Protein 4ZAJ (pdb70)

Structure (mmCIF, N/CA/C/O backbone):
data_4ZAJ
#
_entry.id   4ZAJ
#
_cell.length_a   54.720
_cell.length_b   61.920
_cell.length_c   208.470
_cell.angle_alpha   90.000
_cell.angle_beta   90.000
_cell.angle_gamma   90.000
#
_symmetry.space_group_name_H-M   'P 21 21 21'
#
loop_
_entity.id
_entity.type
_entity.pdbx_description
1 polymer 'Arginine--tRNA ligase, cytoplasmic'
2 water water
#
loop_
_atom_site.group_PDB
_atom_site.id
_atom_site.type_symbol
_atom_site.label_atom_id
_atom_site.label_alt_id
_atom_site.label_comp_id
_atom_site.label_asym_id
_atom_site.label_entity_id
_atom_site.label_seq_id
_atom_site.pdbx_PDB_ins_code
_atom_site.Cartn_x
_atom_site.Cartn_y
_atom_site.Cartn_z
_atom_site.occupancy
_atom_site.B_iso_or_equiv
_atom_site.auth_seq_id
_atom_site.auth_comp_id
_atom_site.auth_asym_id
_atom_site.auth_atom_id
_atom_site.pdbx_PDB_model_num
ATOM 1 N N . MET A 1 1 ? 27.267 64.271 150.780 1.00 20.21 1 MET A N 1
ATOM 2 C CA . MET A 1 1 ? 28.311 63.367 151.339 1.00 20.66 1 MET A CA 1
ATOM 3 C C . MET A 1 1 ? 29.688 63.910 150.983 1.00 21.11 1 MET A C 1
ATOM 4 O O . MET A 1 1 ? 29.839 64.619 149.993 1.00 21.87 1 MET A O 1
ATOM 9 N N . ILE A 1 2 ? 30.677 63.583 151.804 1.00 22.23 2 ILE A N 1
ATOM 10 C CA . ILE A 1 2 ? 32.087 63.938 151.541 1.00 22.51 2 ILE A CA 1
ATOM 11 C C . ILE A 1 2 ? 32.688 62.929 150.555 1.00 23.10 2 ILE A C 1
ATOM 12 O O . ILE A 1 2 ? 32.414 61.734 150.622 1.00 23.10 2 ILE A O 1
ATOM 17 N N . ASN A 1 3 ? 33.496 63.429 149.632 1.00 23.52 3 ASN A N 1
ATOM 18 C CA . ASN A 1 3 ? 34.306 62.589 148.803 1.00 24.34 3 ASN A CA 1
ATOM 19 C C . ASN A 1 3 ? 35.633 62.389 149.554 1.00 24.19 3 ASN A C 1
ATOM 20 O O . ASN A 1 3 ? 36.444 63.308 149.673 1.00 23.66 3 ASN A O 1
ATOM 25 N N . ILE A 1 4 ? 35.835 61.190 150.079 1.00 25.11 4 ILE A N 1
ATOM 26 C CA . ILE A 1 4 ? 36.953 60.945 151.008 1.00 26.66 4 ILE A CA 1
ATOM 27 C C . ILE A 1 4 ? 38.285 61.119 150.311 1.00 25.26 4 ILE A C 1
ATOM 28 O O . ILE A 1 4 ? 39.228 61.600 150.915 1.00 26.13 4 ILE A O 1
ATOM 33 N N . ILE A 1 5 ? 38.347 60.714 149.046 1.00 25.57 5 ILE A N 1
ATOM 34 C CA . ILE A 1 5 ? 39.533 60.876 148.234 1.00 26.20 5 ILE A CA 1
ATOM 35 C C . ILE A 1 5 ? 39.918 62.341 148.177 1.00 25.54 5 ILE A C 1
ATOM 36 O O . ILE A 1 5 ? 41.079 62.669 148.426 1.00 25.85 5 ILE A O 1
ATOM 41 N N . SER A 1 6 ? 38.943 63.209 147.894 1.00 25.08 6 SER A N 1
ATOM 42 C CA . SER A 1 6 ? 39.166 64.663 147.860 1.00 24.74 6 SER A CA 1
ATOM 43 C C . SER A 1 6 ? 39.553 65.225 149.220 1.00 23.45 6 SER A C 1
ATOM 44 O O . SER A 1 6 ? 40.456 66.062 149.326 1.00 21.71 6 SER A O 1
ATOM 47 N N . ARG A 1 7 ? 38.849 64.776 150.251 1.00 21.36 7 ARG A N 1
ATOM 48 C CA . ARG A 1 7 ? 39.170 65.166 151.626 1.00 21.45 7 ARG A CA 1
ATOM 49 C C . ARG A 1 7 ? 40.629 64.757 151.966 1.00 22.41 7 ARG A C 1
ATOM 50 O O . ARG A 1 7 ? 41.424 65.591 152.418 1.00 20.96 7 ARG A O 1
ATOM 58 N N . LEU A 1 8 ? 40.983 63.497 151.692 1.00 21.79 8 LEU A N 1
ATOM 59 C CA . LEU A 1 8 ? 42.339 63.035 151.931 1.00 22.56 8 LEU A CA 1
ATOM 60 C C . LEU A 1 8 ? 43.370 63.819 151.133 1.00 23.19 8 LEU A C 1
ATOM 61 O O . LEU A 1 8 ? 44.438 64.111 151.661 1.00 23.31 8 LEU A O 1
ATOM 66 N N . GLN A 1 9 ? 43.054 64.164 149.883 1.00 24.81 9 GLN A N 1
ATOM 67 C CA . GLN A 1 9 ? 43.942 65.015 149.082 1.00 26.32 9 GLN A CA 1
ATOM 68 C C . GLN A 1 9 ? 44.240 66.330 149.799 1.00 25.64 9 GLN A C 1
ATOM 69 O O . GLN A 1 9 ? 45.398 66.745 149.894 1.00 25.44 9 GLN A O 1
ATOM 75 N N . GLU A 1 10 ? 43.200 66.970 150.318 1.00 24.35 10 GLU A N 1
ATOM 76 C CA . GLU A 1 10 ? 43.386 68.191 151.099 1.00 25.17 10 GLU A CA 1
ATOM 77 C C . GLU A 1 10 ? 44.222 67.976 152.354 1.00 24.54 10 GLU A C 1
ATOM 78 O O . GLU A 1 10 ? 45.122 68.759 152.631 1.00 22.23 10 GLU A O 1
ATOM 84 N N . VAL A 1 11 ? 43.924 66.915 153.100 1.00 24.77 11 VAL A N 1
ATOM 85 C CA . VAL A 1 11 ? 44.640 66.629 154.354 1.00 25.95 11 VAL A CA 1
ATOM 86 C C . VAL A 1 11 ? 46.139 66.411 154.080 1.00 26.60 11 VAL A C 1
ATOM 87 O O . VAL A 1 11 ? 46.989 66.963 154.786 1.00 25.14 11 VAL A O 1
ATOM 91 N N . PHE A 1 12 ? 46.440 65.635 153.038 1.00 27.29 12 PHE A N 1
ATOM 92 C CA . PHE A 1 12 ? 47.825 65.336 152.678 1.00 28.86 12 PHE A CA 1
ATOM 93 C C . PHE A 1 12 ? 48.528 66.509 152.000 1.00 28.66 12 PHE A C 1
ATOM 94 O O . PHE A 1 12 ? 49.720 66.688 152.185 1.00 28.70 12 PHE A O 1
ATOM 102 N N . GLY A 1 13 ? 47.774 67.295 151.238 1.00 30.39 13 GLY A N 1
ATOM 103 C CA . GLY A 1 13 ? 48.246 68.550 150.666 1.00 31.24 13 GLY A CA 1
ATOM 104 C C . GLY A 1 13 ? 48.741 69.518 151.722 1.00 30.85 13 GLY A C 1
ATOM 105 O O . GLY A 1 13 ? 49.823 70.095 151.583 1.00 30.31 13 GLY A O 1
ATOM 106 N N . HIS A 1 14 ? 47.957 69.683 152.784 1.00 31.63 14 HIS A N 1
ATOM 107 C CA . HIS A 1 14 ? 48.379 70.472 153.945 1.00 31.69 14 HIS A CA 1
ATOM 108 C C . HIS A 1 14 ? 49.717 69.919 154.492 1.00 32.22 14 HIS A C 1
ATOM 109 O O . HIS A 1 14 ? 50.681 70.671 154.652 1.00 32.25 14 HIS A O 1
ATOM 116 N N . ALA A 1 15 ? 49.786 68.612 154.739 1.00 32.14 15 ALA A N 1
ATOM 117 C CA . ALA A 1 15 ? 51.015 67.990 155.289 1.00 32.12 15 ALA A CA 1
ATOM 118 C C . ALA A 1 15 ? 52.253 68.207 154.407 1.00 31.23 15 ALA A C 1
ATOM 119 O O . ALA A 1 15 ? 53.331 68.492 154.921 1.00 30.28 15 ALA A O 1
ATOM 121 N N . ILE A 1 16 ? 52.073 68.101 153.092 1.00 31.85 16 ILE A N 1
ATOM 122 C CA . ILE A 1 16 ? 53.156 68.316 152.130 1.00 32.59 16 ILE A CA 1
ATOM 123 C C . ILE A 1 16 ? 53.614 69.771 152.093 1.00 33.84 16 ILE A C 1
ATOM 124 O O . ILE A 1 16 ? 54.814 70.030 151.961 1.00 33.41 16 ILE A O 1
ATOM 129 N N . LYS A 1 17 ? 52.670 70.710 152.197 1.00 36.18 17 LYS A N 1
ATOM 130 C CA . LYS A 1 17 ? 53.008 72.132 152.208 1.00 37.91 17 LYS A CA 1
ATOM 131 C C . LYS A 1 17 ? 53.781 72.509 153.462 1.00 37.47 17 LYS A C 1
ATOM 132 O O . LYS A 1 17 ? 54.737 73.272 153.378 1.00 40.15 17 LYS A O 1
ATOM 138 N N . ALA A 1 18 ? 53.360 71.984 154.611 1.00 36.02 18 ALA A N 1
ATOM 139 C CA . ALA A 1 18 ? 54.054 72.210 155.880 1.00 37.32 18 ALA A CA 1
ATOM 140 C C . ALA A 1 18 ? 55.429 71.530 155.952 1.00 40.28 18 ALA A C 1
ATOM 141 O O . ALA A 1 18 ? 56.344 72.061 156.566 1.00 39.90 18 ALA A O 1
ATOM 143 N N . ALA A 1 19 ? 55.565 70.360 155.333 1.00 43.24 19 ALA A N 1
ATOM 144 C CA . ALA A 1 19 ? 56.834 69.635 155.299 1.00 45.09 19 ALA A CA 1
ATOM 145 C C . ALA A 1 19 ? 57.782 70.114 154.182 1.00 49.33 19 ALA A C 1
ATOM 146 O O . ALA A 1 19 ? 59.000 70.020 154.343 1.00 50.18 19 ALA A O 1
ATOM 148 N N . TYR A 1 20 ? 57.225 70.608 153.065 1.00 51.46 20 TYR A N 1
ATOM 149 C CA . TYR A 1 20 ? 57.996 71.034 151.876 1.00 51.00 20 TYR A CA 1
ATOM 150 C C . TYR A 1 20 ? 57.425 72.305 151.224 1.00 50.06 20 TYR A C 1
ATOM 151 O O . TYR A 1 20 ? 56.964 72.266 150.089 1.00 49.10 20 TYR A O 1
ATOM 160 N N . PRO A 1 21 ? 57.487 73.450 151.925 1.00 51.87 21 PRO A N 1
ATOM 161 C CA . PRO A 1 21 ? 56.819 74.687 151.458 1.00 56.42 21 PRO A CA 1
ATOM 162 C C . PRO A 1 21 ? 57.290 75.312 150.125 1.00 59.77 21 PRO A C 1
ATOM 163 O O . PRO A 1 21 ? 56.564 76.142 149.568 1.00 60.13 21 PRO A O 1
ATOM 167 N N . ASP A 1 22 ? 58.458 74.918 149.616 1.00 62.53 22 ASP A N 1
ATOM 168 C CA . ASP A 1 22 ? 58.955 75.413 148.316 1.00 63.96 22 ASP A CA 1
ATOM 169 C C . ASP A 1 22 ? 58.279 74.796 147.082 1.00 66.16 22 ASP A C 1
ATOM 170 O O . ASP A 1 22 ? 58.440 75.315 145.972 1.00 65.57 22 ASP A O 1
ATOM 175 N N . LEU A 1 23 ? 57.553 73.692 147.268 1.00 69.47 23 LEU A N 1
ATOM 176 C CA . LEU A 1 23 ? 56.838 73.016 146.178 1.00 73.69 23 LEU A CA 1
ATOM 177 C C . LEU A 1 23 ? 55.396 73.508 146.168 1.00 77.44 23 LEU A C 1
ATOM 178 O O . LEU A 1 23 ? 54.638 73.201 147.093 1.00 78.19 23 LEU A O 1
ATOM 183 N N . GLU A 1 24 ? 55.013 74.255 145.130 1.00 83.27 24 GLU A N 1
ATOM 184 C CA . GLU A 1 24 ? 53.720 74.989 145.133 1.00 86.59 24 GLU A CA 1
ATOM 185 C C . GLU A 1 24 ? 52.540 74.293 144.410 1.00 82.45 24 GLU A C 1
ATOM 186 O O . GLU A 1 24 ? 51.416 74.810 144.445 1.00 81.39 24 GLU A O 1
ATOM 192 N N . ASN A 1 25 ? 52.779 73.138 143.777 1.00 75.79 25 ASN A N 1
ATOM 193 C CA . ASN A 1 25 ? 51.685 72.286 143.268 1.00 72.81 25 ASN A CA 1
ATOM 194 C C . ASN A 1 25 ? 52.100 70.807 143.142 1.00 65.87 25 ASN A C 1
ATOM 195 O O . ASN A 1 25 ? 52.075 70.231 142.049 1.00 64.47 25 ASN A O 1
ATOM 200 N N . PRO A 1 26 ? 52.462 70.179 144.277 1.00 58.18 26 PRO A N 1
ATOM 201 C CA . PRO A 1 26 ? 52.929 68.797 144.253 1.00 54.27 26 PRO A CA 1
ATOM 202 C C . PRO A 1 26 ? 51.784 67.830 143.956 1.00 51.36 26 PRO A C 1
ATOM 203 O O . PRO A 1 26 ? 50.628 68.167 144.217 1.00 50.81 26 PRO A O 1
ATOM 207 N N . PRO A 1 27 ? 52.094 66.637 143.419 1.00 48.84 27 PRO A N 1
ATOM 208 C CA . PRO A 1 27 ? 51.041 65.656 143.166 1.00 46.68 27 PRO A CA 1
ATOM 209 C C . PRO A 1 27 ? 50.495 65.035 144.466 1.00 45.71 27 PRO A C 1
ATOM 210 O O . PRO A 1 27 ? 51.273 64.629 145.340 1.00 42.71 27 PRO A O 1
ATOM 214 N N . LEU A 1 28 ? 49.162 65.010 144.571 1.00 44.51 28 LEU A N 1
ATOM 215 C CA . LEU A 1 28 ? 48.429 64.463 145.712 1.00 42.66 28 LEU A CA 1
ATOM 216 C C . LEU A 1 28 ? 47.695 63.208 145.205 1.00 42.62 28 LEU A C 1
ATOM 217 O O . LEU A 1 28 ? 46.612 63.299 144.629 1.00 41.09 28 LEU A O 1
ATOM 222 N N . LEU A 1 29 ? 48.319 62.046 145.406 1.00 42.45 29 LEU A N 1
ATOM 223 C CA . LEU A 1 29 ? 47.882 60.792 144.794 1.00 42.76 29 LEU A CA 1
ATOM 224 C C . LEU A 1 29 ? 47.193 59.892 145.836 1.00 38.65 29 LEU A C 1
ATOM 225 O O . LEU A 1 29 ? 47.850 59.201 146.610 1.00 36.83 29 LEU A O 1
ATOM 230 N N . VAL A 1 30 ? 45.866 59.922 145.842 1.00 35.17 30 VAL A N 1
ATOM 231 C CA . VAL A 1 30 ? 45.072 59.190 146.814 1.00 34.38 30 VAL A CA 1
ATOM 232 C C . VAL A 1 30 ? 44.199 58.185 146.081 1.00 31.93 30 VAL A C 1
ATOM 233 O O . VAL A 1 30 ? 43.542 58.541 145.124 1.00 30.81 30 VAL A O 1
ATOM 237 N N . THR A 1 31 ? 44.198 56.945 146.563 1.00 31.57 31 THR A N 1
ATOM 238 C CA . THR A 1 31 ? 43.484 55.822 145.951 1.00 31.64 31 THR A CA 1
ATOM 239 C C . THR A 1 31 ? 42.967 54.888 147.044 1.00 32.78 31 THR A C 1
ATOM 240 O O . THR A 1 31 ? 43.602 54.771 148.097 1.00 32.91 31 THR A O 1
ATOM 244 N N . PRO A 1 32 ? 41.828 54.206 146.806 1.00 33.86 32 PRO A N 1
ATOM 245 C CA . PRO A 1 32 ? 41.359 53.227 147.794 1.00 35.15 32 PRO A CA 1
ATOM 246 C C . PRO A 1 32 ? 42.207 51.966 147.748 1.00 37.73 32 PRO A C 1
ATOM 247 O O . PRO A 1 32 ? 42.688 51.622 146.674 1.00 41.01 32 PRO A O 1
ATOM 251 N N . SER A 1 33 ? 42.395 51.296 148.887 1.00 39.79 33 SER A N 1
ATOM 252 C CA . SER A 1 33 ? 43.102 50.007 148.933 1.00 43.92 33 SER A CA 1
ATOM 253 C C . SER A 1 33 ? 42.295 48.967 148.139 1.00 50.95 33 SER A C 1
ATOM 254 O O . SER A 1 33 ? 41.078 48.932 148.327 1.00 46.90 33 SER A O 1
ATOM 257 N N . GLN A 1 34 ? 42.886 48.085 147.308 1.00 63.62 34 GLN A N 1
ATOM 258 C CA . GLN A 1 34 ? 44.266 47.500 147.371 1.00 71.46 34 GLN A CA 1
ATOM 259 C C . GLN A 1 34 ? 44.471 46.681 148.646 1.00 79.04 34 GLN A C 1
ATOM 260 O O . GLN A 1 34 ? 45.560 46.676 149.229 1.00 84.60 34 GLN A O 1
ATOM 266 N N . GLN A 1 35 ? 43.415 45.969 149.039 1.00 82.53 35 GLN A N 1
ATOM 267 C CA . GLN A 1 35 ? 43.415 45.102 150.208 1.00 88.51 35 GLN A CA 1
ATOM 268 C C . GLN A 1 35 ? 42.792 43.762 149.778 1.00 97.75 35 GLN A C 1
ATOM 269 O O . GLN A 1 35 ? 41.643 43.779 149.334 1.00 100.45 35 GLN A O 1
ATOM 275 N N . ALA A 1 36 ? 43.479 42.610 149.863 1.00 108.25 36 ALA A N 1
ATOM 276 C CA . ALA A 1 36 ? 44.889 42.402 150.293 1.00 111.68 36 ALA A CA 1
ATOM 277 C C . ALA A 1 36 ? 45.091 42.862 151.769 1.00 114.42 36 ALA A C 1
ATOM 278 O O . ALA A 1 36 ? 44.278 42.494 152.626 1.00 112.22 36 ALA A O 1
ATOM 280 N N . LYS A 1 37 ? 46.143 43.637 152.069 1.00 115.23 37 LYS A N 1
ATOM 281 C CA . LYS A 1 37 ? 46.530 43.987 153.453 1.00 111.81 37 LYS A CA 1
ATOM 282 C C . LYS A 1 37 ? 45.755 45.200 153.967 1.00 103.33 37 LYS A C 1
ATOM 283 O O . LYS A 1 37 ? 45.153 45.940 153.188 1.00 103.80 37 LYS A O 1
ATOM 289 N N . PHE A 1 38 ? 45.817 45.408 155.280 1.00 93.18 38 PHE A N 1
ATOM 290 C CA . PHE A 1 38 ? 45.067 46.475 155.962 1.00 89.09 38 PHE A CA 1
ATOM 291 C C . PHE A 1 38 ? 45.327 47.890 155.363 1.00 81.05 38 PHE A C 1
ATOM 292 O O . PHE A 1 38 ? 46.397 48.162 154.783 1.00 81.02 38 PHE A O 1
ATOM 300 N N . GLY A 1 39 ? 44.316 48.758 155.490 1.00 63.79 39 GLY A N 1
ATOM 301 C CA . GLY A 1 39 ? 44.308 50.102 154.913 1.00 50.62 39 GLY A CA 1
ATOM 302 C C . GLY A 1 39 ? 42.982 50.384 154.225 1.00 42.03 39 GLY A C 1
ATOM 303 O O . GLY A 1 39 ? 42.458 49.531 153.519 1.00 36.68 39 GLY A O 1
ATOM 304 N N . ASP A 1 40 ? 42.447 51.590 154.407 1.00 35.54 40 ASP A N 1
ATOM 305 C CA . ASP A 1 40 ? 41.262 52.033 153.656 1.00 31.76 40 ASP A CA 1
ATOM 306 C C . ASP A 1 40 ? 41.593 52.833 152.400 1.00 30.43 40 ASP A C 1
ATOM 307 O O . ASP A 1 40 ? 40.927 52.700 151.369 1.00 29.87 40 ASP A O 1
ATOM 312 N N . TYR A 1 41 ? 42.601 53.688 152.505 1.00 28.83 41 TYR A N 1
ATOM 313 C CA . TYR A 1 41 ? 43.107 54.452 151.372 1.00 28.64 41 TYR A CA 1
ATOM 314 C C . TYR A 1 41 ? 44.626 54.446 151.432 1.00 29.23 41 TYR A C 1
ATOM 315 O O . TYR A 1 41 ? 45.208 54.166 152.481 1.00 27.51 41 TYR A O 1
ATOM 324 N N . GLN A 1 42 ? 45.252 54.752 150.304 1.00 31.67 42 GLN A N 1
ATOM 325 C CA . GLN A 1 42 ? 46.702 54.902 150.219 1.00 34.48 42 GLN A CA 1
ATOM 326 C C . GLN A 1 42 ? 47.041 56.256 149.644 1.00 33.67 42 GLN A C 1
ATOM 327 O O . GLN A 1 42 ? 46.403 56.679 148.683 1.00 33.94 42 GLN A O 1
ATOM 333 N N . CYS A 1 43 ? 48.044 56.921 150.220 1.00 33.15 43 CYS A N 1
ATOM 334 C CA . CYS A 1 43 ? 48.621 58.123 149.635 1.00 33.85 43 CYS A CA 1
ATOM 335 C C . CYS A 1 43 ? 50.002 57.820 149.048 1.00 35.98 43 CYS A C 1
ATOM 336 O O . CYS A 1 43 ? 50.898 57.371 149.764 1.00 31.60 43 CYS A O 1
ATOM 339 N N . ASN A 1 44 ? 50.167 58.111 147.757 1.00 38.92 44 ASN A N 1
ATOM 340 C CA . ASN A 1 44 ? 51.339 57.697 146.985 1.00 42.83 44 ASN A CA 1
ATOM 341 C C . ASN A 1 44 ? 52.257 58.855 146.577 1.00 43.20 44 ASN A C 1
ATOM 342 O O . ASN A 1 44 ? 53.088 58.691 145.684 1.00 45.53 44 ASN A O 1
ATOM 347 N N . SER A 1 45 ? 52.126 60.000 147.245 1.00 42.41 45 SER A N 1
ATOM 348 C CA . SER A 1 45 ? 52.791 61.238 146.826 1.00 43.50 45 SER A CA 1
ATOM 349 C C . SER A 1 45 ? 54.326 61.247 147.010 1.00 45.19 45 SER A C 1
ATOM 350 O O . SER A 1 45 ? 55.032 61.801 146.168 1.00 44.73 45 SER A O 1
ATOM 353 N N . ALA A 1 46 ? 54.825 60.647 148.093 1.00 46.30 46 ALA A N 1
ATOM 354 C CA . ALA A 1 46 ? 56.275 60.542 148.371 1.00 49.28 46 ALA A CA 1
ATOM 355 C C . ALA A 1 46 ? 57.127 60.261 147.133 1.00 50.14 46 ALA A C 1
ATOM 356 O O . ALA A 1 46 ? 58.147 60.909 146.929 1.00 46.50 46 ALA A O 1
ATOM 358 N N . MET A 1 47 ? 56.688 59.306 146.314 1.00 56.65 47 MET A N 1
ATOM 359 C CA . MET A 1 47 ? 57.383 58.958 145.068 1.00 60.57 47 MET A CA 1
ATOM 360 C C . MET A 1 47 ? 57.300 60.086 144.044 1.00 61.94 47 MET A C 1
ATOM 361 O O . MET A 1 47 ? 58.278 60.383 143.366 1.00 64.75 47 MET A O 1
ATOM 366 N N . GLY A 1 48 ? 56.129 60.707 143.932 1.00 62.19 48 GLY A N 1
ATOM 367 C CA . GLY A 1 48 ? 55.970 61.907 143.116 1.00 62.64 48 GLY A CA 1
ATOM 368 C C . GLY A 1 48 ? 56.878 63.044 143.554 1.00 62.38 48 GLY A C 1
ATOM 369 O O . GLY A 1 48 ? 57.531 63.682 142.719 1.00 60.66 48 GLY A O 1
ATOM 370 N N . ILE A 1 49 ? 56.942 63.279 144.864 1.00 61.76 49 ILE A N 1
ATOM 371 C CA . ILE A 1 49 ? 57.755 64.370 145.403 1.00 63.24 49 ILE A CA 1
ATOM 372 C C . ILE A 1 49 ? 59.249 64.064 145.232 1.00 65.57 49 ILE A C 1
ATOM 373 O O . ILE A 1 49 ? 60.062 64.987 145.061 1.00 63.15 49 ILE A O 1
ATOM 378 N N . SER A 1 50 ? 59.595 62.774 145.291 1.00 64.78 50 SER A N 1
ATOM 379 C CA . SER A 1 50 ? 60.979 62.306 145.163 1.00 66.66 50 SER A CA 1
ATOM 380 C C . SER A 1 50 ? 61.670 62.899 143.940 1.00 68.33 50 SER A C 1
ATOM 381 O O . SER A 1 50 ? 62.660 63.625 144.070 1.00 69.59 50 SER A O 1
ATOM 384 N N . GLN A 1 51 ? 61.122 62.613 142.763 1.00 68.54 51 GLN A N 1
ATOM 385 C CA . GLN A 1 51 ? 61.723 63.065 141.505 1.00 71.24 51 GLN A CA 1
ATOM 386 C C . GLN A 1 51 ? 61.693 64.593 141.323 1.00 71.42 51 GLN A C 1
ATOM 387 O O . GLN A 1 51 ? 62.707 65.181 140.934 1.00 74.12 51 GLN A O 1
ATOM 393 N N . MET A 1 52 ? 60.567 65.238 141.633 1.00 68.90 52 MET A N 1
ATOM 394 C CA . MET A 1 52 ? 60.505 66.702 141.583 1.00 67.28 52 MET A CA 1
ATOM 395 C C . MET A 1 52 ? 61.137 67.281 142.849 1.00 65.21 52 MET A C 1
ATOM 396 O O . MET A 1 52 ? 62.008 68.145 142.779 1.00 62.87 52 MET A O 1
ATOM 401 N N . ASN A 1 61 ? 65.217 58.168 149.138 1.00 48.29 61 ASN A N 1
ATOM 402 C CA . ASN A 1 61 ? 64.383 59.313 149.473 1.00 49.93 61 ASN A CA 1
ATOM 403 C C . ASN A 1 61 ? 62.943 58.919 149.825 1.00 48.54 61 ASN A C 1
ATOM 404 O O . ASN A 1 61 ? 62.485 59.257 150.910 1.00 49.74 61 ASN A O 1
ATOM 409 N N . PRO A 1 62 ? 62.230 58.200 148.926 1.00 48.54 62 PRO A N 1
ATOM 410 C CA . PRO A 1 62 ? 60.790 57.931 149.120 1.00 49.67 62 PRO A CA 1
ATOM 411 C C . PRO A 1 62 ? 60.315 57.669 150.555 1.00 49.44 62 PRO A C 1
ATOM 412 O O . PRO A 1 62 ? 59.323 58.257 150.980 1.00 51.91 62 PRO A O 1
ATOM 416 N N . ARG A 1 63 ? 61.032 56.828 151.291 1.00 48.54 63 ARG A N 1
ATOM 417 C CA . ARG A 1 63 ? 60.693 56.518 152.689 1.00 48.32 63 ARG A CA 1
ATOM 418 C C . ARG A 1 63 ? 60.868 57.688 153.666 1.00 48.35 63 ARG A C 1
ATOM 419 O O . ARG A 1 63 ? 60.034 57.885 154.552 1.00 49.02 63 ARG A O 1
ATOM 427 N N . GLU A 1 64 ? 61.948 58.451 153.509 1.00 47.07 64 GLU A N 1
ATOM 428 C CA . GLU A 1 64 ? 62.227 59.610 154.374 1.00 47.39 64 GLU A CA 1
ATOM 429 C C . GLU A 1 64 ? 61.143 60.672 154.242 1.00 46.56 64 GLU A C 1
ATOM 430 O O . GLU A 1 64 ? 60.674 61.233 155.249 1.00 42.63 64 GLU A O 1
ATOM 436 N N . ILE A 1 65 ? 60.780 60.946 152.986 1.00 43.77 65 ILE A N 1
ATOM 437 C CA . ILE A 1 65 ? 59.760 61.938 152.667 1.00 43.39 65 ILE A CA 1
ATOM 438 C C . ILE A 1 65 ? 58.363 61.525 153.157 1.00 41.50 65 ILE A C 1
ATOM 439 O O . ILE A 1 65 ? 57.718 62.316 153.840 1.00 38.86 65 ILE A O 1
ATOM 444 N N . ALA A 1 66 ? 57.940 60.286 152.881 1.00 40.57 66 ALA A N 1
ATOM 445 C CA . ALA A 1 66 ? 56.666 59.734 153.407 1.00 39.52 66 ALA A CA 1
ATOM 446 C C . ALA A 1 66 ? 56.519 59.954 154.908 1.00 39.22 66 ALA A C 1
ATOM 447 O O . ALA A 1 66 ? 55.508 60.463 155.390 1.00 39.79 66 ALA A O 1
ATOM 449 N N . GLU A 1 67 ? 57.550 59.569 155.639 1.00 38.02 67 GLU A N 1
ATOM 450 C CA . GLU A 1 67 ? 57.564 59.730 157.086 1.00 38.53 67 GLU A CA 1
ATOM 451 C C . GLU A 1 67 ? 57.544 61.190 157.504 1.00 36.99 67 GLU A C 1
ATOM 452 O O . GLU A 1 67 ? 56.952 61.529 158.528 1.00 37.08 67 GLU A O 1
ATOM 458 N N . ASN A 1 68 ? 58.195 62.045 156.718 1.00 35.28 68 ASN A N 1
ATOM 459 C CA . ASN A 1 68 ? 58.153 63.483 156.951 1.00 35.63 68 ASN A CA 1
ATOM 460 C C . ASN A 1 68 ? 56.743 64.095 156.712 1.00 33.62 68 ASN A C 1
ATOM 461 O O . ASN A 1 68 ? 56.263 64.898 157.509 1.00 31.34 68 ASN A O 1
ATOM 466 N N . ILE A 1 69 ? 56.101 63.705 155.617 1.00 32.49 69 ILE A N 1
ATOM 467 C CA . ILE A 1 69 ? 54.697 64.061 155.361 1.00 35.12 69 ILE A CA 1
ATOM 468 C C . ILE A 1 69 ? 53.800 63.582 156.519 1.00 34.60 69 ILE A C 1
ATOM 469 O O . ILE A 1 69 ? 53.045 64.357 157.092 1.00 34.96 69 ILE A O 1
ATOM 474 N N . THR A 1 70 ? 53.914 62.299 156.843 1.00 35.87 70 THR A N 1
ATOM 475 C CA . THR A 1 70 ? 53.208 61.663 157.963 1.00 37.28 70 THR A CA 1
ATOM 476 C C . THR A 1 70 ? 53.342 62.475 159.250 1.00 38.33 70 THR A C 1
ATOM 477 O O . THR A 1 70 ? 52.352 62.735 159.934 1.00 40.13 70 THR A O 1
ATOM 481 N N . LYS A 1 71 ? 54.557 62.910 159.559 1.00 39.16 71 LYS A N 1
ATOM 482 C CA . LYS A 1 71 ? 54.806 63.611 160.815 1.00 38.63 71 LYS A CA 1
ATOM 483 C C . LYS A 1 71 ? 54.400 65.078 160.779 1.00 35.03 71 LYS A C 1
ATOM 484 O O . LYS A 1 71 ? 54.330 65.710 161.827 1.00 31.21 71 LYS A O 1
ATOM 490 N N . HIS A 1 72 ? 54.110 65.602 159.588 1.00 34.10 72 HIS A N 1
ATOM 491 C CA . HIS A 1 72 ? 53.461 66.916 159.437 1.00 35.96 72 HIS A CA 1
ATOM 492 C C . HIS A 1 72 ? 51.950 66.843 159.124 1.00 33.49 72 HIS A C 1
ATOM 493 O O . HIS A 1 72 ? 51.379 67.809 158.610 1.00 32.18 72 HIS A O 1
ATOM 500 N N . LEU A 1 73 ? 51.296 65.723 159.446 1.00 32.49 73 LEU A N 1
ATOM 501 C CA . LEU A 1 73 ? 49.848 65.609 159.214 1.00 32.17 73 LEU A CA 1
ATOM 502 C C . LEU A 1 73 ? 49.108 66.604 160.089 1.00 30.81 73 LEU A C 1
ATOM 503 O O . LEU A 1 73 ? 49.281 66.594 161.296 1.00 31.16 73 LEU A O 1
ATOM 508 N N . PRO A 1 74 ? 48.265 67.451 159.487 1.00 30.32 74 PRO A N 1
ATOM 509 C CA . PRO A 1 74 ? 47.519 68.377 160.337 1.00 30.42 74 PRO A CA 1
ATOM 510 C C . PRO A 1 74 ? 46.444 67.661 161.150 1.00 31.69 74 PRO A C 1
ATOM 511 O O . PRO A 1 74 ? 46.023 66.542 160.808 1.00 30.39 74 PRO A O 1
ATOM 515 N N . ASP A 1 75 ? 46.023 68.308 162.229 1.00 30.74 75 ASP A N 1
ATOM 516 C CA . ASP A 1 75 ? 44.834 67.902 162.942 1.00 30.56 75 ASP A CA 1
ATOM 517 C C . ASP A 1 75 ? 43.695 67.766 161.953 1.00 27.67 75 ASP A C 1
ATOM 518 O O . ASP A 1 75 ? 43.580 68.578 161.051 1.00 29.11 75 ASP A O 1
ATOM 523 N N . ASN A 1 76 ? 42.878 66.728 162.134 1.00 26.45 76 ASN A N 1
ATOM 524 C CA . ASN A 1 76 ? 41.802 66.350 161.200 1.00 24.87 76 ASN A CA 1
ATOM 525 C C . ASN A 1 76 ? 40.764 65.442 161.871 1.00 26.79 76 ASN A C 1
ATOM 526 O O . ASN A 1 76 ? 40.969 64.970 162.998 1.00 26.34 76 ASN A O 1
ATOM 531 N N . GLU A 1 77 ? 39.659 65.179 161.182 1.00 28.51 77 GLU A N 1
ATOM 532 C CA . GLU A 1 77 ? 38.585 64.373 161.786 1.00 30.85 77 GLU A CA 1
ATOM 533 C C . GLU A 1 77 ? 38.532 62.935 161.289 1.00 29.99 77 GLU A C 1
ATOM 534 O O . GLU A 1 77 ? 37.947 62.089 161.960 1.00 31.60 77 GLU A O 1
ATOM 540 N N . CYS A 1 78 ? 39.185 62.639 160.165 1.00 28.98 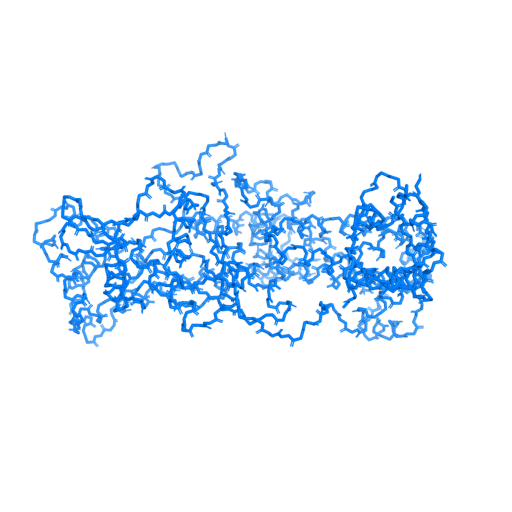78 CYS A N 1
ATOM 541 C CA . CYS A 1 78 ? 38.957 61.384 159.462 1.00 27.86 78 CYS A CA 1
ATOM 542 C C . CYS A 1 78 ? 40.004 60.284 159.680 1.00 27.93 78 CYS A C 1
ATOM 543 O O . CYS A 1 78 ? 39.653 59.113 159.571 1.00 28.13 78 CYS A O 1
ATOM 546 N N . ILE A 1 79 ? 41.267 60.637 159.962 1.00 28.75 79 ILE A N 1
ATOM 547 C CA . ILE A 1 79 ? 42.374 59.647 160.026 1.00 28.88 79 ILE A CA 1
ATOM 548 C C . ILE A 1 79 ? 42.641 59.076 161.437 1.00 29.56 79 ILE A C 1
ATOM 549 O O . ILE A 1 79 ? 43.017 59.807 162.356 1.00 30.34 79 ILE A O 1
ATOM 554 N N . GLU A 1 80 ? 42.480 57.767 161.586 1.00 29.52 80 GLU A N 1
ATOM 555 C CA . GLU A 1 80 ? 42.741 57.086 162.852 1.00 31.35 80 GLU A CA 1
ATOM 556 C C . GLU A 1 80 ? 44.222 56.847 163.051 1.00 30.95 80 GLU A C 1
ATOM 557 O O . GLU A 1 80 ? 44.717 56.961 164.163 1.00 27.87 80 GLU A O 1
ATOM 563 N N . LYS A 1 81 ? 44.899 56.490 161.967 1.00 33.51 81 LYS A N 1
ATOM 564 C CA . LYS A 1 81 ? 46.211 55.849 162.016 1.00 39.36 81 LYS A CA 1
ATOM 565 C C . LYS A 1 81 ? 46.804 55.831 160.607 1.00 38.87 81 LYS A C 1
ATOM 566 O O . LYS A 1 81 ? 46.079 55.780 159.611 1.00 36.08 81 LYS A O 1
ATOM 572 N N . VAL A 1 82 ? 48.127 55.850 160.550 1.00 39.87 82 VAL A N 1
ATOM 573 C CA . VAL A 1 82 ? 48.869 55.847 159.309 1.00 41.90 82 VAL A CA 1
ATOM 574 C C . VAL A 1 82 ? 50.044 54.881 159.471 1.00 44.46 82 VAL A C 1
ATOM 575 O O . VAL A 1 82 ? 50.549 54.697 160.580 1.00 45.21 82 VAL A O 1
ATOM 579 N N . GLU A 1 83 ? 50.441 54.243 158.368 1.00 47.21 83 GLU A N 1
ATOM 580 C CA . GLU A 1 83 ? 51.626 53.367 158.314 1.00 49.02 83 GLU A CA 1
ATOM 581 C C . GLU A 1 83 ? 52.330 53.538 156.970 1.00 47.71 83 GLU A C 1
ATOM 582 O O . GLU A 1 83 ? 51.679 53.796 155.962 1.00 46.13 83 GLU A O 1
ATOM 588 N N . ILE A 1 84 ? 53.645 53.344 156.956 1.00 50.38 84 ILE A N 1
ATOM 589 C CA . ILE A 1 84 ? 54.464 53.533 155.751 1.00 53.49 84 ILE A CA 1
ATOM 590 C C . ILE A 1 84 ? 54.655 52.220 154.928 1.00 59.23 84 ILE A C 1
ATOM 591 O O . ILE A 1 84 ? 55.254 52.243 153.854 1.00 63.99 84 ILE A O 1
ATOM 596 N N . ALA A 1 85 ? 54.109 51.098 155.412 1.00 67.08 85 ALA A N 1
ATOM 597 C CA . ALA A 1 85 ? 54.035 49.798 154.680 1.00 72.31 85 ALA A CA 1
ATOM 598 C C . ALA A 1 85 ? 55.240 48.891 154.937 1.00 79.65 85 ALA A C 1
ATOM 599 O O . ALA A 1 85 ? 55.120 47.660 154.907 1.00 81.48 85 ALA A O 1
ATOM 601 N N . PHE A 1 89 ? 54.844 54.205 150.151 1.00 46.50 89 PHE A N 1
ATOM 602 C CA . PHE A 1 89 ? 53.394 54.323 150.255 1.00 48.78 89 PHE A CA 1
ATOM 603 C C . PHE A 1 89 ? 52.981 54.680 151.668 1.00 44.30 89 PHE A C 1
ATOM 604 O O . PHE A 1 89 ? 53.719 54.412 152.612 1.00 44.11 89 PHE A O 1
ATOM 612 N N . ILE A 1 90 ? 51.801 55.291 151.797 1.00 40.62 90 ILE A N 1
ATOM 613 C CA . ILE A 1 90 ? 51.218 55.656 153.101 1.00 37.33 90 ILE A CA 1
ATOM 614 C C . ILE A 1 90 ? 49.787 55.098 153.212 1.00 38.28 90 ILE A C 1
ATOM 615 O O . ILE A 1 90 ? 48.861 55.643 152.596 1.00 37.74 90 ILE A O 1
ATOM 620 N N . ASN A 1 91 ? 49.617 54.030 154.004 1.00 37.15 91 ASN A N 1
ATOM 621 C CA . ASN A 1 91 ? 48.297 53.426 154.231 1.00 37.48 91 ASN A CA 1
ATOM 622 C C . ASN A 1 91 ? 47.546 54.288 155.242 1.00 35.18 91 ASN A C 1
ATOM 623 O O . ASN A 1 91 ? 48.133 54.721 156.235 1.00 35.89 91 ASN A O 1
ATOM 628 N N . VAL A 1 92 ? 46.263 54.533 154.977 1.00 30.45 92 VAL A N 1
ATOM 629 C CA . VAL A 1 92 ? 45.409 55.377 155.819 1.00 28.38 92 VAL A CA 1
ATOM 630 C C . VAL A 1 92 ? 44.236 54.535 156.327 1.00 25.47 92 VAL A C 1
ATOM 631 O O . VAL A 1 92 ? 43.565 53.870 155.543 1.00 22.50 92 VAL A O 1
ATOM 635 N N . HIS A 1 93 ? 44.045 54.550 157.645 1.00 25.05 93 HIS A N 1
ATOM 636 C CA . HIS A 1 93 ? 42.908 53.928 158.313 1.00 26.38 93 HIS A CA 1
ATOM 637 C C . HIS A 1 93 ? 41.984 55.023 158.837 1.00 24.81 93 HIS A C 1
ATOM 638 O O . HIS A 1 93 ? 42.444 55.930 159.539 1.00 23.20 93 HIS A O 1
ATOM 645 N N . LEU A 1 94 ? 40.695 54.932 158.503 1.00 24.37 94 LEU A N 1
ATOM 646 C CA . LEU A 1 94 ? 39.711 55.938 158.920 1.00 24.42 94 LEU A CA 1
ATOM 647 C C . LEU A 1 94 ? 39.297 55.783 160.377 1.00 25.10 94 LEU A C 1
ATOM 648 O O . LEU A 1 94 ? 39.373 54.690 160.938 1.00 23.56 94 LEU A O 1
ATOM 653 N N . ARG A 1 95 ? 38.843 56.882 160.979 1.00 26.30 95 ARG A N 1
ATOM 654 C CA . ARG A 1 95 ? 38.292 56.845 162.339 1.00 27.48 95 ARG A CA 1
ATOM 655 C C . ARG A 1 95 ? 36.839 56.449 162.300 1.00 27.16 95 ARG A C 1
ATOM 656 O O . ARG A 1 95 ? 36.098 56.851 161.389 1.00 27.21 95 ARG A O 1
ATOM 664 N N . LYS A 1 96 ? 36.442 55.706 163.329 1.00 25.69 96 LYS A N 1
ATOM 665 C CA . LYS A 1 96 ? 35.084 55.182 163.479 1.00 25.35 96 LYS A CA 1
ATOM 666 C C . LYS A 1 96 ? 34.057 56.274 163.797 1.00 25.82 96 LYS A C 1
ATOM 667 O O . LYS A 1 96 ? 32.928 56.205 163.321 1.00 25.84 96 LYS A O 1
ATOM 673 N N . ASP A 1 97 ? 34.445 57.241 164.626 1.00 25.57 97 ASP A N 1
ATOM 674 C CA . ASP A 1 97 ? 33.577 58.362 164.963 1.00 27.77 97 ASP A CA 1
ATOM 675 C C . ASP A 1 97 ? 33.350 59.231 163.730 1.00 23.94 97 ASP A C 1
ATOM 676 O O . ASP A 1 97 ? 32.249 59.729 163.528 1.00 25.12 97 ASP A O 1
ATOM 681 N N . PHE A 1 98 ? 34.375 59.389 162.900 1.00 21.93 98 PHE A N 1
ATOM 682 C CA . PHE A 1 98 ? 34.213 60.048 161.593 1.00 21.13 98 PHE A CA 1
ATOM 683 C C . PHE A 1 98 ? 33.152 59.401 160.728 1.00 20.40 98 PHE A C 1
ATOM 684 O O . PHE A 1 98 ? 32.234 60.078 160.248 1.00 20.12 98 PHE A O 1
ATOM 692 N N . VAL A 1 99 ? 33.294 58.103 160.509 1.00 19.90 99 VAL A N 1
ATOM 693 C CA . VAL A 1 99 ? 32.328 57.356 159.674 1.00 19.51 99 VAL A CA 1
ATOM 694 C C . VAL A 1 99 ? 30.930 57.408 160.248 1.00 18.11 99 VAL A C 1
ATOM 695 O O . VAL A 1 99 ? 29.986 57.567 159.511 1.00 17.90 99 VAL A O 1
ATOM 699 N N . SER A 1 100 ? 30.830 57.265 161.566 1.00 18.63 100 SER A N 1
ATOM 700 C CA . SER A 1 100 ? 29.576 57.322 162.303 1.00 18.82 100 SER A CA 1
ATOM 701 C C . SER A 1 100 ? 28.801 58.628 162.083 1.00 20.50 100 SER A C 1
ATOM 702 O O . SER A 1 100 ? 27.593 58.621 161.813 1.00 20.51 100 SER A O 1
ATOM 705 N N . GLU A 1 101 ? 29.512 59.745 162.234 1.00 22.12 101 GLU A N 1
ATOM 706 C CA . GLU A 1 101 ? 28.942 61.068 162.053 1.00 22.92 101 GLU A CA 1
ATOM 707 C C . GLU A 1 101 ? 28.591 61.292 160.593 1.00 21.26 101 GLU A C 1
ATOM 708 O O . GLU A 1 101 ? 27.605 61.972 160.283 1.00 21.58 101 GLU A O 1
ATOM 714 N N . GLN A 1 102 ? 29.391 60.746 159.687 1.00 19.57 102 GLN A N 1
ATOM 715 C CA . GLN A 1 102 ? 29.056 60.872 158.272 1.00 19.23 102 GLN A CA 1
ATOM 716 C C . GLN A 1 102 ? 27.790 60.094 157.946 1.00 18.77 102 GLN A C 1
ATOM 717 O O . GLN A 1 102 ? 27.003 60.549 157.141 1.00 18.16 102 GLN A O 1
ATOM 723 N N . LEU A 1 103 ? 27.577 58.948 158.586 1.00 17.84 103 LEU A N 1
ATOM 724 C CA . LEU A 1 103 ? 26.325 58.213 158.379 1.00 18.47 103 LEU A CA 1
ATOM 725 C C . LEU A 1 103 ? 25.098 58.994 158.869 1.00 18.60 103 LEU A C 1
ATOM 726 O O . LEU A 1 103 ? 24.063 59.006 158.215 1.00 18.66 103 LEU A O 1
ATOM 731 N N . THR A 1 104 ? 25.227 59.621 160.039 1.00 19.54 104 THR A N 1
ATOM 732 C CA . THR A 1 104 ? 24.210 60.498 160.584 1.00 19.73 104 THR A CA 1
ATOM 733 C C . THR A 1 104 ? 23.912 61.619 159.593 1.00 19.28 104 THR A C 1
ATOM 734 O O . THR A 1 104 ? 22.761 61.832 159.207 1.00 20.10 104 THR A O 1
ATOM 738 N N . SER A 1 105 ? 24.955 62.297 159.157 1.00 18.09 105 SER A N 1
ATOM 739 C CA . SER A 1 105 ? 24.800 63.387 158.199 1.00 19.26 105 SER A CA 1
ATOM 740 C C . SER A 1 105 ? 24.006 63.022 156.936 1.00 19.07 105 SER A C 1
ATOM 741 O O . SER A 1 105 ? 23.138 63.798 156.514 1.00 18.86 105 SER A O 1
ATOM 744 N N . LEU A 1 106 ? 24.257 61.863 156.337 1.00 19.02 106 LEU A N 1
ATOM 745 C CA . LEU A 1 106 ? 23.480 61.511 155.131 1.00 20.65 106 LEU A CA 1
ATOM 746 C C . LEU A 1 106 ? 22.024 61.166 155.427 1.00 20.38 106 LEU A C 1
ATOM 747 O O . LEU A 1 106 ? 21.190 61.272 154.544 1.00 19.68 106 LEU A O 1
ATOM 752 N N . LEU A 1 107 ? 21.729 60.733 156.650 1.00 21.35 107 LEU A N 1
ATOM 753 C CA . LEU A 1 107 ? 20.353 60.449 157.034 1.00 22.31 107 LEU A CA 1
ATOM 754 C C . LEU A 1 107 ? 19.618 61.758 157.303 1.00 23.00 107 LEU A C 1
ATOM 755 O O . LEU A 1 107 ? 18.457 61.893 156.975 1.00 22.69 107 LEU A O 1
ATOM 760 N N . VAL A 1 108 ? 20.323 62.716 157.890 1.00 23.59 108 VAL A N 1
ATOM 761 C CA . VAL A 1 108 ? 19.765 64.021 158.180 1.00 23.97 108 VAL A CA 1
ATOM 762 C C . VAL A 1 108 ? 19.702 64.891 156.925 1.00 24.14 108 VAL A C 1
ATOM 763 O O . VAL A 1 108 ? 18.684 65.528 156.675 1.00 24.44 108 VAL A O 1
ATOM 767 N N . ASN A 1 109 ? 20.770 64.928 156.139 1.00 23.79 109 ASN A N 1
ATOM 768 C CA . ASN A 1 109 ? 20.852 65.874 154.998 1.00 24.51 109 ASN A CA 1
ATOM 769 C C . ASN A 1 109 ? 20.527 65.288 153.626 1.00 24.07 109 ASN A C 1
ATOM 770 O O . ASN A 1 109 ? 20.316 66.038 152.676 1.00 25.49 109 ASN A O 1
ATOM 775 N N . GLY A 1 110 ? 20.472 63.962 153.516 1.00 24.99 110 GLY A N 1
ATOM 776 C CA . GLY A 1 110 ? 20.158 63.294 152.251 1.00 23.85 110 GLY A CA 1
ATOM 777 C C . GLY A 1 110 ? 21.399 62.955 151.453 1.00 23.78 110 GLY A C 1
ATOM 778 O O . GLY A 1 110 ? 22.471 63.486 151.710 1.00 23.26 110 GLY A O 1
ATOM 779 N N . VAL A 1 111 ? 21.237 62.054 150.483 1.00 23.58 111 VAL A N 1
ATOM 780 C CA . VAL A 1 111 ? 22.338 61.586 149.651 1.00 23.54 111 VAL A CA 1
ATOM 781 C C . VAL A 1 111 ? 22.584 62.579 148.515 1.00 22.97 111 VAL A C 1
ATOM 782 O O . VAL A 1 111 ? 21.741 62.772 147.665 1.00 22.54 111 VAL A O 1
ATOM 786 N N . GLN A 1 112 ? 23.745 63.213 148.543 1.00 22.98 112 GLN A N 1
ATOM 787 C CA . GLN A 1 112 ? 24.146 64.223 147.572 1.00 24.50 112 GLN A CA 1
ATOM 788 C C . GLN A 1 112 ? 25.668 64.165 147.362 1.00 22.94 112 GLN A C 1
ATOM 789 O O . GLN A 1 112 ? 26.425 63.828 148.268 1.00 21.87 112 GLN A O 1
ATOM 795 N N . LEU A 1 113 ? 26.100 64.506 146.164 1.00 21.59 113 LEU A N 1
ATOM 796 C CA . LEU A 1 113 ? 27.510 64.717 145.889 1.00 20.95 113 LEU A CA 1
ATOM 797 C C . LEU A 1 113 ? 27.898 66.121 146.307 1.00 19.32 113 LEU A C 1
ATOM 798 O O . LEU A 1 113 ? 27.045 66.995 146.337 1.00 17.22 113 LEU A O 1
ATOM 803 N N . PRO A 1 114 ? 29.196 66.350 146.587 1.00 19.14 114 PRO A N 1
ATOM 804 C CA . PRO A 1 114 ? 29.678 67.701 146.866 1.00 19.61 114 PRO A CA 1
ATOM 805 C C . PRO A 1 114 ? 29.606 68.586 145.626 1.00 21.78 114 PRO A C 1
ATOM 806 O O . PRO A 1 114 ? 30.060 68.186 144.553 1.00 21.43 114 PRO A O 1
ATOM 810 N N . ALA A 1 115 ? 29.022 69.774 145.772 1.00 23.30 115 ALA A N 1
ATOM 811 C CA . ALA A 1 115 ? 28.782 70.638 144.629 1.00 24.82 115 ALA A CA 1
ATOM 812 C C . ALA A 1 115 ? 30.056 71.308 144.136 1.00 26.32 115 ALA A C 1
ATOM 813 O O . ALA A 1 115 ? 30.893 71.728 144.922 1.00 26.53 115 ALA A O 1
ATOM 815 N N . LEU A 1 116 ? 30.171 71.399 142.816 1.00 29.39 116 LEU A N 1
ATOM 816 C CA . LEU A 1 116 ? 31.209 72.170 142.150 1.00 30.65 116 LEU A CA 1
ATOM 817 C C . LEU A 1 116 ? 30.847 73.654 142.129 1.00 30.57 116 LEU A C 1
ATOM 818 O O . LEU A 1 116 ? 29.692 74.024 142.352 1.00 28.29 116 LEU A O 1
ATOM 823 N N . GLY A 1 117 ? 31.829 74.501 141.824 1.00 30.60 117 GLY A N 1
ATOM 824 C CA . GLY A 1 117 ? 31.589 75.949 141.691 1.00 32.92 117 GLY A CA 1
ATOM 825 C C . GLY A 1 117 ? 30.938 76.444 140.401 1.00 34.97 117 GLY A C 1
ATOM 826 O O . GLY A 1 117 ? 30.638 77.623 140.277 1.00 37.35 117 GLY A O 1
ATOM 827 N N . GLU A 1 118 ? 30.715 75.555 139.441 1.00 38.82 118 GLU A N 1
ATOM 828 C CA . GLU A 1 118 ? 30.170 75.918 138.126 1.00 41.27 118 GLU A CA 1
ATOM 829 C C . GLU A 1 118 ? 29.150 74.863 137.703 1.00 43.29 118 GLU A C 1
ATOM 830 O O . GLU A 1 118 ? 29.116 73.763 138.265 1.00 47.66 118 GLU A O 1
ATOM 836 N N . ASN A 1 119 ? 28.288 75.228 136.758 1.00 42.97 119 ASN A N 1
ATOM 837 C CA . ASN A 1 119 ? 27.374 74.287 136.121 1.00 42.65 119 ASN A CA 1
ATOM 838 C C . ASN A 1 119 ? 27.767 74.185 134.653 1.00 39.90 119 ASN A C 1
ATOM 839 O O . ASN A 1 119 ? 27.146 74.793 133.777 1.00 36.56 119 ASN A O 1
ATOM 844 N N . LYS A 1 120 ? 28.825 73.417 134.401 1.00 36.74 120 LYS A N 1
ATOM 845 C CA . LYS A 1 120 ? 29.308 73.174 133.038 1.00 34.29 120 LYS A CA 1
ATOM 846 C C . LYS A 1 120 ? 28.209 72.553 132.185 1.00 31.05 120 LYS A C 1
ATOM 847 O O . LYS A 1 120 ? 27.383 71.794 132.691 1.00 31.42 120 LYS A O 1
ATOM 853 N N . LYS A 1 121 ? 28.197 72.906 130.904 1.00 28.33 121 LYS A N 1
ATOM 854 C CA . LYS A 1 121 ? 27.234 72.376 129.951 1.00 27.23 121 LYS A CA 1
ATOM 855 C C . LYS A 1 121 ? 27.712 71.054 129.372 1.00 24.61 121 LYS A C 1
ATOM 856 O O . LYS A 1 121 ? 28.773 71.003 128.771 1.00 25.95 121 LYS A O 1
ATOM 862 N N . VAL A 1 122 ? 26.919 69.998 129.541 1.00 23.00 122 VAL A N 1
ATOM 863 C CA . VAL A 1 122 ? 27.247 68.677 129.019 1.00 22.97 122 VAL A CA 1
ATOM 864 C C . VAL A 1 122 ? 26.137 68.240 128.072 1.00 21.13 122 VAL A C 1
ATOM 865 O O . VAL A 1 122 ? 24.984 68.168 128.469 1.00 19.48 122 VAL A O 1
ATOM 869 N N . ILE A 1 123 ? 26.492 67.934 126.825 1.00 19.57 123 ILE A N 1
ATOM 870 C CA . ILE A 1 123 ? 25.547 67.370 125.861 1.00 18.15 123 ILE A CA 1
ATOM 871 C C . ILE A 1 123 ? 25.738 65.847 125.814 1.00 16.82 123 ILE A C 1
ATOM 872 O O . ILE A 1 123 ? 26.852 65.374 125.630 1.00 15.68 123 ILE A O 1
ATOM 877 N N . VAL A 1 124 ? 24.654 65.096 125.989 1.00 15.86 124 VAL A N 1
ATOM 878 C CA . VAL A 1 124 ? 24.664 63.636 125.800 1.00 15.31 124 VAL A CA 1
ATOM 879 C C . VAL A 1 124 ? 23.815 63.263 124.588 1.00 15.15 124 VAL A C 1
ATOM 880 O O . VAL A 1 124 ? 22.596 63.566 124.545 1.00 13.89 124 VAL A O 1
ATOM 884 N N . ASP A 1 125 ? 24.464 62.590 123.635 1.00 14.59 125 ASP A N 1
ATOM 885 C CA . ASP A 1 125 ? 23.871 62.241 122.342 1.00 14.77 125 ASP A CA 1
ATOM 886 C C . ASP A 1 125 ? 23.700 60.741 122.350 1.00 15.24 125 ASP A C 1
ATOM 887 O O . ASP A 1 125 ? 24.695 59.976 122.405 1.00 15.30 125 ASP A O 1
ATOM 892 N N . PHE A 1 126 ? 22.441 60.319 122.336 1.00 16.04 126 PHE A N 1
ATOM 893 C CA . PHE A 1 126 ? 22.115 58.912 122.506 1.00 17.44 126 PHE A CA 1
ATOM 894 C C . PHE A 1 126 ? 20.748 58.548 122.002 1.00 17.17 126 PHE A C 1
ATOM 895 O O . PHE A 1 126 ? 19.925 59.408 121.743 1.00 17.82 126 PHE A O 1
ATOM 903 N N . SER A 1 127 ? 20.535 57.240 121.901 1.00 18.11 127 SER A N 1
ATOM 904 C CA . SER A 1 127 ? 19.386 56.593 121.271 1.00 17.98 127 SER A CA 1
ATOM 905 C C . SER A 1 127 ? 19.236 56.548 119.719 1.00 20.24 127 SER A C 1
ATOM 906 O O . SER A 1 127 ? 19.166 55.458 119.167 1.00 19.39 127 SER A O 1
ATOM 909 N N . SER A 1 128 ? 19.225 57.704 119.034 1.00 22.85 128 SER A N 1
ATOM 910 C CA . SER A 1 128 ? 19.377 57.831 117.564 1.00 24.70 128 SER A CA 1
ATOM 911 C C . SER A 1 128 ? 18.660 56.803 116.686 1.00 24.51 128 SER A C 1
ATOM 912 O O . SER A 1 128 ? 19.298 56.109 115.907 1.00 24.63 128 SER A O 1
ATOM 915 N N . PRO A 1 129 ? 17.331 56.701 116.785 1.00 25.31 129 PRO A N 1
ATOM 916 C CA . PRO A 1 129 ? 16.669 55.846 115.801 1.00 25.19 129 PRO A CA 1
ATOM 917 C C . PRO A 1 129 ? 16.557 56.579 114.457 1.00 25.11 129 PRO A C 1
ATOM 918 O O . PRO A 1 129 ? 16.420 57.808 114.436 1.00 23.31 129 PRO A O 1
ATOM 922 N N . ASN A 1 130 ? 16.670 55.837 113.357 1.00 25.34 130 ASN A N 1
ATOM 923 C CA . ASN A 1 130 ? 16.375 56.359 112.022 1.00 25.58 130 ASN A CA 1
ATOM 924 C C . ASN A 1 130 ? 14.848 56.244 111.800 1.00 27.17 130 ASN A C 1
ATOM 925 O O . ASN A 1 130 ? 14.247 55.197 112.099 1.00 25.20 130 ASN A O 1
ATOM 930 N N . ILE A 1 131 ? 14.209 57.316 111.312 1.00 27.86 131 ILE A N 1
ATOM 931 C CA . ILE A 1 131 ? 12.731 57.369 111.258 1.00 29.28 131 ILE A CA 1
ATOM 932 C C . ILE A 1 131 ? 12.119 56.330 110.303 1.00 30.25 131 ILE A C 1
ATOM 933 O O . ILE A 1 131 ? 12.637 56.080 109.193 1.00 30.92 131 ILE A O 1
ATOM 938 N N . ALA A 1 132 ? 11.042 55.707 110.793 1.00 31.44 132 ALA A N 1
ATOM 939 C CA . ALA A 1 132 ? 10.304 54.623 110.134 1.00 32.90 132 ALA A CA 1
ATOM 940 C C . ALA A 1 132 ? 11.063 53.317 109.871 1.00 34.81 132 ALA A C 1
ATOM 941 O O . ALA A 1 132 ? 10.448 52.375 109.386 1.00 36.33 132 ALA A O 1
ATOM 943 N N . LYS A 1 133 ? 12.364 53.261 110.169 1.00 35.59 133 LYS A N 1
ATOM 944 C CA . LYS A 1 133 ? 13.165 52.037 110.110 1.00 37.41 133 LYS A CA 1
ATOM 945 C C . LYS A 1 133 ? 13.149 51.306 111.463 1.00 40.22 133 LYS A C 1
ATOM 946 O O . LYS A 1 133 ? 12.686 51.843 112.486 1.00 38.72 133 LYS A O 1
ATOM 952 N N . GLU A 1 134 ? 13.655 50.074 111.460 1.00 41.82 134 GLU A N 1
ATOM 953 C CA . GLU A 1 134 ? 13.597 49.209 112.643 1.00 44.98 134 GLU A CA 1
ATOM 954 C C . GLU A 1 134 ? 14.509 49.713 113.750 1.00 38.83 134 GLU A C 1
ATOM 955 O O . GLU A 1 134 ? 15.601 50.198 113.489 1.00 41.24 134 GLU A O 1
ATOM 961 N N . MET A 1 135 ? 14.025 49.612 114.975 1.00 35.59 135 MET A N 1
ATOM 962 C CA . MET A 1 135 ? 14.769 49.995 116.160 1.00 34.40 135 MET A CA 1
ATOM 963 C C . MET A 1 135 ? 15.170 48.692 116.837 1.00 30.57 135 MET A C 1
ATOM 964 O O . MET A 1 135 ? 14.310 47.935 117.258 1.00 29.57 135 MET A O 1
ATOM 969 N N . HIS A 1 136 ? 16.479 48.433 116.879 1.00 29.20 136 HIS A N 1
ATOM 970 C CA . HIS A 1 136 ? 17.094 47.176 117.315 1.00 27.14 136 HIS A CA 1
ATOM 971 C C . HIS A 1 136 ? 17.831 47.265 118.683 1.00 26.54 136 HIS A C 1
ATOM 972 O O . HIS A 1 136 ? 17.810 48.302 119.328 1.00 25.51 136 HIS A O 1
ATOM 979 N N . VAL A 1 137 ? 18.461 46.167 119.115 1.00 25.78 137 VAL A N 1
ATOM 980 C CA . VAL A 1 137 ? 19.162 46.097 120.419 1.00 25.61 137 VAL A CA 1
ATOM 981 C C . VAL A 1 137 ? 20.346 47.046 120.589 1.00 24.25 137 VAL A C 1
ATOM 982 O O . VAL A 1 137 ? 20.667 47.406 121.714 1.00 22.88 137 VAL A O 1
ATOM 986 N N . GLY A 1 138 ? 21.029 47.370 119.495 1.00 21.87 138 GLY A N 1
ATOM 987 C CA . GLY A 1 138 ? 21.996 48.462 119.458 1.00 21.12 138 GLY A CA 1
ATOM 988 C C . GLY A 1 138 ? 21.410 49.785 119.941 1.00 20.83 138 GLY A C 1
ATOM 989 O O . GLY A 1 138 ? 22.024 50.462 120.762 1.00 19.91 138 GLY A O 1
ATOM 990 N N . HIS A 1 139 ? 20.214 50.127 119.460 1.00 20.72 139 HIS A N 1
ATOM 991 C CA . HIS A 1 139 ? 19.486 51.331 119.913 1.00 20.57 139 HIS A CA 1
ATOM 992 C C . HIS A 1 139 ? 19.080 51.237 121.383 1.00 20.16 139 HIS A C 1
ATOM 993 O O . HIS A 1 139 ? 19.193 52.207 122.140 1.00 20.51 139 HIS A O 1
ATOM 1000 N N . LEU A 1 140 ? 18.626 50.059 121.785 1.00 19.87 140 LEU A N 1
ATOM 1001 C CA . LEU A 1 140 ? 18.290 49.798 123.175 1.00 20.01 140 LEU A CA 1
ATOM 1002 C C . LEU A 1 140 ? 19.484 50.061 124.106 1.00 19.72 140 LEU A C 1
ATOM 1003 O O . LEU A 1 140 ? 19.323 50.739 125.115 1.00 18.48 140 LEU A O 1
ATOM 1008 N N . ARG A 1 141 ? 20.658 49.510 123.765 1.00 19.58 141 ARG A N 1
ATOM 1009 C CA . ARG A 1 141 ? 21.888 49.802 124.504 1.00 19.46 141 ARG A CA 1
ATOM 1010 C C . ARG A 1 141 ? 22.127 51.291 124.578 1.00 18.92 141 ARG A C 1
ATOM 1011 O O . ARG A 1 141 ? 22.248 51.825 125.663 1.00 20.53 141 ARG A O 1
ATOM 1019 N N . SER A 1 142 ? 22.199 51.963 123.433 1.00 18.05 142 SER A N 1
ATOM 1020 C CA . SER A 1 142 ? 22.483 53.408 123.422 1.00 18.15 142 SER A CA 1
ATOM 1021 C C . SER A 1 142 ? 21.499 54.171 124.315 1.00 18.17 142 SER A C 1
ATOM 1022 O O . SER A 1 142 ? 21.916 55.095 124.996 1.00 17.87 142 SER A O 1
ATOM 1025 N N . THR A 1 143 ? 20.219 53.764 124.305 1.00 17.44 143 THR A N 1
ATOM 1026 C CA . THR A 1 143 ? 19.164 54.416 125.074 1.00 18.24 143 THR A CA 1
ATOM 1027 C C . THR A 1 143 ? 19.365 54.271 126.610 1.00 18.96 143 THR A C 1
ATOM 1028 O O . THR A 1 143 ? 19.203 55.234 127.369 1.00 19.29 143 THR A O 1
ATOM 1032 N N . ILE A 1 144 ? 19.708 53.059 127.035 1.00 18.43 144 ILE A N 1
ATOM 1033 C CA . ILE A 1 144 ? 19.905 52.729 128.442 1.00 18.35 144 ILE A CA 1
ATOM 1034 C C . ILE A 1 144 ? 21.214 53.340 128.964 1.00 17.33 144 ILE A C 1
ATOM 1035 O O . ILE A 1 144 ? 21.253 53.883 130.066 1.00 16.70 144 ILE A O 1
ATOM 1040 N N . ILE A 1 145 ? 22.291 53.195 128.200 1.00 15.63 145 ILE A N 1
ATOM 1041 C CA . ILE A 1 145 ? 23.563 53.752 128.617 1.00 15.32 145 ILE A CA 1
ATOM 1042 C C . ILE A 1 145 ? 23.481 55.283 128.639 1.00 15.25 145 ILE A C 1
ATOM 1043 O O . ILE A 1 145 ? 23.833 55.919 129.628 1.00 15.17 145 ILE A O 1
ATOM 1048 N N . GLY A 1 146 ? 22.992 55.858 127.556 1.00 15.42 146 GLY A N 1
ATOM 1049 C CA . GLY A 1 146 ? 22.796 57.289 127.476 1.00 16.00 146 GLY A CA 1
ATOM 1050 C C . GLY A 1 146 ? 21.961 57.913 128.582 1.00 16.28 146 GLY A C 1
ATOM 1051 O O . GLY A 1 146 ? 22.362 58.930 129.140 1.00 15.75 146 GLY A O 1
ATOM 1052 N N . GLU A 1 147 ? 20.805 57.317 128.882 1.00 15.84 147 GLU A N 1
ATOM 1053 C CA . GLU A 1 147 ? 19.916 57.802 129.959 1.00 16.91 147 GLU A CA 1
ATOM 1054 C C . GLU A 1 147 ? 20.619 57.831 131.329 1.00 17.23 147 GLU A C 1
ATOM 1055 O O . GLU A 1 147 ? 20.561 58.833 132.070 1.00 17.91 147 GLU A O 1
ATOM 1061 N N . SER A 1 148 ? 21.279 56.729 131.646 1.00 16.85 148 SER A N 1
ATOM 1062 C CA . SER A 1 148 ? 22.004 56.609 132.898 1.00 17.90 148 SER A CA 1
ATOM 1063 C C . SER A 1 148 ? 23.207 57.594 132.982 1.00 17.46 148 SER A C 1
ATOM 1064 O O . SER A 1 148 ? 23.460 58.172 134.051 1.00 15.81 148 SER A O 1
ATOM 1067 N N . ILE A 1 149 ? 23.911 57.813 131.874 1.00 17.57 149 ILE A N 1
ATOM 1068 C CA . ILE A 1 149 ? 25.010 58.821 131.861 1.00 18.59 149 ILE A CA 1
ATOM 1069 C C . ILE A 1 149 ? 24.411 60.215 132.124 1.00 18.39 149 ILE A C 1
ATOM 1070 O O . ILE A 1 149 ? 24.910 60.981 132.957 1.00 19.45 149 ILE A O 1
ATOM 1075 N N . SER A 1 150 ? 23.313 60.514 131.452 1.00 18.33 150 SER A N 1
ATOM 1076 C CA . SER A 1 150 ? 22.621 61.782 131.660 1.00 18.11 150 SER A CA 1
ATOM 1077 C C . SER A 1 150 ? 22.217 61.971 133.119 1.00 18.42 150 SER A C 1
ATOM 1078 O O . SER A 1 150 ? 22.518 62.998 133.692 1.00 18.32 150 SER A O 1
ATOM 1081 N N . ARG A 1 151 ? 21.627 60.956 133.742 1.00 18.45 151 ARG A N 1
ATOM 1082 C CA . ARG A 1 151 ? 21.247 61.047 135.157 1.00 18.02 151 ARG A CA 1
ATOM 1083 C C . ARG A 1 151 ? 22.450 61.262 136.100 1.00 17.92 151 ARG A C 1
ATOM 1084 O O . ARG A 1 151 ? 22.334 61.981 137.086 1.00 17.22 151 ARG A O 1
ATOM 1092 N N . LEU A 1 152 ? 23.590 60.635 135.794 1.00 17.89 152 LEU A N 1
ATOM 1093 C CA . LEU A 1 152 ? 24.799 60.782 136.589 1.00 17.45 152 LEU A CA 1
ATOM 1094 C C . LEU A 1 152 ? 25.224 62.233 136.592 1.00 17.65 152 LEU A C 1
ATOM 1095 O O . LEU A 1 152 ? 25.392 62.840 137.638 1.00 18.30 152 LEU A O 1
ATOM 1100 N N . PHE A 1 153 ? 25.389 62.788 135.404 1.00 18.39 153 PHE A N 1
ATOM 1101 C CA . PHE A 1 153 ? 25.785 64.180 135.248 1.00 18.47 153 PHE A CA 1
ATOM 1102 C C . PHE A 1 153 ? 24.811 65.179 135.861 1.00 19.73 153 PHE A C 1
ATOM 1103 O O . PHE A 1 153 ? 25.258 66.168 136.440 1.00 21.69 153 PHE A O 1
ATOM 1111 N N . GLU A 1 154 ? 23.507 64.901 135.806 1.00 19.62 154 GLU A N 1
ATOM 1112 C CA . GLU A 1 154 ? 22.503 65.761 136.459 1.00 19.75 154 GLU A CA 1
ATOM 1113 C C . GLU A 1 154 ? 22.625 65.720 137.998 1.00 19.17 154 GLU A C 1
ATOM 1114 O O . GLU A 1 154 ? 22.608 66.760 138.680 1.00 18.52 154 GLU A O 1
ATOM 1120 N N . PHE A 1 155 ? 22.753 64.511 138.540 1.00 18.08 155 PHE A N 1
ATOM 1121 C CA . PHE A 1 155 ? 22.958 64.335 139.962 1.00 17.76 155 PHE A CA 1
ATOM 1122 C C . PHE A 1 155 ? 24.275 65.016 140.446 1.00 17.90 155 PHE A C 1
ATOM 1123 O O . PHE A 1 155 ? 24.389 65.371 141.622 1.00 19.17 155 PHE A O 1
ATOM 1131 N N . ALA A 1 156 ? 25.242 65.237 139.558 1.00 17.16 156 ALA A N 1
ATOM 1132 C CA . ALA A 1 156 ? 26.463 65.945 139.937 1.00 17.99 156 ALA A CA 1
ATOM 1133 C C . ALA A 1 156 ? 26.453 67.465 139.713 1.00 18.82 156 ALA A C 1
ATOM 1134 O O . ALA A 1 156 ? 27.500 68.101 139.864 1.00 19.68 156 ALA A O 1
ATOM 1136 N N . GLY A 1 157 ? 25.295 68.050 139.380 1.00 19.41 157 GLY A N 1
ATOM 1137 C CA . GLY A 1 157 ? 25.174 69.498 139.216 1.00 19.46 157 GLY A CA 1
ATOM 1138 C C . GLY A 1 157 ? 25.534 70.044 137.841 1.00 20.76 157 GLY A C 1
ATOM 1139 O O . GLY A 1 157 ? 25.732 71.241 137.698 1.00 22.22 157 GLY A O 1
ATOM 1140 N N . TYR A 1 158 ? 25.639 69.202 136.820 1.00 21.63 158 TYR A N 1
ATOM 1141 C CA . TYR A 1 158 ? 25.915 69.719 135.472 1.00 22.91 158 TYR A CA 1
ATOM 1142 C C . TYR A 1 158 ? 24.644 70.152 134.763 1.00 22.69 158 TYR A C 1
ATOM 1143 O O . TYR A 1 158 ? 23.548 69.689 135.068 1.00 21.98 158 TYR A O 1
ATOM 1152 N N . ASP A 1 159 ? 24.822 71.037 133.794 1.00 23.82 159 ASP A N 1
ATOM 1153 C CA . ASP A 1 159 ? 23.764 71.465 132.908 1.00 24.02 159 ASP A CA 1
ATOM 1154 C C . ASP A 1 159 ? 23.742 70.493 131.712 1.00 23.23 159 ASP A C 1
ATOM 1155 O O . ASP A 1 159 ? 24.514 70.637 130.768 1.00 22.36 159 ASP A O 1
ATOM 1160 N N . VAL A 1 160 ? 22.816 69.536 131.747 1.00 22.23 160 VAL A N 1
ATOM 1161 C CA . VAL A 1 160 ? 22.837 68.370 130.874 1.00 22.26 160 VAL A CA 1
ATOM 1162 C C . VAL A 1 160 ? 21.789 68.523 129.772 1.00 22.10 160 VAL A C 1
ATOM 1163 O O . VAL A 1 160 ? 20.597 68.662 130.066 1.00 22.99 160 VAL A O 1
ATOM 1167 N N . LEU A 1 161 ? 22.239 68.503 128.519 1.00 21.10 161 LEU A N 1
ATOM 1168 C CA . LEU A 1 161 ? 21.354 68.579 127.354 1.00 20.81 161 LEU A CA 1
ATOM 1169 C C . LEU A 1 161 ? 21.310 67.212 126.698 1.00 19.09 161 LEU A C 1
ATOM 1170 O O . LEU A 1 161 ? 22.298 66.759 126.131 1.00 17.06 161 LEU A O 1
ATOM 1175 N N . ARG A 1 162 ? 20.148 66.566 126.811 1.00 18.59 162 ARG A N 1
ATOM 1176 C CA . ARG A 1 162 ? 19.877 65.249 126.262 1.00 18.04 162 ARG A CA 1
ATOM 1177 C C . ARG A 1 162 ? 19.344 65.408 124.831 1.00 17.45 162 ARG A C 1
ATOM 1178 O O . ARG A 1 162 ? 18.227 65.888 124.637 1.00 18.55 162 ARG A O 1
ATOM 1186 N N . LEU A 1 163 ? 20.128 65.012 123.838 1.00 16.77 163 LEU A N 1
ATOM 1187 C CA . LEU A 1 163 ? 19.759 65.192 122.422 1.00 17.35 163 LEU A CA 1
ATOM 1188 C C . LEU A 1 163 ? 19.580 63.864 121.722 1.00 18.74 163 LEU A C 1
ATOM 1189 O O . LEU A 1 163 ? 20.502 63.014 121.721 1.00 17.78 163 LEU A O 1
ATOM 1194 N N . ASN A 1 164 ? 18.391 63.678 121.145 1.00 18.87 164 ASN A N 1
ATOM 1195 C CA . ASN A 1 164 ? 18.154 62.567 120.234 1.00 19.38 164 ASN A CA 1
ATOM 1196 C C . ASN A 1 164 ? 18.401 63.016 118.781 1.00 20.49 164 ASN A C 1
ATOM 1197 O O . ASN A 1 164 ? 17.622 63.810 118.230 1.00 19.84 164 ASN A O 1
ATOM 1202 N N . HIS A 1 165 ? 19.485 62.517 118.183 1.00 20.88 165 HIS A N 1
ATOM 1203 C CA . HIS A 1 165 ? 19.899 62.921 116.842 1.00 21.92 165 HIS A CA 1
ATOM 1204 C C . HIS A 1 165 ? 19.205 62.015 115.852 1.00 21.67 165 HIS A C 1
ATOM 1205 O O . HIS A 1 165 ? 19.832 61.177 115.207 1.00 20.98 165 HIS A O 1
ATOM 1212 N N . VAL A 1 166 ? 17.891 62.200 115.737 1.00 20.53 166 VAL A N 1
ATOM 1213 C CA . VAL A 1 166 ? 17.028 61.246 115.040 1.00 21.19 166 VAL A CA 1
ATOM 1214 C C . VAL A 1 166 ? 17.231 61.335 113.511 1.00 21.26 166 VAL A C 1
ATOM 1215 O O . VAL A 1 166 ? 17.537 62.415 112.969 1.00 19.14 166 VAL A O 1
ATOM 1219 N N . GLY A 1 167 ? 17.087 60.196 112.831 1.00 21.03 167 GLY A N 1
ATOM 1220 C CA . GLY A 1 167 ? 17.330 60.128 111.388 1.00 21.81 167 GLY A CA 1
ATOM 1221 C C . GLY A 1 167 ? 16.103 60.575 110.646 1.00 22.54 167 GLY A C 1
ATOM 1222 O O . GLY A 1 167 ? 15.323 59.738 110.202 1.00 24.17 167 GLY A O 1
ATOM 1223 N N . ASP A 1 168 ? 15.921 61.894 110.537 1.00 23.59 168 ASP A N 1
ATOM 1224 C CA . ASP A 1 168 ? 14.672 62.497 110.027 1.00 23.45 168 ASP A CA 1
ATOM 1225 C C . ASP A 1 168 ? 14.817 63.214 108.669 1.00 24.16 168 ASP A C 1
ATOM 1226 O O . ASP A 1 168 ? 13.931 64.000 108.273 1.00 22.69 168 ASP A O 1
ATOM 1231 N N . TRP A 1 169 ? 15.917 62.948 107.966 1.00 23.61 169 TRP A N 1
ATOM 1232 C CA . TRP A 1 169 ? 16.219 63.668 106.724 1.00 25.84 169 TRP A CA 1
ATOM 1233 C C . TRP A 1 169 ? 16.906 62.757 105.691 1.00 26.55 169 TRP A C 1
ATOM 1234 O O . TRP A 1 169 ? 17.678 63.245 104.864 1.00 28.35 169 TRP A O 1
ATOM 1245 N N . GLY A 1 170 ? 16.604 61.451 105.735 1.00 26.87 170 GLY A N 1
ATOM 1246 C CA . GLY A 1 170 ? 17.248 60.446 104.873 1.00 28.14 170 GLY A CA 1
ATOM 1247 C C . GLY A 1 170 ? 16.440 60.188 103.606 1.00 30.56 170 GLY A C 1
ATOM 1248 O O . GLY A 1 170 ? 15.351 60.746 103.427 1.00 29.85 170 GLY A O 1
ATOM 1249 N N . THR A 1 171 ? 16.960 59.342 102.720 1.00 32.13 171 THR A N 1
ATOM 1250 C CA . THR A 1 171 ? 16.276 59.063 101.444 1.00 33.31 171 THR A CA 1
ATOM 1251 C C . THR A 1 171 ? 14.999 58.212 101.575 1.00 31.56 171 THR A C 1
ATOM 1252 O O . THR A 1 171 ? 14.208 58.168 100.640 1.00 32.29 171 THR A O 1
ATOM 1256 N N . GLN A 1 172 ? 14.774 57.574 102.726 1.00 29.58 172 GLN A N 1
ATOM 1257 C CA . GLN A 1 172 ? 13.493 56.904 102.992 1.00 28.06 172 GLN A CA 1
ATOM 1258 C C . GLN A 1 172 ? 12.264 57.822 102.811 1.00 26.86 172 GLN A C 1
ATOM 1259 O O . GLN A 1 172 ? 11.184 57.330 102.471 1.00 26.05 172 GLN A O 1
ATOM 1265 N N . PHE A 1 173 ? 12.410 59.131 103.035 1.00 24.69 173 PHE A N 1
ATOM 1266 C CA . PHE A 1 173 ? 11.242 60.039 102.969 1.00 25.31 173 PHE A CA 1
ATOM 1267 C C . PHE A 1 173 ? 10.610 60.247 101.582 1.00 24.47 173 PHE A C 1
ATOM 1268 O O . PHE A 1 173 ? 9.430 60.531 101.488 1.00 25.28 173 PHE A O 1
ATOM 1276 N N . GLY A 1 174 ? 11.376 60.077 100.514 1.00 24.91 174 GLY A N 1
ATOM 1277 C CA . GLY A 1 174 ? 10.836 60.137 99.156 1.00 24.29 174 GLY A CA 1
ATOM 1278 C C . GLY A 1 174 ? 9.741 59.097 98.973 1.00 24.24 174 GLY A C 1
ATOM 1279 O O . GLY A 1 174 ? 8.571 59.435 98.726 1.00 22.62 174 GLY A O 1
ATOM 1280 N N . MET A 1 175 ? 10.135 57.842 99.161 1.00 24.65 175 MET A N 1
ATOM 1281 C CA . MET A 1 175 ? 9.223 56.694 99.185 1.00 25.53 175 MET A CA 1
ATOM 1282 C C . MET A 1 175 ? 8.031 56.910 100.088 1.00 23.52 175 MET A C 1
ATOM 1283 O O . MET A 1 175 ? 6.904 56.659 99.687 1.00 23.02 175 MET A O 1
ATOM 1288 N N . LEU A 1 176 ? 8.297 57.319 101.334 1.00 23.73 176 LEU A N 1
ATOM 1289 C CA . LEU A 1 176 ? 7.249 57.461 102.346 1.00 23.26 176 LEU A CA 1
ATOM 1290 C C . LEU A 1 176 ? 6.231 58.511 101.944 1.00 22.47 176 LEU A C 1
ATOM 1291 O O . LEU A 1 176 ? 5.026 58.303 102.074 1.00 20.06 176 LEU A O 1
ATOM 1296 N N . ILE A 1 177 ? 6.729 59.649 101.472 1.00 22.15 177 ILE A N 1
ATOM 1297 C CA . ILE A 1 177 ? 5.860 60.749 101.070 1.00 22.86 177 ILE A CA 1
ATOM 1298 C C . ILE A 1 177 ? 5.076 60.384 99.802 1.00 23.45 177 ILE A C 1
ATOM 1299 O O . ILE A 1 177 ? 3.887 60.682 99.704 1.00 22.67 177 ILE A O 1
ATOM 1304 N N . ALA A 1 178 ? 5.729 59.733 98.844 1.00 24.00 178 ALA A N 1
ATOM 1305 C CA . ALA A 1 178 ? 5.037 59.316 97.625 1.00 25.29 178 ALA A CA 1
ATOM 1306 C C . ALA A 1 178 ? 3.882 58.359 97.971 1.00 26.60 178 ALA A C 1
ATOM 1307 O O . ALA A 1 178 ? 2.777 58.459 97.403 1.00 26.08 178 ALA A O 1
ATOM 1309 N N . HIS A 1 179 ? 4.128 57.471 98.943 1.00 27.49 179 HIS A N 1
ATOM 1310 C CA . HIS A 1 179 ? 3.106 56.519 99.400 1.00 26.96 179 HIS A CA 1
ATOM 1311 C C . HIS A 1 179 ? 1.932 57.215 100.073 1.00 25.07 179 HIS A C 1
ATOM 1312 O O . HIS A 1 179 ? 0.770 56.872 99.826 1.00 23.27 179 HIS A O 1
ATOM 1319 N N . LEU A 1 180 ? 2.231 58.201 100.909 1.00 25.69 180 LEU A N 1
ATOM 1320 C CA . LEU A 1 180 ? 1.194 58.979 101.598 1.00 25.43 180 LEU A CA 1
ATOM 1321 C C . LEU A 1 180 ? 0.282 59.741 100.625 1.00 25.44 180 LEU A C 1
ATOM 1322 O O . LEU A 1 180 ? -0.925 59.840 100.856 1.00 24.88 180 LEU A O 1
ATOM 1327 N N . GLN A 1 181 ? 0.859 60.297 99.558 1.00 25.04 181 GLN A N 1
ATOM 1328 C CA . GLN A 1 181 ? 0.057 60.967 98.510 1.00 25.44 181 GLN A CA 1
ATOM 1329 C C . GLN A 1 181 ? -1.012 60.027 97.920 1.00 25.29 181 GLN A C 1
ATOM 1330 O O . GLN A 1 181 ? -2.177 60.402 97.814 1.00 25.35 181 GLN A O 1
ATOM 1336 N N . ASP A 1 182 ? -0.610 58.817 97.550 1.00 25.46 182 ASP A N 1
ATOM 1337 C CA . ASP A 1 182 ? -1.558 57.798 97.082 1.00 28.36 182 ASP A CA 1
ATOM 1338 C C . ASP A 1 182 ? -2.519 57.329 98.168 1.00 30.22 182 ASP A C 1
ATOM 1339 O O . ASP A 1 182 ? -3.726 57.398 97.984 1.00 31.16 182 ASP A O 1
ATOM 1344 N N . LYS A 1 183 ? -1.985 56.886 99.302 1.00 31.94 183 LYS A N 1
ATOM 1345 C CA . LYS A 1 183 ? -2.822 56.299 100.357 1.00 34.88 183 LYS A CA 1
ATOM 1346 C C . LYS A 1 183 ? -3.790 57.298 101.027 1.00 34.89 183 LYS A C 1
ATOM 1347 O O . LYS A 1 183 ? -4.907 56.912 101.395 1.00 32.53 183 LYS A O 1
ATOM 1353 N N . PHE A 1 184 ? -3.367 58.561 101.171 1.00 33.73 184 PHE A N 1
ATOM 1354 C CA . PHE A 1 184 ? -4.148 59.589 101.887 1.00 34.53 184 PHE A CA 1
ATOM 1355 C C . PHE A 1 184 ? -4.054 60.953 101.210 1.00 34.96 184 PHE A C 1
ATOM 1356 O O . PHE A 1 184 ? -3.484 61.880 101.778 1.00 36.28 184 PHE A O 1
ATOM 1364 N N . PRO A 1 185 ? -4.659 61.100 100.013 1.00 37.03 185 PRO A N 1
ATOM 1365 C CA . PRO A 1 185 ? -4.492 62.338 99.223 1.00 36.69 185 PRO A CA 1
ATOM 1366 C C . PRO A 1 185 ? -4.967 63.625 99.889 1.00 38.09 185 PRO A C 1
ATOM 1367 O O . PRO A 1 185 ? -4.495 64.703 99.513 1.00 41.12 185 PRO A O 1
ATOM 1371 N N . ASP A 1 186 ? -5.865 63.529 100.872 1.00 38.22 186 ASP A N 1
ATOM 1372 C CA . ASP A 1 186 ? -6.310 64.716 101.619 1.00 38.56 186 ASP A CA 1
ATOM 1373 C C . ASP A 1 186 ? -5.520 64.972 102.905 1.00 35.02 186 ASP A C 1
ATOM 1374 O O . ASP A 1 186 ? -6.029 65.636 103.817 1.00 32.22 186 ASP A O 1
ATOM 1379 N N . TYR A 1 187 ? -4.279 64.472 102.987 1.00 32.20 187 TYR A N 1
ATOM 1380 C CA . TYR A 1 187 ? -3.400 64.815 104.116 1.00 30.66 187 TYR A CA 1
ATOM 1381 C C . TYR A 1 187 ? -3.179 66.344 104.217 1.00 31.01 187 TYR A C 1
ATOM 1382 O O . TYR A 1 187 ? -3.014 66.886 105.314 1.00 29.17 187 TYR A O 1
ATOM 1391 N N . LEU A 1 188 ? -3.202 67.020 103.067 1.00 33.63 188 LEU A N 1
ATOM 1392 C CA . LEU A 1 188 ? -3.102 68.489 103.007 1.00 38.90 188 LEU A CA 1
ATOM 1393 C C . LEU A 1 188 ? -4.161 69.211 103.848 1.00 37.92 188 LEU A C 1
ATOM 1394 O O . LEU A 1 188 ? -3.883 70.266 104.386 1.00 36.19 188 LEU A O 1
ATOM 1399 N N . THR A 1 189 ? -5.367 68.643 103.934 1.00 40.50 189 THR A N 1
ATOM 1400 C CA . THR A 1 189 ? -6.491 69.260 104.649 1.00 41.60 189 THR A CA 1
ATOM 1401 C C . THR A 1 189 ? -6.760 68.612 106.008 1.00 44.03 189 THR A C 1
ATOM 1402 O O . THR A 1 189 ? -6.931 69.320 107.005 1.00 45.74 189 THR A O 1
ATOM 1406 N N . VAL A 1 190 ? -6.823 67.281 106.054 1.00 44.80 190 VAL A N 1
ATOM 1407 C CA . VAL A 1 190 ? -7.132 66.570 107.303 1.00 43.71 190 VAL A CA 1
ATOM 1408 C C . VAL A 1 190 ? -6.070 65.526 107.622 1.00 43.62 190 VAL A C 1
ATOM 1409 O O . VAL A 1 190 ? -5.611 64.786 106.741 1.00 42.03 190 VAL A O 1
ATOM 1413 N N . SER A 1 191 ? -5.705 65.461 108.899 1.00 43.74 191 SER A N 1
ATOM 1414 C CA . SER A 1 191 ? -4.685 64.537 109.378 1.00 43.96 191 SER A CA 1
ATOM 1415 C C . SER A 1 191 ? -5.160 63.071 109.252 1.00 41.77 191 SER A C 1
ATOM 1416 O O . SER A 1 191 ? -6.090 62.662 109.955 1.00 42.95 191 SER A O 1
ATOM 1419 N N . PRO A 1 192 ? -4.529 62.283 108.355 1.00 39.19 192 PRO A N 1
ATOM 1420 C CA . PRO A 1 192 ? -5.054 60.945 108.062 1.00 37.24 192 PRO A CA 1
ATOM 1421 C C . PRO A 1 192 ? -4.605 59.896 109.084 1.00 34.93 192 PRO A C 1
ATOM 1422 O O . PRO A 1 192 ? -3.572 60.088 109.743 1.00 29.43 192 PRO A O 1
ATOM 1426 N N . PRO A 1 193 ? -5.339 58.765 109.175 1.00 33.03 193 PRO A N 1
ATOM 1427 C CA . PRO A 1 193 ? -4.968 57.727 110.115 1.00 33.46 193 PRO A CA 1
ATOM 1428 C C . PRO A 1 193 ? -3.878 56.847 109.485 1.00 32.97 193 PRO A C 1
ATOM 1429 O O . PRO A 1 193 ? -4.163 55.810 108.887 1.00 31.94 193 PRO A O 1
ATOM 1433 N N . ILE A 1 194 ? -2.635 57.302 109.592 1.00 32.88 194 ILE A N 1
ATOM 1434 C CA . ILE A 1 194 ? -1.494 56.571 109.036 1.00 33.88 194 ILE A CA 1
ATOM 1435 C C . ILE A 1 194 ? -1.356 55.194 109.686 1.00 32.60 194 ILE A C 1
ATOM 1436 O O . ILE A 1 194 ? -1.110 54.227 108.988 1.00 34.33 194 ILE A O 1
ATOM 1441 N N . GLY A 1 195 ? -1.517 55.105 111.005 1.00 33.05 195 GLY A N 1
ATOM 1442 C CA . GLY A 1 195 ? -1.386 53.820 111.716 1.00 32.88 195 GLY A CA 1
ATOM 1443 C C . GLY A 1 195 ? 0.065 53.382 111.848 1.00 32.18 195 GLY A C 1
ATOM 1444 O O . GLY A 1 195 ? 0.961 54.217 111.808 1.00 33.97 195 GLY A O 1
ATOM 1445 N N . ASP A 1 196 ? 0.303 52.075 111.978 1.00 31.87 196 ASP A N 1
ATOM 1446 C CA . ASP A 1 196 ? 1.649 51.568 112.260 1.00 32.07 196 ASP A CA 1
ATOM 1447 C C . ASP A 1 196 ? 2.646 52.027 111.219 1.00 31.71 196 ASP A C 1
ATOM 1448 O O . ASP A 1 196 ? 2.488 51.756 110.019 1.00 32.39 196 ASP A O 1
ATOM 1453 N N . LEU A 1 197 ? 3.678 52.712 111.689 1.00 31.88 197 LEU A N 1
ATOM 1454 C CA . LEU A 1 197 ? 4.636 53.368 110.808 1.00 32.96 197 LEU A CA 1
ATOM 1455 C C . LEU A 1 197 ? 5.563 52.406 110.102 1.00 33.00 197 LEU A C 1
ATOM 1456 O O . LEU A 1 197 ? 6.025 52.682 108.992 1.00 31.82 197 LEU A O 1
ATOM 1461 N N . GLN A 1 198 ? 5.826 51.278 110.748 1.00 34.94 198 GLN A N 1
ATOM 1462 C CA . GLN A 1 198 ? 6.742 50.258 110.227 1.00 36.57 198 GLN A CA 1
ATOM 1463 C C . GLN A 1 198 ? 6.126 49.530 109.022 1.00 33.71 198 GLN A C 1
ATOM 1464 O O . GLN A 1 198 ? 6.825 49.209 108.046 1.00 30.56 198 GLN A O 1
ATOM 1470 N N . VAL A 1 199 ? 4.818 49.276 109.132 1.00 32.99 199 VAL A N 1
ATOM 1471 C CA . VAL A 1 199 ? 4.001 48.647 108.092 1.00 34.34 199 VAL A CA 1
ATOM 1472 C C . VAL A 1 199 ? 3.928 49.560 106.847 1.00 33.94 199 VAL A C 1
ATOM 1473 O O . VAL A 1 199 ? 4.130 49.122 105.716 1.00 32.30 199 VAL A O 1
ATOM 1477 N N . PHE A 1 200 ? 3.650 50.836 107.091 1.00 33.26 200 PHE A N 1
ATOM 1478 C CA . PHE A 1 200 ? 3.574 51.848 106.057 1.00 30.95 200 PHE A CA 1
ATOM 1479 C C . PHE A 1 200 ? 4.884 51.911 105.282 1.00 31.06 200 PHE A C 1
ATOM 1480 O O . PHE A 1 200 ? 4.854 51.970 104.061 1.00 30.05 200 PHE A O 1
ATOM 1488 N N . TYR A 1 201 ? 6.024 51.846 105.977 1.00 31.66 201 TYR A N 1
ATOM 1489 C CA . TYR A 1 201 ? 7.341 51.830 105.318 1.00 32.45 201 TYR A CA 1
ATOM 1490 C C . TYR A 1 201 ? 7.551 50.640 104.390 1.00 33.19 201 TYR A C 1
ATOM 1491 O O . TYR A 1 201 ? 8.026 50.810 103.267 1.00 31.92 201 TYR A O 1
ATOM 1500 N N . LYS A 1 202 ? 7.246 49.436 104.868 1.00 35.65 202 LYS A N 1
ATOM 1501 C CA . LYS A 1 202 ? 7.460 48.239 104.050 1.00 36.45 202 LYS A CA 1
ATOM 1502 C C . LYS A 1 202 ? 6.542 48.233 102.814 1.00 33.44 202 LYS A C 1
ATOM 1503 O O . LYS A 1 202 ? 6.924 47.720 101.758 1.00 31.49 202 LYS A O 1
ATOM 1509 N N . GLU A 1 203 ? 5.353 48.820 102.958 1.00 30.67 203 GLU A N 1
ATOM 1510 C CA . GLU A 1 203 ? 4.449 49.047 101.827 1.00 31.04 203 GLU A CA 1
ATOM 1511 C C . GLU A 1 203 ? 5.087 49.967 100.788 1.00 30.07 203 GLU A C 1
ATOM 1512 O O . GLU A 1 203 ? 5.146 49.634 99.602 1.00 29.43 203 GLU A O 1
ATOM 1518 N N . SER A 1 204 ? 5.579 51.116 101.251 1.00 29.67 204 SER A N 1
ATOM 1519 C CA . SER A 1 204 ? 6.297 52.068 100.387 1.00 28.40 204 SER A CA 1
ATOM 1520 C C . SER A 1 204 ? 7.539 51.427 99.740 1.00 27.16 204 SER A C 1
ATOM 1521 O O . SER A 1 204 ? 7.792 51.623 98.556 1.00 25.21 204 SER A O 1
ATOM 1524 N N . LYS A 1 205 ? 8.290 50.656 100.514 1.00 29.02 205 LYS A N 1
ATOM 1525 C CA . LYS A 1 205 ? 9.513 49.978 100.013 1.00 33.05 205 LYS A CA 1
ATOM 1526 C C . LYS A 1 205 ? 9.211 48.956 98.903 1.00 33.56 205 LYS A C 1
ATOM 1527 O O . LYS A 1 205 ? 9.953 48.855 97.915 1.00 32.89 205 LYS A O 1
ATOM 1533 N N . LYS A 1 206 ? 8.120 48.212 99.080 1.00 34.26 206 LYS A N 1
ATOM 1534 C CA . LYS A 1 206 ? 7.702 47.191 98.123 1.00 34.63 206 LYS A CA 1
ATOM 1535 C C . LYS A 1 206 ? 7.394 47.871 96.796 1.00 32.80 206 LYS A C 1
ATOM 1536 O O . LYS A 1 206 ? 7.972 47.532 95.760 1.00 32.04 206 LYS A O 1
ATOM 1542 N N . ARG A 1 207 ? 6.510 48.865 96.874 1.00 30.58 207 ARG A N 1
ATOM 1543 C CA . ARG A 1 207 ? 6.107 49.675 95.747 1.00 29.03 207 ARG A CA 1
ATOM 1544 C C . ARG A 1 207 ? 7.299 50.242 94.980 1.00 28.70 207 ARG A C 1
ATOM 1545 O O . ARG A 1 207 ? 7.380 50.101 93.756 1.00 27.34 207 ARG A O 1
ATOM 1553 N N . PHE A 1 208 ? 8.224 50.862 95.704 1.00 28.58 208 PHE A N 1
ATOM 1554 C CA . PHE A 1 208 ? 9.482 51.344 95.117 1.00 29.37 208 PHE A CA 1
ATOM 1555 C C . PHE A 1 208 ? 10.198 50.241 94.335 1.00 30.60 208 PHE A C 1
ATOM 1556 O O . PHE A 1 208 ? 10.574 50.452 93.179 1.00 32.33 208 PHE A O 1
ATOM 1564 N N . ASP A 1 209 ? 10.346 49.065 94.945 1.00 31.97 209 ASP A N 1
ATOM 1565 C CA . ASP A 1 209 ? 11.045 47.946 94.298 1.00 34.27 209 ASP A CA 1
ATOM 1566 C C . ASP A 1 209 ? 10.292 47.357 93.111 1.00 33.21 209 ASP A C 1
ATOM 1567 O O . ASP A 1 209 ? 10.910 46.794 92.220 1.00 35.13 209 ASP A O 1
ATOM 1572 N N . THR A 1 210 ? 8.975 47.484 93.094 1.00 31.33 210 THR A N 1
ATOM 1573 C CA . THR A 1 210 ? 8.161 46.855 92.044 1.00 31.82 210 THR A CA 1
ATOM 1574 C C . THR A 1 210 ? 7.502 47.790 91.004 1.00 31.57 210 THR A C 1
ATOM 1575 O O . THR A 1 210 ? 6.905 47.289 90.055 1.00 32.62 210 THR A O 1
ATOM 1579 N N . GLU A 1 211 ? 7.601 49.116 91.164 1.00 31.10 211 GLU A N 1
ATOM 1580 C CA . GLU A 1 211 ? 6.947 50.066 90.246 1.00 29.82 211 GLU A CA 1
ATOM 1581 C C . GLU A 1 211 ? 7.916 51.064 89.618 1.00 30.80 211 GLU A C 1
ATOM 1582 O O . GLU A 1 211 ? 9.003 51.316 90.161 1.00 32.70 211 GLU A O 1
ATOM 1588 N N . GLU A 1 212 ? 7.500 51.630 88.476 1.00 28.87 212 GLU A N 1
ATOM 1589 C CA . GLU A 1 212 ? 8.318 52.534 87.673 1.00 29.01 212 GLU A CA 1
ATOM 1590 C C . GLU A 1 212 ? 8.138 54.011 88.048 1.00 28.89 212 GLU A C 1
ATOM 1591 O O . GLU A 1 212 ? 9.101 54.705 88.399 1.00 27.05 212 GLU A O 1
ATOM 1597 N N . GLU A 1 213 ? 6.901 54.480 87.959 1.00 29.30 213 GLU A N 1
ATOM 1598 C CA . GLU A 1 213 ? 6.591 55.873 88.231 1.00 31.67 213 GLU A CA 1
ATOM 1599 C C . GLU A 1 213 ? 6.751 56.255 89.708 1.00 30.49 213 GLU A C 1
ATOM 1600 O O . GLU A 1 213 ? 7.277 57.328 90.009 1.00 29.03 213 GLU A O 1
ATOM 1606 N N . PHE A 1 214 ? 6.320 55.376 90.615 1.00 28.82 214 PHE A N 1
ATOM 1607 C CA . PHE A 1 214 ? 6.485 55.606 92.058 1.00 28.52 214 PHE A CA 1
ATOM 1608 C C . PHE A 1 214 ? 7.918 55.957 92.411 1.00 29.29 214 PHE A C 1
ATOM 1609 O O . PHE A 1 214 ? 8.160 56.828 93.239 1.00 29.05 214 PHE A O 1
ATOM 1617 N N . LYS A 1 215 ? 8.843 55.240 91.779 1.00 29.37 215 LYS A N 1
ATOM 1618 C CA . LYS A 1 215 ? 10.273 55.411 91.955 1.00 31.25 215 LYS A CA 1
ATOM 1619 C C . LYS A 1 215 ? 10.749 56.782 91.513 1.00 30.95 215 LYS A C 1
ATOM 1620 O O . LYS A 1 215 ? 11.545 57.419 92.208 1.00 32.27 215 LYS A O 1
ATOM 1626 N N . LYS A 1 216 ? 10.269 57.239 90.361 1.00 30.06 216 LYS A N 1
ATOM 1627 C CA . LYS A 1 216 ? 10.580 58.596 89.904 1.00 29.98 216 LYS A CA 1
ATOM 1628 C C . LYS A 1 216 ? 10.005 59.642 90.860 1.00 27.56 216 LYS A C 1
ATOM 1629 O O . LYS A 1 216 ? 10.686 60.608 91.197 1.00 25.14 216 LYS A O 1
ATOM 1635 N N . ARG A 1 217 ? 8.756 59.423 91.279 1.00 26.89 217 ARG A N 1
ATOM 1636 C CA . ARG A 1 217 ? 8.040 60.308 92.199 1.00 27.62 217 ARG A CA 1
ATOM 1637 C C . ARG A 1 217 ? 8.673 60.377 93.600 1.00 27.41 217 ARG A C 1
ATOM 1638 O O . ARG A 1 217 ? 8.645 61.437 94.239 1.00 24.98 217 ARG A O 1
ATOM 1646 N N . ALA A 1 218 ? 9.241 59.265 94.067 1.00 27.08 218 ALA A N 1
ATOM 1647 C CA . ALA A 1 218 ? 9.966 59.262 95.341 1.00 27.69 218 ALA A CA 1
ATOM 1648 C C . ALA A 1 218 ? 11.194 60.155 95.253 1.00 28.36 218 ALA A C 1
ATOM 1649 O O . ALA A 1 218 ? 11.519 60.846 96.221 1.00 25.80 218 ALA A O 1
ATOM 1651 N N . TYR A 1 219 ? 11.849 60.166 94.093 1.00 31.39 219 TYR A N 1
ATOM 1652 C CA . TYR A 1 219 ? 13.000 61.063 93.865 1.00 34.50 219 TYR A CA 1
ATOM 1653 C C . TYR A 1 219 ? 12.574 62.506 93.655 1.00 32.08 219 TYR A C 1
ATOM 1654 O O . TYR A 1 219 ? 13.313 63.408 94.005 1.00 32.98 219 TYR A O 1
ATOM 1663 N N . GLN A 1 220 ? 11.408 62.733 93.060 1.00 31.28 220 GLN A N 1
ATOM 1664 C CA . GLN A 1 220 ? 10.852 64.093 92.994 1.00 30.79 220 GLN A CA 1
ATOM 1665 C C . GLN A 1 220 ? 10.513 64.618 94.405 1.00 28.64 220 GLN A C 1
ATOM 1666 O O . GLN A 1 220 ? 10.697 65.806 94.699 1.00 27.52 220 GLN A O 1
ATOM 1672 N N . CYS A 1 221 ? 10.046 63.722 95.271 1.00 26.73 221 CYS A N 1
ATOM 1673 C CA . CYS A 1 221 ? 9.652 64.079 96.637 1.00 25.01 221 CYS A CA 1
ATOM 1674 C C . CYS A 1 221 ? 10.827 64.492 97.518 1.00 25.46 221 CYS A C 1
ATOM 1675 O O . CYS A 1 221 ? 10.701 65.429 98.320 1.00 23.77 221 CYS A O 1
ATOM 1678 N N . VAL A 1 222 ? 11.961 63.796 97.378 1.00 26.87 222 VAL A N 1
ATOM 1679 C CA . VAL A 1 222 ? 13.182 64.192 98.091 1.00 27.95 222 VAL A CA 1
ATOM 1680 C C . VAL A 1 222 ? 13.656 65.561 97.639 1.00 26.99 222 VAL A C 1
ATOM 1681 O O . VAL A 1 222 ? 13.928 66.394 98.483 1.00 27.72 222 VAL A O 1
ATOM 1685 N N . VAL A 1 223 ? 13.677 65.807 96.328 1.00 26.25 223 VAL A N 1
ATOM 1686 C CA . VAL A 1 223 ? 14.052 67.119 95.777 1.00 26.47 223 VAL A CA 1
ATOM 1687 C C . VAL A 1 223 ? 13.154 68.225 96.355 1.00 25.91 223 VAL A C 1
ATOM 1688 O O . VAL A 1 223 ? 13.649 69.246 96.821 1.00 27.20 223 VAL A O 1
ATOM 1692 N N . LEU A 1 224 ? 11.842 67.996 96.365 1.00 25.73 224 LEU A N 1
ATOM 1693 C CA . LEU A 1 224 ? 10.884 69.001 96.845 1.00 24.38 224 LEU A CA 1
ATOM 1694 C C . LEU A 1 224 ? 10.932 69.191 98.366 1.00 24.69 224 LEU A C 1
ATOM 1695 O O . LEU A 1 224 ? 10.702 70.298 98.854 1.00 22.22 224 LEU A O 1
ATOM 1700 N N . LEU A 1 225 ? 11.233 68.120 99.110 1.00 25.18 225 LEU A N 1
ATOM 1701 C CA . LEU A 1 225 ? 11.415 68.222 100.557 1.00 24.96 225 LEU A CA 1
ATOM 1702 C C . LEU A 1 225 ? 12.666 69.062 100.898 1.00 27.23 225 LEU A C 1
ATOM 1703 O O . LEU A 1 225 ? 12.603 69.905 101.787 1.00 25.31 225 LEU A O 1
ATOM 1708 N N . GLN A 1 226 ? 13.781 68.837 100.187 1.00 29.68 226 GLN A N 1
ATOM 1709 C CA . GLN A 1 226 ? 15.018 69.612 100.403 1.00 32.48 226 GLN A CA 1
ATOM 1710 C C . GLN A 1 226 ? 14.760 71.095 100.158 1.00 31.78 226 GLN A C 1
ATOM 1711 O O . GLN A 1 226 ? 15.148 71.923 100.966 1.00 35.53 226 GLN A O 1
ATOM 1717 N N . GLY A 1 227 ? 14.070 71.406 99.060 1.00 31.07 227 GLY A N 1
ATOM 1718 C CA . GLY A 1 227 ? 13.687 72.781 98.717 1.00 29.66 227 GLY A CA 1
ATOM 1719 C C . GLY A 1 227 ? 12.488 73.373 99.454 1.00 29.62 227 GLY A C 1
ATOM 1720 O O . GLY A 1 227 ? 12.035 74.464 99.109 1.00 29.77 227 GLY A O 1
ATOM 1721 N N . LYS A 1 228 ? 11.958 72.668 100.455 1.00 28.36 228 LYS A N 1
ATOM 1722 C CA . LYS A 1 228 ? 10.934 73.208 101.360 1.00 27.65 228 LYS A CA 1
ATOM 1723 C C . LYS A 1 228 ? 9.568 73.473 100.715 1.00 26.94 228 LYS A C 1
ATOM 1724 O O . LYS A 1 228 ? 8.804 74.319 101.194 1.00 25.18 228 LYS A O 1
ATOM 1730 N N . ASN A 1 229 ? 9.229 72.713 99.674 1.00 27.12 229 ASN A N 1
ATOM 1731 C CA . ASN A 1 229 ? 7.866 72.769 99.127 1.00 27.29 229 ASN A CA 1
ATOM 1732 C C . ASN A 1 229 ? 6.888 72.521 100.264 1.00 25.83 229 ASN A C 1
ATOM 1733 O O . ASN A 1 229 ? 6.962 71.482 100.907 1.00 23.25 229 ASN A O 1
ATOM 1738 N N . PRO A 1 230 ? 6.008 73.502 100.550 1.00 27.94 230 PRO A N 1
ATOM 1739 C CA . PRO A 1 230 ? 4.947 73.187 101.488 1.00 29.33 230 PRO A CA 1
ATOM 1740 C C . PRO A 1 230 ? 4.031 72.227 100.766 1.00 30.39 230 PRO A C 1
ATOM 1741 O O . PRO A 1 230 ? 3.808 72.393 99.580 1.00 38.09 230 PRO A O 1
ATOM 1745 N N . ASP A 1 231 ? 3.509 71.255 101.503 1.00 31.14 231 ASP A N 1
ATOM 1746 C CA . ASP A 1 231 ? 2.759 70.139 100.949 1.00 30.22 231 ASP A CA 1
ATOM 1747 C C . ASP A 1 231 ? 3.723 69.035 100.528 1.00 26.65 231 ASP A C 1
ATOM 1748 O O . ASP A 1 231 ? 3.307 67.987 100.034 1.00 27.69 231 ASP A O 1
ATOM 1753 N N . ILE A 1 232 ? 5.014 69.272 100.747 1.00 24.48 232 ILE A N 1
ATOM 1754 C CA . ILE A 1 232 ? 6.042 68.246 100.801 1.00 24.17 232 ILE A CA 1
ATOM 1755 C C . ILE A 1 232 ? 6.550 68.154 102.235 1.00 23.85 232 ILE A C 1
ATOM 1756 O O . ILE A 1 232 ? 6.672 67.067 102.799 1.00 23.63 232 ILE A O 1
ATOM 1761 N N . THR A 1 233 ? 6.836 69.317 102.817 1.00 22.64 233 THR A N 1
ATOM 1762 C CA . THR A 1 233 ? 7.232 69.412 104.217 1.00 22.47 233 THR A CA 1
ATOM 1763 C C . THR A 1 233 ? 6.086 68.967 105.114 1.00 22.67 233 THR A C 1
ATOM 1764 O O . THR A 1 233 ? 6.289 68.262 106.102 1.00 23.16 233 THR A O 1
ATOM 1768 N N . LYS A 1 234 ? 4.877 69.385 104.752 1.00 23.37 234 LYS A N 1
ATOM 1769 C CA . LYS A 1 234 ? 3.673 68.977 105.470 1.00 24.52 234 LYS A CA 1
ATOM 1770 C C . LYS A 1 234 ? 3.619 67.442 105.602 1.00 21.23 234 LYS A C 1
ATOM 1771 O O . LYS A 1 234 ? 3.469 66.931 106.702 1.00 18.40 234 LYS A O 1
ATOM 1777 N N . ALA A 1 235 ? 3.772 66.732 104.486 1.00 19.57 235 ALA A N 1
ATOM 1778 C CA . ALA A 1 235 ? 3.787 65.253 104.499 1.00 19.56 235 ALA A CA 1
ATOM 1779 C C . ALA A 1 235 ? 4.825 64.693 105.453 1.00 20.32 235 ALA A C 1
ATOM 1780 O O . ALA A 1 235 ? 4.516 63.779 106.224 1.00 19.82 235 ALA A O 1
ATOM 1782 N N . TRP A 1 236 ? 6.040 65.252 105.383 1.00 20.69 236 TRP A N 1
ATOM 1783 C CA . TRP A 1 236 ? 7.145 64.902 106.258 1.00 22.91 236 TRP A CA 1
ATOM 1784 C C . TRP A 1 236 ? 6.855 65.131 107.758 1.00 24.37 236 TRP A C 1
ATOM 1785 O O . TRP A 1 236 ? 7.184 64.280 108.585 1.00 24.22 236 TRP A O 1
ATOM 1796 N N . LYS A 1 237 ? 6.266 66.273 108.096 1.00 25.74 237 LYS A N 1
ATOM 1797 C CA . LYS A 1 237 ? 5.861 66.566 109.474 1.00 28.22 237 LYS A CA 1
ATOM 1798 C C . LYS A 1 237 ? 4.889 65.522 110.007 1.00 27.52 237 LYS A C 1
ATOM 1799 O O . LYS A 1 237 ? 5.041 65.069 111.142 1.00 27.46 237 LYS A O 1
ATOM 1805 N N . LEU A 1 238 ? 3.889 65.160 109.202 1.00 25.63 238 LEU A N 1
ATOM 1806 C CA . LEU A 1 238 ? 2.887 64.172 109.622 1.00 25.72 238 LEU A CA 1
ATOM 1807 C C . LEU A 1 238 ? 3.496 62.791 109.865 1.00 23.77 238 LEU A C 1
ATOM 1808 O O . LEU A 1 238 ? 3.163 62.141 110.841 1.00 22.60 238 LEU A O 1
ATOM 1813 N N . ILE A 1 239 ? 4.420 62.379 109.005 1.00 23.21 239 ILE A N 1
ATOM 1814 C CA . ILE A 1 239 ? 5.138 61.120 109.183 1.00 22.72 239 ILE A CA 1
ATOM 1815 C C . ILE A 1 239 ? 5.990 61.199 110.450 1.00 24.98 239 ILE A C 1
ATOM 1816 O O . ILE A 1 239 ? 5.893 60.310 111.291 1.00 24.96 239 ILE A O 1
ATOM 1821 N N . CYS A 1 240 ? 6.801 62.255 110.589 1.00 24.41 240 CYS A N 1
ATOM 1822 C CA . CYS A 1 240 ? 7.584 62.467 111.806 1.00 25.77 240 CYS A CA 1
ATOM 1823 C C . CYS A 1 240 ? 6.754 62.522 113.102 1.00 25.81 240 CYS A C 1
ATOM 1824 O O . CYS A 1 240 ? 7.234 62.098 114.130 1.00 25.76 240 CYS A O 1
ATOM 1827 N N . ASP A 1 241 ? 5.531 63.051 113.044 1.00 27.37 241 ASP A N 1
ATOM 1828 C CA . ASP A 1 241 ? 4.610 63.083 114.198 1.00 27.37 241 ASP A CA 1
ATOM 1829 C C . ASP A 1 241 ? 4.166 61.698 114.614 1.00 26.71 241 ASP A C 1
ATOM 1830 O O . ASP A 1 241 ? 4.049 61.413 115.812 1.00 25.46 241 ASP A O 1
ATOM 1835 N N . VAL A 1 242 ? 3.894 60.851 113.632 1.00 26.73 242 VAL A N 1
ATOM 1836 C CA . VAL A 1 242 ? 3.593 59.436 113.895 1.00 27.85 242 VAL A CA 1
ATOM 1837 C C . VAL A 1 242 ? 4.806 58.735 114.526 1.00 27.43 242 VAL A C 1
ATOM 1838 O O . VAL A 1 242 ? 4.658 57.948 115.472 1.00 26.42 242 VAL A O 1
ATOM 1842 N N . SER A 1 243 ? 5.999 59.035 114.016 1.00 26.59 243 SER A N 1
ATOM 1843 C CA . SER A 1 243 ? 7.224 58.487 114.590 1.00 26.45 243 SER A CA 1
ATOM 1844 C C . SER A 1 243 ? 7.362 58.893 116.074 1.00 27.10 243 SER A C 1
ATOM 1845 O O . SER A 1 243 ? 7.691 58.067 116.917 1.00 27.23 243 SER A O 1
ATOM 1848 N N . ARG A 1 244 ? 7.086 60.154 116.374 1.00 28.33 244 ARG A N 1
ATOM 1849 C CA . ARG A 1 244 ? 7.192 60.669 117.728 1.00 30.62 244 ARG A CA 1
ATOM 1850 C C . ARG A 1 244 ? 6.275 59.954 118.698 1.00 31.72 244 ARG A C 1
ATOM 1851 O O . ARG A 1 244 ? 6.671 59.726 119.840 1.00 29.93 244 ARG A O 1
ATOM 1859 N N . GLN A 1 245 ? 5.045 59.650 118.264 1.00 34.65 245 GLN A N 1
ATOM 1860 C CA . GLN A 1 245 ? 4.065 59.004 119.154 1.00 36.65 245 GLN A CA 1
ATOM 1861 C C . GLN A 1 245 ? 4.614 57.634 119.526 1.00 33.65 245 GLN A C 1
ATOM 1862 O O . GLN A 1 245 ? 4.675 57.293 120.699 1.00 34.89 245 GLN A O 1
ATOM 1868 N N . GLU A 1 246 ? 5.034 56.885 118.513 1.00 31.23 246 GLU A N 1
ATOM 1869 C CA . GLU A 1 246 ? 5.561 55.537 118.690 1.00 32.06 246 GLU A CA 1
ATOM 1870 C C . GLU A 1 246 ? 6.806 55.508 119.564 1.00 31.66 246 GLU A C 1
ATOM 1871 O O . GLU A 1 246 ? 6.875 54.698 120.484 1.00 29.50 246 GLU A O 1
ATOM 1877 N N . LEU A 1 247 ? 7.775 56.391 119.291 1.00 30.52 247 LEU A N 1
ATOM 1878 C CA . LEU A 1 247 ? 9.014 56.433 120.081 1.00 30.48 247 LEU A CA 1
ATOM 1879 C C . LEU A 1 247 ? 8.744 56.842 121.532 1.00 29.91 247 LEU A C 1
ATOM 1880 O O . LEU A 1 247 ? 9.364 56.311 122.445 1.00 28.47 247 LEU A O 1
ATOM 1885 N N . ASN A 1 248 ? 7.807 57.765 121.727 1.00 31.72 248 ASN A N 1
ATOM 1886 C CA . ASN A 1 248 ? 7.374 58.162 123.061 1.00 33.48 248 ASN A CA 1
ATOM 1887 C C . ASN A 1 248 ? 6.762 57.042 123.907 1.00 34.97 248 ASN A C 1
ATOM 1888 O O . ASN A 1 248 ? 6.854 57.105 125.129 1.00 35.17 248 ASN A O 1
ATOM 1893 N N . LYS A 1 249 ? 6.141 56.037 123.283 1.00 35.66 249 LYS A N 1
ATOM 1894 C CA . LYS A 1 249 ? 5.701 54.838 124.028 1.00 37.11 249 LYS A CA 1
ATOM 1895 C C . LYS A 1 249 ? 6.915 54.111 124.560 1.00 34.46 249 LYS A C 1
ATOM 1896 O O . LYS A 1 249 ? 6.941 53.721 125.725 1.00 35.18 249 LYS A O 1
ATOM 1902 N N . ILE A 1 250 ? 7.916 53.943 123.698 1.00 30.12 250 ILE A N 1
ATOM 1903 C CA . ILE A 1 250 ? 9.168 53.287 124.077 1.00 29.58 250 ILE A CA 1
ATOM 1904 C C . ILE A 1 250 ? 9.887 54.071 125.189 1.00 27.87 250 ILE A C 1
ATOM 1905 O O . ILE A 1 250 ? 10.232 53.490 126.214 1.00 27.91 250 ILE A O 1
ATOM 1910 N N . TYR A 1 251 ? 10.063 55.380 125.011 1.00 26.39 251 TYR A N 1
ATOM 1911 C CA . TYR A 1 251 ? 10.799 56.193 125.978 1.00 26.19 251 TYR A CA 1
ATOM 1912 C C . TYR A 1 251 ? 10.065 56.341 127.324 1.00 27.57 251 TYR A C 1
ATOM 1913 O O . TYR A 1 251 ? 10.725 56.341 128.375 1.00 26.69 251 TYR A O 1
ATOM 1922 N N . ASP A 1 252 ? 8.724 56.429 127.300 1.00 28.00 252 ASP A N 1
ATOM 1923 C CA . ASP A 1 252 ? 7.924 56.447 128.539 1.00 29.53 252 ASP A CA 1
ATOM 1924 C C . ASP A 1 252 ? 8.124 55.174 129.349 1.00 27.29 252 ASP A C 1
ATOM 1925 O O . ASP A 1 252 ? 8.356 55.235 130.555 1.00 27.94 252 ASP A O 1
ATOM 1930 N N . ALA A 1 253 ? 8.035 54.035 128.677 1.00 26.61 253 ALA A N 1
ATOM 1931 C CA . ALA A 1 253 ? 8.193 52.729 129.311 1.00 25.74 253 ALA A CA 1
ATOM 1932 C C . ALA A 1 253 ? 9.582 52.577 129.928 1.00 26.21 253 ALA A C 1
ATOM 1933 O O . ALA A 1 253 ? 9.711 52.096 131.048 1.00 28.08 253 ALA A O 1
ATOM 1935 N N . LEU A 1 254 ? 10.617 53.008 129.212 1.00 26.44 254 LEU A N 1
ATOM 1936 C CA . LEU A 1 254 ? 11.988 52.957 129.739 1.00 25.07 254 LEU A CA 1
ATOM 1937 C C . LEU A 1 254 ? 12.389 54.147 130.619 1.00 24.18 254 LEU A C 1
ATOM 1938 O O . LEU A 1 254 ? 13.543 54.201 131.074 1.00 23.69 254 LEU A O 1
ATOM 1943 N N . ASP A 1 255 ? 11.461 55.087 130.837 1.00 23.04 255 ASP A N 1
ATOM 1944 C CA . ASP A 1 255 ? 11.679 56.286 131.630 1.00 23.57 255 ASP A CA 1
ATOM 1945 C C . ASP A 1 255 ? 12.876 57.118 131.090 1.00 23.66 255 ASP A C 1
ATOM 1946 O O . ASP A 1 255 ? 13.807 57.498 131.830 1.00 21.92 255 ASP A O 1
ATOM 1951 N N . VAL A 1 256 ? 12.834 57.398 129.781 1.00 23.15 256 VAL A N 1
ATOM 1952 C CA . VAL A 1 256 ? 13.907 58.109 129.088 1.00 23.36 256 VAL A CA 1
ATOM 1953 C C . VAL A 1 256 ? 13.436 59.504 128.689 1.00 23.81 256 VAL A C 1
ATOM 1954 O O . VAL A 1 256 ? 12.330 59.630 128.202 1.00 23.25 256 VAL A O 1
ATOM 1958 N N . SER A 1 257 ? 14.289 60.521 128.894 1.00 24.28 257 SER A N 1
ATOM 1959 C CA . SER A 1 257 ? 14.031 61.927 128.483 1.00 24.72 257 SER A CA 1
ATOM 1960 C C . SER A 1 257 ? 15.000 62.365 127.397 1.00 24.06 257 SER A C 1
ATOM 1961 O O . SER A 1 257 ? 16.219 62.291 127.575 1.00 24.66 257 SER A O 1
ATOM 1964 N N . LEU A 1 258 ? 14.465 62.860 126.294 1.00 23.18 258 LEU A N 1
ATOM 1965 C CA . LEU A 1 258 ? 15.277 63.312 125.188 1.00 22.98 258 LEU A CA 1
ATOM 1966 C C . LEU A 1 258 ? 14.644 64.528 124.553 1.00 22.87 258 LEU A C 1
ATOM 1967 O O . LEU A 1 258 ? 13.414 64.587 124.413 1.00 21.49 258 LEU A O 1
ATOM 1972 N N . ILE A 1 259 ? 15.491 65.492 124.181 1.00 22.71 259 ILE A N 1
ATOM 1973 C CA . ILE A 1 259 ? 15.093 66.559 123.272 1.00 24.20 259 ILE A CA 1
ATOM 1974 C C . ILE A 1 259 ? 15.418 66.118 121.826 1.00 24.51 259 ILE A C 1
ATOM 1975 O O . ILE A 1 259 ? 16.576 65.806 121.474 1.00 23.39 259 ILE A O 1
ATOM 1980 N N . GLU A 1 260 ? 14.379 66.080 121.000 1.00 24.81 260 GLU A N 1
ATOM 1981 C CA . GLU A 1 260 ? 14.521 65.754 119.589 1.00 26.29 260 GLU A CA 1
ATOM 1982 C C . GLU A 1 260 ? 15.286 66.849 118.854 1.00 26.27 260 GLU A C 1
ATOM 1983 O O . GLU A 1 260 ? 14.848 68.003 118.805 1.00 26.95 260 GLU A O 1
ATOM 1989 N N . ARG A 1 261 ? 16.438 66.478 118.306 1.00 25.35 261 ARG A N 1
ATOM 1990 C CA . ARG A 1 261 ? 17.171 67.335 117.393 1.00 25.45 261 ARG A CA 1
ATOM 1991 C C . ARG A 1 261 ? 17.711 66.502 116.231 1.00 24.17 261 ARG A C 1
ATOM 1992 O O . ARG A 1 261 ? 18.859 66.050 116.232 1.00 23.06 261 ARG A O 1
ATOM 2000 N N . GLY A 1 262 ? 16.852 66.296 115.241 1.00 24.05 262 GLY A N 1
ATOM 2001 C CA . GLY A 1 262 ? 17.184 65.472 114.078 1.00 23.98 262 GLY A CA 1
ATOM 2002 C C . GLY A 1 262 ? 18.180 66.073 113.112 1.00 24.43 262 GLY A C 1
ATOM 2003 O O . GLY A 1 262 ? 18.518 67.262 113.198 1.00 22.98 262 GLY A O 1
ATOM 2004 N N . GLU A 1 263 ? 18.661 65.215 112.207 1.00 25.08 263 GLU A N 1
ATOM 2005 C CA . GLU A 1 263 ? 19.410 65.602 111.005 1.00 25.96 263 GLU A CA 1
ATOM 2006 C C . GLU A 1 263 ? 18.899 66.884 110.349 1.00 25.28 263 GLU A C 1
ATOM 2007 O O . GLU A 1 263 ? 19.683 67.744 109.994 1.00 24.20 263 GLU A O 1
ATOM 2013 N N . SER A 1 264 ? 17.585 66.994 110.188 1.00 25.10 264 SER A N 1
ATOM 2014 C CA . SER A 1 264 ? 16.969 68.188 109.579 1.00 25.85 264 SER A CA 1
ATOM 2015 C C . SER A 1 264 ? 17.410 69.508 110.221 1.00 26.73 264 SER A C 1
ATOM 2016 O O . SER A 1 264 ? 17.546 70.504 109.510 1.00 26.28 264 SER A O 1
ATOM 2019 N N . PHE A 1 265 ? 17.653 69.502 111.540 1.00 26.83 265 PHE A N 1
ATOM 2020 C CA . PHE A 1 265 ? 18.045 70.706 112.287 1.00 28.50 265 PHE A CA 1
ATOM 2021 C C . PHE A 1 265 ? 19.304 71.384 111.730 1.00 31.00 265 PHE A C 1
ATOM 2022 O O . PHE A 1 265 ? 19.405 72.595 111.808 1.00 31.60 265 PHE A O 1
ATOM 2030 N N . TYR A 1 266 ? 20.226 70.603 111.154 1.00 33.58 266 TYR A N 1
ATOM 2031 C CA . TYR A 1 266 ? 21.546 71.081 110.693 1.00 33.52 266 TYR A CA 1
ATOM 2032 C C . TYR A 1 266 ? 21.636 71.248 109.179 1.00 37.75 266 TYR A C 1
ATOM 2033 O O . TYR A 1 266 ? 22.699 71.588 108.661 1.00 37.06 266 TYR A O 1
ATOM 2042 N N . GLN A 1 267 ? 20.529 71.022 108.476 1.00 42.95 267 GLN A N 1
ATOM 2043 C CA . GLN A 1 267 ? 20.515 70.995 107.014 1.00 47.98 267 GLN A CA 1
ATOM 2044 C C . GLN A 1 267 ? 21.135 72.242 106.395 1.00 47.96 267 GLN A C 1
ATOM 2045 O O . GLN A 1 267 ? 22.028 72.137 105.556 1.00 50.11 267 GLN A O 1
ATOM 2051 N N . ASP A 1 268 ? 20.653 73.412 106.798 1.00 48.49 268 ASP A N 1
ATOM 2052 C CA . ASP A 1 268 ? 21.125 74.669 106.208 1.00 50.68 268 ASP A CA 1
ATOM 2053 C C . ASP A 1 268 ? 22.565 75.030 106.640 1.00 46.89 268 ASP A C 1
ATOM 2054 O O . ASP A 1 268 ? 23.203 75.836 105.976 1.00 46.19 268 ASP A O 1
ATOM 2059 N N . ARG A 1 269 ? 23.072 74.424 107.714 1.00 42.44 269 ARG A N 1
ATOM 2060 C CA . ARG A 1 269 ? 24.459 74.636 108.163 1.00 42.92 269 ARG A CA 1
ATOM 2061 C C . ARG A 1 269 ? 25.515 73.838 107.361 1.00 39.05 269 ARG A C 1
ATOM 2062 O O . ARG A 1 269 ? 26.707 74.125 107.462 1.00 36.80 269 ARG A O 1
ATOM 2070 N N . MET A 1 270 ? 25.088 72.847 106.577 1.00 37.01 270 MET A N 1
ATOM 2071 C CA . MET A 1 270 ? 26.021 71.936 105.888 1.00 35.62 270 MET A CA 1
ATOM 2072 C C . MET A 1 270 ? 26.802 72.608 104.750 1.00 36.65 270 MET A C 1
ATOM 2073 O O . MET A 1 270 ? 27.969 72.243 104.500 1.00 33.26 270 MET A O 1
ATOM 2078 N N . ASN A 1 271 ? 26.190 73.587 104.077 1.00 35.29 271 ASN A N 1
ATOM 2079 C CA . ASN A 1 271 ? 26.892 74.322 103.018 1.00 37.35 271 ASN A CA 1
ATOM 2080 C C . ASN A 1 271 ? 28.101 75.090 103.569 1.00 34.16 271 ASN A C 1
ATOM 2081 O O . ASN A 1 271 ? 29.200 75.013 103.009 1.00 32.34 271 ASN A O 1
ATOM 2086 N N . ASP A 1 272 ? 27.897 75.786 104.686 1.00 32.12 272 ASP A N 1
ATOM 2087 C CA . ASP A 1 272 ? 28.986 76.445 105.412 1.00 32.18 272 ASP A CA 1
ATOM 2088 C C . ASP A 1 272 ? 30.149 75.514 105.844 1.00 30.37 272 ASP A C 1
ATOM 2089 O O . ASP A 1 272 ? 31.305 75.935 105.859 1.00 27.16 272 ASP A O 1
ATOM 2094 N N . ILE A 1 273 ? 29.833 74.265 106.198 1.00 30.64 273 ILE A N 1
ATOM 2095 C CA . ILE A 1 273 ? 30.860 73.285 106.590 1.00 29.54 273 ILE A CA 1
ATOM 2096 C C . ILE A 1 273 ? 31.788 73.035 105.407 1.00 28.63 273 ILE A C 1
ATOM 2097 O O . ILE A 1 273 ? 32.999 73.165 105.529 1.00 30.18 273 ILE A O 1
ATOM 2102 N N . VAL A 1 274 ? 31.206 72.718 104.257 1.00 27.18 274 VAL A N 1
ATOM 2103 C CA . VAL A 1 274 ? 31.972 72.437 103.048 1.00 27.08 274 VAL A CA 1
ATOM 2104 C C . VAL A 1 274 ? 32.816 73.647 102.643 1.00 26.34 274 VAL A C 1
ATOM 2105 O O . VAL A 1 274 ? 33.996 73.498 102.302 1.00 24.81 274 VAL A O 1
ATOM 2109 N N . LYS A 1 275 ? 32.208 74.832 102.700 1.00 25.30 275 LYS A N 1
ATOM 2110 C CA . LYS A 1 275 ? 32.900 76.084 102.376 1.00 25.10 275 LYS A CA 1
ATOM 2111 C C . LYS A 1 275 ? 34.142 76.323 103.220 1.00 23.33 275 LYS A C 1
ATOM 2112 O O . LYS A 1 275 ? 35.193 76.689 102.694 1.00 20.76 275 LYS A O 1
ATOM 2118 N N . GLU A 1 276 ? 34.002 76.111 104.530 1.00 22.41 276 GLU A N 1
ATOM 2119 C CA . GLU A 1 276 ? 35.080 76.349 105.471 1.00 21.94 276 GLU A CA 1
ATOM 2120 C C . GLU A 1 276 ? 36.231 75.342 105.252 1.00 22.47 276 GLU A C 1
ATOM 2121 O O . GLU A 1 276 ? 37.428 75.716 105.217 1.00 20.56 276 GLU A O 1
ATOM 2127 N N . PHE A 1 277 ? 35.880 74.065 105.102 1.00 22.79 277 PHE A N 1
ATOM 2128 C CA . PHE A 1 277 ? 36.916 73.055 104.847 1.00 24.52 277 PHE A CA 1
ATOM 2129 C C . PHE A 1 277 ? 37.674 73.356 103.536 1.00 25.55 277 PHE A C 1
ATOM 2130 O O . PHE A 1 277 ? 38.900 73.292 103.518 1.00 24.71 277 PHE A O 1
ATOM 2138 N N . GLU A 1 278 ? 36.946 73.744 102.485 1.00 26.97 278 GLU A N 1
ATOM 2139 C CA . GLU A 1 278 ? 37.569 74.203 101.214 1.00 30.00 278 GLU A CA 1
ATOM 2140 C C . GLU A 1 278 ? 38.487 75.426 101.356 1.00 29.16 278 GLU A C 1
ATOM 2141 O O . GLU A 1 278 ? 39.630 75.409 100.905 1.00 28.91 278 GLU A O 1
ATOM 2147 N N . ASP A 1 279 ? 37.967 76.474 101.985 1.00 27.49 279 ASP A N 1
ATOM 2148 C CA . ASP A 1 279 ? 38.697 77.723 102.143 1.00 26.11 279 ASP A CA 1
ATOM 2149 C C . ASP A 1 279 ? 39.985 77.555 102.933 1.00 25.36 279 ASP A C 1
ATOM 2150 O O . ASP A 1 279 ? 40.977 78.239 102.662 1.00 22.67 279 ASP A O 1
ATOM 2155 N N . ARG A 1 280 ? 39.955 76.637 103.903 1.00 25.16 280 ARG A N 1
ATOM 2156 C CA . ARG A 1 280 ? 41.136 76.290 104.715 1.00 24.84 280 ARG A CA 1
ATOM 2157 C C . ARG A 1 280 ? 42.128 75.337 104.024 1.00 24.68 280 ARG A C 1
ATOM 2158 O O . ARG A 1 280 ? 43.170 75.023 104.608 1.00 24.40 280 ARG A O 1
ATOM 2166 N N . GLY A 1 281 ? 41.815 74.893 102.801 1.00 25.48 281 GLY A N 1
ATOM 2167 C CA . GLY A 1 281 ? 42.681 74.008 102.030 1.00 26.01 281 GLY A CA 1
ATOM 2168 C C . GLY A 1 281 ? 42.638 72.535 102.422 1.00 27.66 281 GLY A C 1
ATOM 2169 O O . GLY A 1 281 ? 43.587 71.815 102.141 1.00 26.96 281 GLY A O 1
ATOM 2170 N N . PHE A 1 282 ? 41.540 72.066 103.031 1.00 29.55 282 PHE A N 1
ATOM 2171 C CA . PHE A 1 282 ? 41.455 70.665 103.527 1.00 31.92 282 PHE A CA 1
ATOM 2172 C C . PHE A 1 282 ? 40.678 69.699 102.611 1.00 32.71 282 PHE A C 1
ATOM 2173 O O . PHE A 1 282 ? 40.499 68.524 102.969 1.00 32.24 282 PHE A O 1
ATOM 2181 N N . VAL A 1 283 ? 40.225 70.177 101.446 1.00 32.70 283 VAL A N 1
ATOM 2182 C CA . VAL A 1 283 ? 39.391 69.376 100.549 1.00 31.75 283 VAL A CA 1
ATOM 2183 C C . VAL A 1 283 ? 40.132 68.958 99.266 1.00 33.15 283 VAL A C 1
ATOM 2184 O O . VAL A 1 283 ? 40.650 69.805 98.542 1.00 30.16 283 VAL A O 1
ATOM 2188 N N . GLN A 1 284 ? 40.167 67.649 99.011 1.00 34.69 284 GLN A N 1
ATOM 2189 C CA . GLN A 1 284 ? 40.651 67.077 97.751 1.00 35.97 284 GLN A CA 1
ATOM 2190 C C . GLN A 1 284 ? 39.460 66.505 96.994 1.00 35.15 284 GLN A C 1
ATOM 2191 O O . GLN A 1 284 ? 38.485 66.096 97.606 1.00 32.28 284 GLN A O 1
ATOM 2197 N N . VAL A 1 285 ? 39.552 66.485 95.666 1.00 36.89 285 VAL A N 1
ATOM 2198 C CA . VAL A 1 285 ? 38.494 65.978 94.799 1.00 39.87 285 VAL A CA 1
ATOM 2199 C C . VAL A 1 285 ? 38.907 64.636 94.200 1.00 42.11 285 VAL A C 1
ATOM 2200 O O . VAL A 1 285 ? 40.014 64.501 93.696 1.00 43.26 285 VAL A O 1
ATOM 2204 N N . ASP A 1 286 ? 38.000 63.660 94.261 1.00 46.89 286 ASP A N 1
ATOM 2205 C CA . ASP A 1 286 ? 38.213 62.295 93.742 1.00 46.42 286 ASP A CA 1
ATOM 2206 C C . ASP A 1 286 ? 36.943 61.834 93.038 1.00 47.57 286 ASP A C 1
ATOM 2207 O O . ASP A 1 286 ? 35.908 61.693 93.692 1.00 49.79 286 ASP A O 1
ATOM 2212 N N . ASP A 1 287 ? 37.018 61.609 91.722 1.00 48.01 287 ASP A N 1
ATOM 2213 C CA . ASP A 1 287 ? 35.866 61.177 90.912 1.00 47.38 287 ASP A CA 1
ATOM 2214 C C . ASP A 1 287 ? 34.623 62.039 91.170 1.00 43.36 287 ASP A C 1
ATOM 2215 O O . ASP A 1 287 ? 33.512 61.523 91.338 1.00 44.22 287 ASP A O 1
ATOM 2220 N N . GLY A 1 288 ? 34.825 63.351 91.237 1.00 40.41 288 GLY A N 1
ATOM 2221 C CA . GLY A 1 288 ? 33.749 64.290 91.546 1.00 39.57 288 GLY A CA 1
ATOM 2222 C C . GLY A 1 288 ? 33.285 64.341 93.001 1.00 38.30 288 GLY A C 1
ATOM 2223 O O . GLY A 1 288 ? 32.368 65.100 93.308 1.00 37.96 288 GLY A O 1
ATOM 2224 N N . ARG A 1 289 ? 33.890 63.537 93.882 1.00 38.11 289 ARG A N 1
ATOM 2225 C CA . ARG A 1 289 ? 33.605 63.561 95.320 1.00 38.69 289 ARG A CA 1
ATOM 2226 C C . ARG A 1 289 ? 34.588 64.473 96.031 1.00 36.61 289 ARG A C 1
ATOM 2227 O O . ARG A 1 289 ? 35.783 64.436 95.735 1.00 36.84 289 ARG A O 1
ATOM 2235 N N . LYS A 1 290 ? 34.079 65.256 96.987 1.00 32.47 290 LYS A N 1
ATOM 2236 C CA . LYS A 1 290 ? 34.908 66.076 97.864 1.00 30.23 290 LYS A CA 1
ATOM 2237 C C . LYS A 1 290 ? 35.221 65.342 99.175 1.00 29.39 290 LYS A C 1
ATOM 2238 O O . LYS A 1 290 ? 34.323 64.981 99.936 1.00 26.61 290 LYS A O 1
ATOM 2244 N N . ILE A 1 291 ? 36.515 65.152 99.430 1.00 28.62 291 ILE A N 1
ATOM 2245 C CA . ILE A 1 291 ? 36.973 64.374 100.557 1.00 27.63 291 ILE A CA 1
ATOM 2246 C C . ILE A 1 291 ? 37.909 65.188 101.442 1.00 26.78 291 ILE A C 1
ATOM 2247 O O . ILE A 1 291 ? 38.541 66.145 100.989 1.00 25.75 291 ILE A O 1
ATOM 2252 N N . VAL A 1 292 ? 37.995 64.784 102.702 1.00 25.02 292 VAL A N 1
ATOM 2253 C CA . VAL A 1 292 ? 38.851 65.436 103.670 1.00 24.26 292 VAL A CA 1
ATOM 2254 C C . VAL A 1 292 ? 39.699 64.379 104.379 1.00 24.56 292 VAL A C 1
ATOM 2255 O O . VAL A 1 292 ? 39.154 63.491 105.064 1.00 22.61 292 VAL A O 1
ATOM 2259 N N . PHE A 1 293 ? 41.019 64.476 104.202 1.00 24.17 293 PHE A N 1
ATOM 2260 C CA . PHE A 1 293 ? 41.948 63.696 105.004 1.00 25.33 293 PHE A CA 1
ATOM 2261 C C . PHE A 1 293 ? 42.169 64.359 106.354 1.00 25.43 293 PHE A C 1
ATOM 2262 O O . PHE A 1 293 ? 42.234 65.578 106.446 1.00 26.51 293 PHE A O 1
ATOM 2270 N N . VAL A 1 294 ? 42.286 63.536 107.389 1.00 24.95 294 VAL A N 1
ATOM 2271 C CA . VAL A 1 294 ? 42.338 63.984 108.768 1.00 25.56 294 VAL A CA 1
ATOM 2272 C C . VAL A 1 294 ? 43.608 63.400 109.396 1.00 26.09 294 VAL A C 1
ATOM 2273 O O . VAL A 1 294 ? 44.010 62.303 109.030 1.00 22.68 294 VAL A O 1
ATOM 2277 N N . PRO A 1 295 ? 44.262 64.138 110.325 1.00 30.07 295 PRO A N 1
ATOM 2278 C CA . PRO A 1 295 ? 45.508 63.633 110.919 1.00 30.59 295 PRO A CA 1
ATOM 2279 C C . PRO A 1 295 ? 45.367 62.257 111.580 1.00 32.11 295 PRO A C 1
ATOM 2280 O O . PRO A 1 295 ? 44.308 61.949 112.137 1.00 31.17 295 PRO A O 1
ATOM 2284 N N . GLY A 1 296 ? 46.409 61.429 111.444 1.00 32.45 296 GLY A N 1
ATOM 2285 C CA . GLY A 1 296 ? 46.432 60.083 112.008 1.00 32.06 296 GLY A CA 1
ATOM 2286 C C . GLY A 1 296 ? 45.454 59.078 111.422 1.00 32.46 296 GLY A C 1
ATOM 2287 O O . GLY A 1 296 ? 45.395 57.945 111.897 1.00 33.03 296 GLY A O 1
ATOM 2288 N N . CYS A 1 297 ? 44.701 59.459 110.389 1.00 32.36 297 CYS A N 1
ATOM 2289 C CA . CYS A 1 297 ? 43.612 58.620 109.860 1.00 33.85 297 CYS A CA 1
ATOM 2290 C C . CYS A 1 297 ? 43.891 58.259 108.399 1.00 32.32 297 CYS A C 1
ATOM 2291 O O . CYS A 1 297 ? 44.119 59.144 107.575 1.00 30.43 297 CYS A O 1
ATOM 2294 N N . SER A 1 298 ? 43.866 56.962 108.088 1.00 32.80 298 SER A N 1
ATOM 2295 C CA . SER A 1 298 ? 44.060 56.465 106.704 1.00 33.22 298 SER A CA 1
ATOM 2296 C C . SER A 1 298 ? 42.863 56.728 105.788 1.00 30.17 298 SER A C 1
ATOM 2297 O O . SER A 1 298 ? 43.045 56.956 104.594 1.00 28.27 298 SER A O 1
ATOM 2300 N N . ILE A 1 299 ? 41.652 56.658 106.346 1.00 29.25 299 ILE A N 1
ATOM 2301 C CA . ILE A 1 299 ? 40.400 56.821 105.585 1.00 28.75 299 ILE A CA 1
ATOM 2302 C C . ILE A 1 299 ? 39.896 58.277 105.640 1.00 27.59 299 ILE A C 1
ATOM 2303 O O . ILE A 1 299 ? 39.648 58.812 106.730 1.00 28.67 299 ILE A O 1
ATOM 2308 N N . PRO A 1 300 ? 39.699 58.915 104.480 1.00 26.53 300 PRO A N 1
ATOM 2309 C CA . PRO A 1 300 ? 39.189 60.269 104.529 1.00 26.38 300 PRO A CA 1
ATOM 2310 C C . PRO A 1 300 ? 37.673 60.354 104.840 1.00 26.59 300 PRO A C 1
ATOM 2311 O O . PRO A 1 300 ? 36.931 59.372 104.684 1.00 25.15 300 PRO A O 1
ATOM 2315 N N . LEU A 1 301 ? 37.232 61.528 105.293 1.00 25.37 301 LEU A N 1
ATOM 2316 C CA . LEU A 1 301 ? 35.816 61.834 105.300 1.00 23.84 301 LEU A CA 1
ATOM 2317 C C . LEU A 1 301 ? 35.444 62.143 103.877 1.00 24.72 301 LEU A C 1
ATOM 2318 O O . LEU A 1 301 ? 36.283 62.567 103.082 1.00 25.61 301 LEU A O 1
ATOM 2323 N N . THR A 1 302 ? 34.190 61.885 103.550 1.00 24.74 302 THR A N 1
ATOM 2324 C CA . THR A 1 302 ? 33.618 62.260 102.284 1.00 24.57 302 THR A CA 1
ATOM 2325 C C . THR A 1 302 ? 32.490 63.208 102.624 1.00 24.77 302 THR A C 1
ATOM 2326 O O . THR A 1 302 ? 31.522 62.806 103.262 1.00 24.97 302 THR A O 1
ATOM 2330 N N . ILE A 1 303 ? 32.604 64.455 102.188 1.00 25.44 303 ILE A N 1
ATOM 2331 C CA . ILE A 1 303 ? 31.639 65.509 102.573 1.00 25.99 303 ILE A CA 1
ATOM 2332 C C . ILE A 1 303 ? 30.651 65.912 101.477 1.00 26.98 303 ILE A C 1
ATOM 2333 O O . ILE A 1 303 ? 29.585 66.431 101.801 1.00 27.28 303 ILE A O 1
ATOM 2338 N N . VAL A 1 304 ? 31.016 65.723 100.199 1.00 27.89 304 VAL A N 1
ATOM 2339 C CA . VAL A 1 304 ? 30.089 65.916 99.063 1.00 28.49 304 VAL A CA 1
ATOM 2340 C C . VAL A 1 304 ? 30.287 64.782 98.052 1.00 29.47 304 VAL A C 1
ATOM 2341 O O . VAL A 1 304 ? 31.420 64.466 97.675 1.00 29.40 304 VAL A O 1
ATOM 2345 N N . LYS A 1 305 ? 29.179 64.162 97.644 1.00 30.32 305 LYS A N 1
ATOM 2346 C CA . LYS A 1 305 ? 29.177 63.060 96.682 1.00 32.58 305 LYS A CA 1
ATOM 2347 C C . LYS A 1 305 ? 29.259 63.581 95.243 1.00 32.83 305 LYS A C 1
ATOM 2348 O O . LYS A 1 305 ? 29.187 64.795 95.012 1.00 32.49 305 LYS A O 1
ATOM 2354 N N . SER A 1 306 ? 29.411 62.658 94.291 1.00 36.54 306 SER A N 1
ATOM 2355 C CA . SER A 1 306 ? 29.456 62.978 92.846 1.00 39.09 306 SER A CA 1
ATOM 2356 C C . SER A 1 306 ? 28.281 63.841 92.398 1.00 38.88 306 SER A C 1
ATOM 2357 O O . SER A 1 306 ? 28.478 64.884 91.783 1.00 38.23 306 SER A O 1
ATOM 2360 N N . ASP A 1 307 ? 27.071 63.412 92.755 1.00 39.73 307 ASP A N 1
ATOM 2361 C CA . ASP A 1 307 ? 25.826 64.143 92.432 1.00 41.20 307 ASP A CA 1
ATOM 2362 C C . ASP A 1 307 ? 25.589 65.458 93.202 1.00 42.32 307 ASP A C 1
ATOM 2363 O O . ASP A 1 307 ? 24.483 65.998 93.146 1.00 43.04 307 ASP A O 1
ATOM 2368 N N . GLY A 1 308 ? 26.583 65.951 93.946 1.00 41.81 308 GLY A N 1
ATOM 2369 C CA . GLY A 1 308 ? 26.430 67.175 94.729 1.00 40.93 308 GLY A CA 1
ATOM 2370 C C . GLY A 1 308 ? 25.696 67.012 96.058 1.00 40.40 308 GLY A C 1
ATOM 2371 O O . GLY A 1 308 ? 25.422 68.016 96.732 1.00 40.16 308 GLY A O 1
ATOM 2372 N N . GLY A 1 309 ? 25.399 65.768 96.452 1.00 37.67 309 GLY A N 1
ATOM 2373 C CA . GLY A 1 309 ? 24.678 65.483 97.699 1.00 36.47 309 GLY A CA 1
ATOM 2374 C C . GLY A 1 309 ? 25.589 65.397 98.917 1.00 34.97 309 GLY A C 1
ATOM 2375 O O . GLY A 1 309 ? 26.732 64.943 98.822 1.00 32.80 309 GLY A O 1
ATOM 2376 N N . TYR A 1 310 ? 25.071 65.830 100.063 1.00 33.74 310 TYR A N 1
ATOM 2377 C CA . TYR A 1 310 ? 25.773 65.715 101.357 1.00 32.54 310 TYR A CA 1
ATOM 2378 C C . TYR A 1 310 ? 25.676 64.315 101.961 1.00 30.00 310 TYR A C 1
ATOM 2379 O O . TYR A 1 310 ? 24.823 63.515 101.570 1.00 30.27 310 TYR A O 1
ATOM 2388 N N . THR A 1 311 ? 26.547 64.031 102.926 1.00 27.77 311 THR A N 1
ATOM 2389 C CA . THR A 1 311 ? 26.624 62.713 103.577 1.00 26.21 311 THR A CA 1
ATOM 2390 C C . THR A 1 311 ? 26.513 62.840 105.092 1.00 25.97 311 THR A C 1
ATOM 2391 O O . THR A 1 311 ? 26.382 63.937 105.614 1.00 23.06 311 THR A O 1
ATOM 2395 N N . TYR A 1 312 ? 26.552 61.696 105.776 1.00 28.26 312 TYR A N 1
ATOM 2396 C CA . TYR A 1 312 ? 26.582 61.630 107.237 1.00 30.06 312 TYR A CA 1
ATOM 2397 C C . TYR A 1 312 ? 27.843 62.256 107.828 1.00 28.35 312 TYR A C 1
ATOM 2398 O O . TYR A 1 312 ? 27.825 62.721 108.977 1.00 26.07 312 TYR A O 1
ATOM 2407 N N . ASP A 1 313 ? 28.935 62.246 107.058 1.00 26.36 313 ASP A N 1
ATOM 2408 C CA . ASP A 1 313 ? 30.142 62.986 107.448 1.00 25.06 313 ASP A CA 1
ATOM 2409 C C . ASP A 1 313 ? 29.853 64.499 107.473 1.00 24.29 313 ASP A C 1
ATOM 2410 O O . ASP A 1 313 ? 30.252 65.185 108.413 1.00 23.89 313 ASP A O 1
ATOM 2415 N N . THR A 1 314 ? 29.166 65.012 106.451 1.00 22.90 314 THR A N 1
ATOM 2416 C CA . THR A 1 314 ? 28.784 66.431 106.418 1.00 23.23 314 THR A CA 1
ATOM 2417 C C . THR A 1 314 ? 27.871 66.831 107.565 1.00 22.30 314 THR A C 1
ATOM 2418 O O . THR A 1 314 ? 28.109 67.849 108.193 1.00 22.78 314 THR A O 1
ATOM 2422 N N . SER A 1 315 ? 26.840 66.040 107.850 1.00 23.54 315 SER A N 1
ATOM 2423 C CA . SER A 1 315 ? 25.886 66.397 108.913 1.00 24.97 315 SER A CA 1
ATOM 2424 C C . SER A 1 315 ? 26.469 66.256 110.324 1.00 23.98 315 SER A C 1
ATOM 2425 O O . SER A 1 315 ? 26.106 67.030 111.226 1.00 23.53 315 SER A O 1
ATOM 2428 N N . ASP A 1 316 ? 27.358 65.277 110.511 1.00 22.65 316 ASP A N 1
ATOM 2429 C CA . ASP A 1 316 ? 28.047 65.080 111.796 1.00 21.03 316 ASP A CA 1
ATOM 2430 C C . ASP A 1 316 ? 29.036 66.190 112.069 1.00 20.55 316 ASP A C 1
ATOM 2431 O O . ASP A 1 316 ? 29.250 66.548 113.242 1.00 19.27 316 ASP A O 1
ATOM 2436 N N . LEU A 1 317 ? 29.663 66.718 111.015 1.00 19.67 317 LEU A N 1
ATOM 2437 C CA . LEU A 1 317 ? 30.524 67.906 111.184 1.00 19.30 317 LEU A CA 1
ATOM 2438 C C . LEU A 1 317 ? 29.645 69.135 111.521 1.00 18.73 317 LEU A C 1
ATOM 2439 O O . LEU A 1 317 ? 29.982 69.924 112.409 1.00 18.83 317 LEU A O 1
ATOM 2444 N N . ALA A 1 318 ? 28.499 69.260 110.866 1.00 18.24 318 ALA A N 1
ATOM 2445 C CA . ALA A 1 318 ? 27.598 70.398 111.132 1.00 18.41 318 ALA A CA 1
ATOM 2446 C C . ALA A 1 318 ? 27.136 70.419 112.583 1.00 18.43 318 ALA A C 1
ATOM 2447 O O . ALA A 1 318 ? 27.144 71.445 113.210 1.00 18.60 318 ALA A O 1
ATOM 2449 N N . ALA A 1 319 ? 26.823 69.246 113.116 1.00 20.26 319 ALA A N 1
ATOM 2450 C CA . ALA A 1 319 ? 26.257 69.093 114.444 1.00 20.23 319 ALA A CA 1
ATOM 2451 C C . ALA A 1 319 ? 27.266 69.353 115.528 1.00 20.83 319 ALA A C 1
ATOM 2452 O O . ALA A 1 319 ? 26.942 70.026 116.494 1.00 21.78 319 ALA A O 1
ATOM 2454 N N . ILE A 1 320 ? 28.483 68.840 115.379 1.00 21.25 320 ILE A N 1
ATOM 2455 C CA . ILE A 1 320 ? 29.536 69.089 116.371 1.00 21.92 320 ILE A CA 1
ATOM 2456 C C . ILE A 1 320 ? 29.965 70.554 116.424 1.00 22.04 320 ILE A C 1
ATOM 2457 O O . ILE A 1 320 ? 30.277 71.056 117.495 1.00 21.11 320 ILE A O 1
ATOM 2462 N N . LYS A 1 321 ? 29.998 71.222 115.273 1.00 23.42 321 LYS A N 1
ATOM 2463 C CA . LYS A 1 321 ? 30.300 72.649 115.218 1.00 24.45 321 LYS A CA 1
ATOM 2464 C C . LYS A 1 321 ? 29.182 73.456 115.873 1.00 23.57 321 LYS A C 1
ATOM 2465 O O . LYS A 1 321 ? 29.465 74.361 116.635 1.00 22.39 321 LYS A O 1
ATOM 2471 N N . GLN A 1 322 ? 27.922 73.121 115.571 1.00 23.17 322 GLN A N 1
ATOM 2472 C CA . GLN A 1 322 ? 26.772 73.756 116.231 1.00 23.21 322 GLN A CA 1
ATOM 2473 C C . GLN A 1 322 ? 26.911 73.612 117.764 1.00 22.99 322 GLN A C 1
ATOM 2474 O O . GLN A 1 322 ? 26.706 74.564 118.518 1.00 21.49 322 GLN A O 1
ATOM 2480 N N . ARG A 1 323 ? 27.268 72.415 118.207 1.00 21.43 323 ARG A N 1
ATOM 2481 C CA . ARG A 1 323 ? 27.318 72.114 119.630 1.00 22.65 323 ARG A CA 1
ATOM 2482 C C . ARG A 1 323 ? 28.498 72.773 120.329 1.00 24.21 323 ARG A C 1
ATOM 2483 O O . ARG A 1 323 ? 28.402 73.103 121.514 1.00 26.55 323 ARG A O 1
ATOM 2491 N N . LEU A 1 324 ? 29.613 72.942 119.617 1.00 23.87 324 LEU A N 1
ATOM 2492 C CA . LEU A 1 324 ? 30.740 73.723 120.144 1.00 25.04 324 LEU A CA 1
ATOM 2493 C C . LEU A 1 324 ? 30.455 75.245 120.096 1.00 26.36 324 LEU A C 1
ATOM 2494 O O . LEU A 1 324 ? 30.691 75.939 121.074 1.00 26.94 324 LEU A O 1
ATOM 2499 N N . PHE A 1 325 ? 29.921 75.740 118.983 1.00 27.93 325 PHE A N 1
ATOM 2500 C CA . PHE A 1 325 ? 29.783 77.196 118.742 1.00 30.37 325 PHE A CA 1
ATOM 2501 C C . PHE A 1 325 ? 28.499 77.816 119.276 1.00 30.95 325 PHE A C 1
ATOM 2502 O O . PHE A 1 325 ? 28.531 78.925 119.802 1.00 31.91 325 PHE A O 1
ATOM 2510 N N . GLU A 1 326 ? 27.371 77.128 119.098 1.00 31.87 326 GLU A N 1
ATOM 2511 C CA . GLU A 1 326 ? 26.062 77.665 119.482 1.00 32.27 326 GLU A CA 1
ATOM 2512 C C . GLU A 1 326 ? 25.711 77.244 120.907 1.00 30.91 326 GLU A C 1
ATOM 2513 O O . GLU A 1 326 ? 25.269 78.074 121.708 1.00 26.73 326 GLU A O 1
ATOM 2519 N N . GLU A 1 327 ? 25.890 75.963 121.222 1.00 28.88 327 GLU A N 1
ATOM 2520 C CA . GLU A 1 327 ? 25.587 75.483 122.573 1.00 28.77 327 GLU A CA 1
ATOM 2521 C C . GLU A 1 327 ? 26.700 75.838 123.563 1.00 28.84 327 GLU A C 1
ATOM 2522 O O . GLU A 1 327 ? 26.432 75.968 124.743 1.00 30.13 327 GLU A O 1
ATOM 2528 N N . LYS A 1 328 ? 27.937 75.995 123.088 1.00 29.29 328 LYS A N 1
ATOM 2529 C CA . LYS A 1 328 ? 29.086 76.320 123.956 1.00 28.48 328 LYS A CA 1
ATOM 2530 C C . LYS A 1 328 ? 29.278 75.263 125.044 1.00 26.76 328 LYS A C 1
ATOM 2531 O O . LYS A 1 328 ? 29.558 75.565 126.213 1.00 26.28 328 LYS A O 1
ATOM 2537 N N . ALA A 1 329 ? 29.126 74.011 124.629 1.00 25.32 329 ALA A N 1
ATOM 2538 C CA . ALA A 1 329 ? 29.282 72.872 125.517 1.00 24.52 329 ALA A CA 1
ATOM 2539 C C . ALA A 1 329 ? 30.710 72.788 126.052 1.00 24.65 329 ALA A C 1
ATOM 2540 O O . ALA A 1 329 ? 31.689 72.997 125.318 1.00 23.52 329 ALA A O 1
ATOM 2542 N N . ASP A 1 330 ? 30.807 72.508 127.349 1.00 23.94 330 ASP A N 1
ATOM 2543 C CA . ASP A 1 330 ? 32.070 72.174 127.979 1.00 23.54 330 ASP A CA 1
ATOM 2544 C C . ASP A 1 330 ? 32.412 70.710 127.695 1.00 22.76 330 ASP A C 1
ATOM 2545 O O . ASP A 1 330 ? 33.582 70.353 127.629 1.00 21.28 330 ASP A O 1
ATOM 2550 N N . MET A 1 331 ? 31.377 69.875 127.532 1.00 21.98 331 MET A N 1
ATOM 2551 C CA . MET A 1 331 ? 31.559 68.464 127.230 1.00 22.67 331 MET A CA 1
ATOM 2552 C C . MET A 1 331 ? 30.497 67.967 126.256 1.00 21.09 331 MET A C 1
ATOM 2553 O O . MET A 1 331 ? 29.342 68.387 126.314 1.00 21.04 331 MET A O 1
ATOM 2558 N N . ILE A 1 332 ? 30.905 67.090 125.348 1.00 20.26 332 ILE A N 1
ATOM 2559 C CA . ILE A 1 332 ? 29.990 66.449 124.403 1.00 19.96 332 ILE A CA 1
ATOM 2560 C C . ILE A 1 332 ? 30.260 64.949 124.418 1.00 19.63 332 ILE A C 1
ATOM 2561 O O . ILE A 1 332 ? 31.404 64.507 124.205 1.00 19.33 332 ILE A O 1
ATOM 2566 N N . ILE A 1 333 ? 29.205 64.177 124.660 1.00 18.24 333 ILE A N 1
ATOM 2567 C CA . ILE A 1 333 ? 29.307 62.736 124.820 1.00 17.95 333 ILE A CA 1
ATOM 2568 C C . ILE A 1 333 ? 28.494 62.059 123.720 1.00 17.64 333 ILE A C 1
ATOM 2569 O O . ILE A 1 333 ? 27.316 62.336 123.597 1.00 17.64 333 ILE A O 1
ATOM 2574 N N . TYR A 1 334 ? 29.139 61.199 122.926 1.00 17.02 334 TYR A N 1
ATOM 2575 C CA . TYR A 1 334 ? 28.476 60.425 121.889 1.00 17.52 334 TYR A CA 1
ATOM 2576 C C . TYR A 1 334 ? 28.365 58.955 122.315 1.00 17.55 334 TYR A C 1
ATOM 2577 O O . TYR A 1 334 ? 29.371 58.252 122.426 1.00 17.44 334 TYR A O 1
ATOM 2586 N N . VAL A 1 335 ? 27.135 58.510 122.561 1.00 17.85 335 VAL A N 1
ATOM 2587 C CA . VAL A 1 335 ? 26.875 57.152 122.963 1.00 19.20 335 VAL A CA 1
ATOM 2588 C C . VAL A 1 335 ? 26.465 56.386 121.721 1.00 19.59 335 VAL A C 1
ATOM 2589 O O . VAL A 1 335 ? 25.327 56.493 121.293 1.00 18.92 335 VAL A O 1
ATOM 2593 N N . VAL A 1 336 ? 27.405 55.624 121.155 1.00 21.12 336 VAL A N 1
ATOM 2594 C CA . VAL A 1 336 ? 27.220 54.937 119.844 1.00 23.17 336 VAL A CA 1
ATOM 2595 C C . VAL A 1 336 ? 28.034 53.644 119.872 1.00 23.11 336 VAL A C 1
ATOM 2596 O O . VAL A 1 336 ? 28.972 53.527 120.653 1.00 24.41 336 VAL A O 1
ATOM 2600 N N . ASP A 1 337 ? 27.693 52.674 119.034 1.00 23.06 337 ASP A N 1
ATOM 2601 C CA . ASP A 1 337 ? 28.346 51.379 119.093 1.00 24.27 337 ASP A CA 1
ATOM 2602 C C . ASP A 1 337 ? 29.819 51.417 118.670 1.00 22.34 337 ASP A C 1
ATOM 2603 O O . ASP A 1 337 ? 30.282 52.364 118.010 1.00 22.33 337 ASP A O 1
ATOM 2608 N N . ASN A 1 338 ? 30.557 50.394 119.094 1.00 21.42 338 ASN A N 1
ATOM 2609 C CA . ASN A 1 338 ? 31.983 50.247 118.752 1.00 20.84 338 ASN A CA 1
ATOM 2610 C C . ASN A 1 338 ? 32.247 50.324 117.245 1.00 21.08 338 ASN A C 1
ATOM 2611 O O . ASN A 1 338 ? 33.315 50.771 116.843 1.00 21.14 338 ASN A O 1
ATOM 2616 N N . GLY A 1 339 ? 31.291 49.884 116.428 1.00 20.67 339 GLY A N 1
ATOM 2617 C CA . GLY A 1 339 ? 31.394 50.013 114.966 1.00 22.93 339 GLY A CA 1
ATOM 2618 C C . GLY A 1 339 ? 31.569 51.424 114.406 1.00 23.17 339 GLY A C 1
ATOM 2619 O O . GLY A 1 339 ? 32.098 51.582 113.331 1.00 22.70 339 GLY A O 1
ATOM 2620 N N . GLN A 1 340 ? 31.113 52.440 115.138 1.00 25.48 340 GLN A N 1
ATOM 2621 C CA . GLN A 1 340 ? 31.200 53.839 114.712 1.00 26.85 340 GLN A CA 1
ATOM 2622 C C . GLN A 1 340 ? 32.423 54.550 115.309 1.00 27.58 340 GLN A C 1
ATOM 2623 O O . GLN A 1 340 ? 32.552 55.761 115.164 1.00 27.99 340 GLN A O 1
ATOM 2629 N N . SER A 1 341 ? 33.322 53.800 115.958 1.00 29.04 341 SER A N 1
ATOM 2630 C CA . SER A 1 341 ? 34.479 54.371 116.676 1.00 30.33 341 SER A CA 1
ATOM 2631 C C . SER A 1 341 ? 35.427 55.167 115.796 1.00 28.24 341 SER A C 1
ATOM 2632 O O . SER A 1 341 ? 35.784 56.302 116.123 1.00 27.19 341 SER A O 1
ATOM 2635 N N . VAL A 1 342 ? 35.863 54.537 114.712 1.00 26.90 342 VAL A N 1
ATOM 2636 C CA . VAL A 1 342 ? 36.806 55.160 113.788 1.00 27.31 342 VAL A CA 1
ATOM 2637 C C . VAL A 1 342 ? 36.162 56.398 113.156 1.00 24.74 342 VAL A C 1
ATOM 2638 O O . VAL A 1 342 ? 36.806 57.445 113.057 1.00 25.27 342 VAL A O 1
ATOM 2642 N N . HIS A 1 343 ? 34.890 56.276 112.784 1.00 22.05 343 HIS A N 1
ATOM 2643 C CA . HIS A 1 343 ? 34.120 57.386 112.249 1.00 20.67 343 HIS A CA 1
ATOM 2644 C C . HIS A 1 343 ? 34.126 58.600 113.186 1.00 19.79 343 HIS A C 1
ATOM 2645 O O . HIS A 1 343 ? 34.393 59.715 112.756 1.00 18.64 343 HIS A O 1
ATOM 2652 N N . PHE A 1 344 ? 33.836 58.386 114.466 1.00 19.98 344 PHE A N 1
ATOM 2653 C CA . PHE A 1 344 ? 33.763 59.505 115.399 1.00 19.51 344 PHE A CA 1
ATOM 2654 C C . PHE A 1 344 ? 35.113 60.080 115.797 1.00 20.16 344 PHE A C 1
ATOM 2655 O O . PHE A 1 344 ? 35.220 61.292 115.940 1.00 19.73 344 PHE A O 1
ATOM 2663 N N . GLN A 1 345 ? 36.141 59.236 115.899 1.00 20.50 345 GLN A N 1
ATOM 2664 C CA . GLN A 1 345 ? 37.503 59.715 116.095 1.00 22.20 345 GLN A CA 1
ATOM 2665 C C . GLN A 1 345 ? 37.925 60.561 114.934 1.00 22.29 345 GLN A C 1
ATOM 2666 O O . GLN A 1 345 ? 38.531 61.613 115.145 1.00 22.58 345 GLN A O 1
ATOM 2672 N N . THR A 1 346 ? 37.598 60.106 113.715 1.00 21.86 346 THR A N 1
ATOM 2673 C CA . THR A 1 346 ? 37.821 60.902 112.515 1.00 21.35 346 THR A CA 1
ATOM 2674 C C . THR A 1 346 ? 37.051 62.254 112.566 1.00 21.14 346 THR A C 1
ATOM 2675 O O . THR A 1 346 ? 37.658 63.307 112.362 1.00 19.80 346 THR A O 1
ATOM 2679 N N . ILE A 1 347 ? 35.751 62.227 112.871 1.00 20.34 347 ILE A N 1
ATOM 2680 C CA . ILE A 1 347 ? 34.972 63.470 113.039 1.00 20.62 347 ILE A CA 1
ATOM 2681 C C . ILE A 1 347 ? 35.625 64.393 114.086 1.00 20.65 347 ILE A C 1
ATOM 2682 O O . ILE A 1 347 ? 35.718 65.596 113.863 1.00 19.65 347 ILE A O 1
ATOM 2687 N N . PHE A 1 348 ? 36.066 63.828 115.213 1.00 20.61 348 PHE A N 1
ATOM 2688 C CA . PHE A 1 348 ? 36.668 64.635 116.277 1.00 20.61 348 PHE A CA 1
ATOM 2689 C C . PHE A 1 348 ? 37.997 65.237 115.827 1.00 20.02 348 PHE A C 1
ATOM 2690 O O . PHE A 1 348 ? 38.292 66.395 116.121 1.00 19.02 348 PHE A O 1
ATOM 2698 N N . ALA A 1 349 ? 38.808 64.441 115.141 1.00 20.19 349 ALA A N 1
ATOM 2699 C CA . ALA A 1 349 ? 40.109 64.923 114.667 1.00 20.73 349 ALA A CA 1
ATOM 2700 C C . ALA A 1 349 ? 39.982 65.998 113.559 1.00 21.18 349 ALA A C 1
ATOM 2701 O O . ALA A 1 349 ? 40.834 66.889 113.436 1.00 21.24 349 ALA A O 1
ATOM 2703 N N . ALA A 1 350 ? 38.923 65.923 112.763 1.00 21.18 350 ALA A N 1
ATOM 2704 C CA . ALA A 1 350 ? 38.651 66.958 111.770 1.00 22.42 350 ALA A CA 1
ATOM 2705 C C . ALA A 1 350 ? 38.277 68.282 112.464 1.00 22.94 350 ALA A C 1
ATOM 2706 O O . ALA A 1 350 ? 38.725 69.354 112.053 1.00 21.65 350 ALA A O 1
ATOM 2708 N N . ALA A 1 351 ? 37.451 68.185 113.501 1.00 23.28 351 ALA A N 1
ATOM 2709 C CA . ALA A 1 351 ? 37.074 69.353 114.301 1.00 25.44 351 ALA A CA 1
ATOM 2710 C C . ALA A 1 351 ? 38.292 70.036 114.935 1.00 24.82 351 ALA A C 1
ATOM 2711 O O . ALA A 1 351 ? 38.387 71.262 114.934 1.00 25.78 351 ALA A O 1
ATOM 2713 N N . GLN A 1 352 ? 39.221 69.234 115.441 1.00 24.85 352 GLN A N 1
ATOM 2714 C CA . GLN A 1 352 ? 40.496 69.744 115.967 1.00 25.21 352 GLN A CA 1
ATOM 2715 C C . GLN A 1 352 ? 41.356 70.405 114.919 1.00 25.63 352 GLN A C 1
ATOM 2716 O O . GLN A 1 352 ? 41.758 71.552 115.089 1.00 25.29 352 GLN A O 1
ATOM 2722 N N . MET A 1 353 ? 41.632 69.668 113.845 1.00 26.53 353 MET A N 1
ATOM 2723 C CA . MET A 1 353 ? 42.430 70.134 112.700 1.00 26.71 353 MET A CA 1
ATOM 2724 C C . MET A 1 353 ? 42.036 71.532 112.226 1.00 25.77 353 MET A C 1
ATOM 2725 O O . MET A 1 353 ? 42.892 72.369 111.951 1.00 25.22 353 MET A O 1
ATOM 2730 N N . ILE A 1 354 ? 40.736 71.778 112.134 1.00 25.30 354 ILE A N 1
ATOM 2731 C CA . ILE A 1 354 ? 40.228 73.071 111.675 1.00 25.61 354 ILE A CA 1
ATOM 2732 C C . ILE A 1 354 ? 40.040 74.108 112.810 1.00 25.14 354 ILE A C 1
ATOM 2733 O O . ILE A 1 354 ? 39.672 75.254 112.563 1.00 26.02 354 ILE A O 1
ATOM 2738 N N . GLY A 1 355 ? 40.274 73.694 114.052 1.00 25.71 355 GLY A N 1
ATOM 2739 C CA . GLY A 1 355 ? 40.385 74.605 115.181 1.00 26.50 355 GLY A CA 1
ATOM 2740 C C . GLY A 1 355 ? 39.092 74.987 115.866 1.00 26.84 355 GLY A C 1
ATOM 2741 O O . GLY A 1 355 ? 39.055 76.008 116.563 1.00 28.27 355 GLY A O 1
ATOM 2742 N N . TRP A 1 356 ? 38.045 74.165 115.720 1.00 27.05 356 TRP A N 1
ATOM 2743 C CA . TRP A 1 356 ? 36.769 74.405 116.417 1.00 24.90 356 TRP A CA 1
ATOM 2744 C C . TRP A 1 356 ? 36.813 74.117 117.916 1.00 24.81 356 TRP A C 1
ATOM 2745 O O . TRP A 1 356 ? 35.994 74.634 118.669 1.00 25.24 356 TRP A O 1
ATOM 2756 N N . TYR A 1 357 ? 37.721 73.263 118.358 1.00 25.98 357 TYR A N 1
ATOM 2757 C CA . TYR A 1 357 ? 37.916 73.073 119.789 1.00 26.69 357 TYR A CA 1
ATOM 2758 C C . TYR A 1 357 ? 39.317 72.588 120.080 1.00 28.44 357 TYR A C 1
ATOM 2759 O O . TYR A 1 357 ? 39.997 72.056 119.193 1.00 27.47 357 TYR A O 1
ATOM 2768 N N . ASP A 1 358 ? 39.694 72.746 121.347 1.00 30.24 358 ASP A N 1
ATOM 2769 C CA . ASP A 1 358 ? 40.951 72.286 121.902 1.00 33.63 358 ASP A CA 1
ATOM 2770 C C . ASP A 1 358 ? 40.658 71.198 122.950 1.00 34.11 358 ASP A C 1
ATOM 2771 O O . ASP A 1 358 ? 39.976 71.495 123.943 1.00 33.47 358 ASP A O 1
ATOM 2776 N N . PRO A 1 359 ? 41.191 69.957 122.765 1.00 34.89 359 PRO A N 1
ATOM 2777 C CA . PRO A 1 359 ? 40.878 68.855 123.700 1.00 35.56 359 PRO A CA 1
ATOM 2778 C C . PRO A 1 359 ? 41.357 69.021 125.150 1.00 38.12 359 PRO A C 1
ATOM 2779 O O . PRO A 1 359 ? 40.936 68.265 126.028 1.00 36.89 359 PRO A O 1
ATOM 2783 N N . LYS A 1 360 ? 42.237 69.987 125.390 1.00 41.66 360 LYS A N 1
ATOM 2784 C CA . LYS A 1 360 ? 42.649 70.342 126.735 1.00 42.32 360 LYS A CA 1
ATOM 2785 C C . LYS A 1 360 ? 41.594 71.223 127.408 1.00 40.13 360 LYS A C 1
ATOM 2786 O O . LYS A 1 360 ? 41.518 71.251 128.627 1.00 40.31 360 LYS A O 1
ATOM 2792 N N . VAL A 1 361 ? 40.790 71.943 126.626 1.00 38.32 361 VAL A N 1
ATOM 2793 C CA . VAL A 1 361 ? 39.749 72.833 127.168 1.00 37.52 361 VAL A CA 1
ATOM 2794 C C . VAL A 1 361 ? 38.346 72.190 127.159 1.00 37.05 361 VAL A C 1
ATOM 2795 O O . VAL A 1 361 ? 37.613 72.292 128.141 1.00 36.77 361 VAL A O 1
ATOM 2799 N N . THR A 1 362 ? 37.982 71.541 126.051 1.00 35.91 362 THR A N 1
ATOM 2800 C CA . THR A 1 362 ? 36.630 71.005 125.835 1.00 34.03 362 THR A CA 1
ATOM 2801 C C . THR A 1 362 ? 36.715 69.494 125.658 1.00 32.35 362 THR A C 1
ATOM 2802 O O . THR A 1 362 ? 37.505 68.994 124.854 1.00 29.14 362 THR A O 1
ATOM 2806 N N . ARG A 1 363 ? 35.914 68.781 126.443 1.00 32.35 363 ARG A N 1
ATOM 2807 C CA . ARG A 1 363 ? 35.867 67.324 126.402 1.00 30.51 363 ARG A CA 1
ATOM 2808 C C . ARG A 1 363 ? 34.886 66.848 125.330 1.00 26.34 363 ARG A C 1
ATOM 2809 O O . ARG A 1 363 ? 33.690 67.134 125.371 1.00 22.37 363 ARG A O 1
ATOM 2817 N N . VAL A 1 364 ? 35.420 66.129 124.354 1.00 24.40 364 VAL A N 1
ATOM 2818 C CA . VAL A 1 364 ? 34.614 65.485 123.323 1.00 23.38 364 VAL A CA 1
ATOM 2819 C C . VAL A 1 364 ? 34.930 64.001 123.388 1.00 23.35 364 VAL A C 1
ATOM 2820 O O . VAL A 1 364 ? 36.090 63.606 123.259 1.00 21.35 364 VAL A O 1
ATOM 2824 N N . PHE A 1 365 ? 33.893 63.195 123.606 1.00 24.07 365 PHE A N 1
ATOM 2825 C CA . PHE A 1 365 ? 34.065 61.806 123.996 1.00 26.94 365 PHE A CA 1
ATOM 2826 C C . PHE A 1 365 ? 33.081 60.897 123.279 1.00 26.12 365 PHE A C 1
ATOM 2827 O O . PHE A 1 365 ? 31.892 61.212 123.172 1.00 25.38 365 PHE A O 1
ATOM 2835 N N . HIS A 1 366 ? 33.597 59.768 122.809 1.00 24.71 366 HIS A N 1
ATOM 2836 C CA . HIS A 1 366 ? 32.786 58.710 122.251 1.00 26.47 366 HIS A CA 1
ATOM 2837 C C . HIS A 1 366 ? 32.709 57.624 123.319 1.00 23.60 366 HIS A C 1
ATOM 2838 O O . HIS A 1 366 ? 33.727 57.110 123.747 1.00 22.98 366 HIS A O 1
ATOM 2845 N N . ALA A 1 367 ? 31.502 57.318 123.773 1.00 22.03 367 ALA A N 1
ATOM 2846 C CA . ALA A 1 367 ? 31.297 56.257 124.753 1.00 21.34 367 ALA A CA 1
ATOM 2847 C C . ALA A 1 367 ? 30.836 54.999 124.030 1.00 19.59 367 ALA A C 1
ATOM 2848 O O . ALA A 1 367 ? 29.652 54.825 123.778 1.00 19.29 367 ALA A O 1
ATOM 2850 N N . GLY A 1 368 ? 31.789 54.123 123.706 1.00 19.30 368 GLY A N 1
ATOM 2851 C CA . GLY A 1 368 ? 31.502 52.927 122.933 1.00 18.92 368 GLY A CA 1
ATOM 2852 C C . GLY A 1 368 ? 30.732 51.863 123.691 1.00 17.81 368 GLY A C 1
ATOM 2853 O O . GLY A 1 368 ? 30.821 51.777 124.914 1.00 18.19 368 GLY A O 1
ATOM 2854 N N . PHE A 1 369 ? 29.958 51.077 122.957 1.00 18.14 369 PHE A N 1
ATOM 2855 C CA . PHE A 1 369 ? 29.390 49.819 123.471 1.00 18.25 369 PHE A CA 1
ATOM 2856 C C . PHE A 1 369 ? 29.507 48.680 122.445 1.00 18.56 369 PHE A C 1
ATOM 2857 O O . PHE A 1 369 ? 29.396 48.896 121.229 1.00 18.37 369 PHE A O 1
ATOM 2865 N N . GLY A 1 370 ? 29.744 47.473 122.950 1.00 18.98 370 GLY A N 1
ATOM 2866 C CA . GLY A 1 370 ? 29.950 46.301 122.098 1.00 18.73 370 GLY A CA 1
ATOM 2867 C C . GLY A 1 370 ? 28.659 45.795 121.476 1.00 19.71 370 GLY A C 1
ATOM 2868 O O . GLY A 1 370 ? 27.540 46.226 121.851 1.00 18.42 370 GLY A O 1
ATOM 2869 N N . VAL A 1 371 ? 28.844 44.924 120.477 1.00 20.19 371 VAL A N 1
ATOM 2870 C CA . VAL A 1 371 ? 27.768 44.177 119.814 1.00 20.50 371 VAL A CA 1
ATOM 2871 C C . VAL A 1 371 ? 27.003 43.295 120.797 1.00 20.71 371 VAL A C 1
ATOM 2872 O O . VAL A 1 371 ? 27.552 42.824 121.801 1.00 20.18 371 VAL A O 1
ATOM 2876 N N . VAL A 1 372 ? 25.728 43.083 120.483 1.00 22.01 372 VAL A N 1
ATOM 2877 C CA . VAL A 1 372 ? 24.839 42.216 121.236 1.00 22.53 372 VAL A CA 1
ATOM 2878 C C . VAL A 1 372 ? 24.816 40.806 120.617 1.00 23.29 372 VAL A C 1
ATOM 2879 O O . VAL A 1 372 ? 24.615 40.639 119.391 1.00 22.19 372 VAL A O 1
ATOM 2883 N N . LEU A 1 373 ? 25.043 39.815 121.475 1.00 23.32 373 LEU A N 1
ATOM 2884 C CA . LEU A 1 373 ? 25.088 38.407 121.090 1.00 24.80 373 LEU A CA 1
ATOM 2885 C C . LEU A 1 373 ? 23.962 37.638 121.738 1.00 26.86 373 LEU A C 1
ATOM 2886 O O . LEU A 1 373 ? 23.384 38.076 122.742 1.00 26.61 373 LEU A O 1
ATOM 2891 N N . GLY A 1 374 ? 23.661 36.481 121.157 1.00 29.29 374 GLY A N 1
ATOM 2892 C CA . GLY A 1 374 ? 22.790 35.502 121.794 1.00 31.03 374 GLY A CA 1
ATOM 2893 C C . GLY A 1 374 ? 23.606 34.620 122.720 1.00 31.95 374 GLY A C 1
ATOM 2894 O O . GLY A 1 374 ? 24.839 34.721 122.797 1.00 29.60 374 GLY A O 1
ATOM 2895 N N . GLU A 1 375 ? 22.909 33.731 123.414 1.00 35.70 375 GLU A N 1
ATOM 2896 C CA . GLU A 1 375 ? 23.556 32.775 124.317 1.00 38.82 375 GLU A CA 1
ATOM 2897 C C . GLU A 1 375 ? 24.602 31.893 123.621 1.00 37.46 375 GLU A C 1
ATOM 2898 O O . GLU A 1 375 ? 25.588 31.496 124.245 1.00 34.80 375 GLU A O 1
ATOM 2904 N N . ASP A 1 376 ? 24.412 31.634 122.323 1.00 39.01 376 ASP A N 1
ATOM 2905 C CA . ASP A 1 376 ? 25.415 30.899 121.520 1.00 40.66 376 ASP A CA 1
ATOM 2906 C C . ASP A 1 376 ? 26.745 31.639 121.210 1.00 40.72 376 ASP A C 1
ATOM 2907 O O . ASP A 1 376 ? 27.660 31.024 120.660 1.00 38.75 376 ASP A O 1
ATOM 2912 N N . LYS A 1 377 ? 26.855 32.918 121.586 1.00 40.19 377 LYS A N 1
ATOM 2913 C CA . LYS A 1 377 ? 28.046 33.774 121.347 1.00 40.81 377 LYS A CA 1
ATOM 2914 C C . LYS A 1 377 ? 28.181 34.228 119.886 1.00 41.85 377 LYS A C 1
ATOM 2915 O O . LYS A 1 377 ? 29.273 34.592 119.431 1.00 42.38 377 LYS A O 1
ATOM 2921 N N . LYS A 1 378 ? 27.056 34.231 119.176 1.00 40.35 378 LYS A N 1
ATOM 2922 C CA . LYS A 1 378 ? 26.975 34.735 117.819 1.00 41.90 378 LYS A CA 1
ATOM 2923 C C . LYS A 1 378 ? 25.999 35.888 117.849 1.00 39.34 378 LYS A C 1
ATOM 2924 O O . LYS A 1 378 ? 25.336 36.100 118.849 1.00 37.30 378 LYS A O 1
ATOM 2930 N N . LYS A 1 379 ? 25.911 36.620 116.747 1.00 39.10 379 LYS A N 1
ATOM 2931 C CA . LYS A 1 379 ? 25.172 37.874 116.713 1.00 42.50 379 LYS A CA 1
ATOM 2932 C C . LYS A 1 379 ? 23.703 37.664 117.047 1.00 45.73 379 LYS A C 1
ATOM 2933 O O . LYS A 1 379 ? 23.137 36.624 116.721 1.00 47.55 379 LYS A O 1
ATOM 2939 N N . PHE A 1 380 ? 23.097 38.657 117.696 1.00 45.98 380 PHE A N 1
ATOM 2940 C CA . PHE A 1 380 ? 21.718 38.557 118.168 1.00 45.76 380 PHE A CA 1
ATOM 2941 C C . PHE A 1 380 ? 20.765 38.762 117.000 1.00 47.28 380 PHE A C 1
ATOM 2942 O O . PHE A 1 380 ? 20.618 39.887 116.511 1.00 44.68 380 PHE A O 1
ATOM 2950 N N . LYS A 1 381 ? 20.127 37.677 116.553 1.00 49.21 381 LYS A N 1
ATOM 2951 C CA . LYS A 1 381 ? 19.244 37.704 115.374 1.00 54.65 381 LYS A CA 1
ATOM 2952 C C . LYS A 1 381 ? 17.956 36.935 115.613 1.00 53.11 381 LYS A C 1
ATOM 2953 O O . LYS A 1 381 ? 17.910 36.045 116.461 1.00 50.79 381 LYS A O 1
ATOM 2959 N N . THR A 1 382 ? 16.921 37.266 114.842 1.00 53.67 382 THR A N 1
ATOM 2960 C CA . THR A 1 382 ? 15.711 36.440 114.797 1.00 57.67 382 THR A CA 1
ATOM 2961 C C . THR A 1 382 ? 15.985 35.259 113.875 1.00 59.72 382 THR A C 1
ATOM 2962 O O . THR A 1 382 ? 17.016 35.212 113.191 1.00 52.06 382 THR A O 1
ATOM 2966 N N . ARG A 1 383 ? 15.041 34.324 113.850 1.00 67.63 383 ARG A N 1
ATOM 2967 C CA . ARG A 1 383 ? 15.112 33.139 113.002 1.00 75.48 383 ARG A CA 1
ATOM 2968 C C . ARG A 1 383 ? 14.077 33.216 111.862 1.00 75.08 383 ARG A C 1
ATOM 2969 O O . ARG A 1 383 ? 12.968 32.741 112.027 1.00 82.04 383 ARG A O 1
ATOM 2977 N N . SER A 1 384 ? 14.375 33.812 110.711 1.00 70.83 384 SER A N 1
ATOM 2978 C CA . SER A 1 384 ? 15.592 34.546 110.407 1.00 71.70 384 SER A CA 1
ATOM 2979 C C . SER A 1 384 ? 15.296 35.454 109.205 1.00 69.57 384 SER A C 1
ATOM 2980 O O . SER A 1 384 ? 14.223 35.349 108.617 1.00 65.62 384 SER A O 1
ATOM 2983 N N . GLY A 1 385 ? 16.195 36.370 108.843 1.00 73.15 385 GLY A N 1
ATOM 2984 C CA . GLY A 1 385 ? 17.353 36.787 109.645 1.00 76.05 385 GLY A CA 1
ATOM 2985 C C . GLY A 1 385 ? 17.225 38.246 110.051 1.00 78.11 385 GLY A C 1
ATOM 2986 O O . GLY A 1 385 ? 18.238 38.922 110.254 1.00 76.10 385 GLY A O 1
ATOM 2987 N N . GLU A 1 386 ? 15.983 38.722 110.192 1.00 78.97 386 GLU A N 1
ATOM 2988 C CA . GLU A 1 386 ? 15.719 40.144 110.437 1.00 80.61 386 GLU A CA 1
ATOM 2989 C C . GLU A 1 386 ? 16.020 40.512 111.886 1.00 76.33 386 GLU A C 1
ATOM 2990 O O . GLU A 1 386 ? 16.149 39.637 112.751 1.00 69.67 386 GLU A O 1
ATOM 2996 N N . THR A 1 387 ? 16.169 41.812 112.132 1.00 74.40 387 THR A N 1
ATOM 2997 C CA . THR A 1 387 ? 16.570 42.295 113.447 1.00 73.34 387 THR A CA 1
ATOM 2998 C C . THR A 1 387 ? 15.369 42.240 114.385 1.00 66.35 387 THR A C 1
ATOM 2999 O O . THR A 1 387 ? 14.273 42.659 114.019 1.00 65.04 387 THR A O 1
ATOM 3003 N N . VAL A 1 388 ? 15.583 41.679 115.574 1.00 62.66 388 VAL A N 1
ATOM 3004 C CA . VAL A 1 388 ? 14.539 41.594 116.602 1.00 59.07 388 VAL A CA 1
ATOM 3005 C C . VAL A 1 388 ? 14.191 42.994 117.135 1.00 53.58 388 VAL A C 1
ATOM 3006 O O . VAL A 1 388 ? 15.072 43.783 117.445 1.00 48.99 388 VAL A O 1
ATOM 3010 N N . ARG A 1 389 ? 12.897 43.294 117.204 1.00 53.04 389 ARG A N 1
ATOM 3011 C CA . ARG A 1 389 ? 12.409 44.624 117.574 1.00 54.46 389 ARG A CA 1
ATOM 3012 C C . ARG A 1 389 ? 12.434 44.844 119.090 1.00 53.83 389 ARG A C 1
ATOM 3013 O O . ARG A 1 389 ? 12.435 43.883 119.864 1.00 57.38 389 ARG A O 1
ATOM 3021 N N . LEU A 1 390 ? 12.432 46.108 119.508 1.00 49.57 390 LEU A N 1
ATOM 3022 C CA . LEU A 1 390 ? 12.406 46.444 120.930 1.00 48.51 390 LEU A CA 1
ATOM 3023 C C . LEU A 1 390 ? 11.091 46.084 121.560 1.00 49.72 390 LEU A C 1
ATOM 3024 O O . LEU A 1 390 ? 11.077 45.508 122.641 1.00 49.79 390 LEU A O 1
ATOM 3029 N N . MET A 1 391 ? 9.988 46.412 120.890 1.00 50.19 391 MET A N 1
ATOM 3030 C CA . MET A 1 391 ? 8.668 46.076 121.414 1.00 51.25 391 MET A CA 1
ATOM 3031 C C . MET A 1 391 ? 8.496 44.563 121.611 1.00 51.46 391 MET A C 1
ATOM 3032 O O . MET A 1 391 ? 7.746 44.147 122.491 1.00 51.62 391 MET A O 1
ATOM 3037 N N . ASP A 1 392 ? 9.203 43.751 120.822 1.00 50.29 392 ASP A N 1
ATOM 3038 C CA . ASP A 1 392 ? 9.217 42.291 121.029 1.00 48.41 392 ASP A CA 1
ATOM 3039 C C . ASP A 1 392 ? 10.050 41.884 122.241 1.00 44.30 392 ASP A C 1
ATOM 3040 O O . ASP A 1 392 ? 9.675 40.962 122.963 1.00 44.84 392 ASP A O 1
ATOM 3045 N N . LEU A 1 393 ? 11.197 42.539 122.432 1.00 40.81 393 LEU A N 1
ATOM 3046 C CA . LEU A 1 393 ? 12.029 42.305 123.614 1.00 37.95 393 LEU A CA 1
ATOM 3047 C C . LEU A 1 393 ? 11.357 42.771 124.896 1.00 34.76 393 LEU A C 1
ATOM 3048 O O . LEU A 1 393 ? 11.276 42.020 125.858 1.00 34.74 393 LEU A O 1
ATOM 3053 N N . LEU A 1 394 ? 10.872 44.007 124.898 1.00 34.10 394 LEU A N 1
ATOM 3054 C CA . LEU A 1 394 ? 10.132 44.543 126.040 1.00 33.27 394 LEU A CA 1
ATOM 3055 C C . LEU A 1 394 ? 8.862 43.715 126.310 1.00 34.57 394 LEU A C 1
ATOM 3056 O O . LEU A 1 394 ? 8.556 43.409 127.462 1.00 34.90 394 LEU A O 1
ATOM 3061 N N . GLY A 1 395 ? 8.148 43.333 125.252 1.00 34.58 395 GLY A N 1
ATOM 3062 C CA . GLY A 1 395 ? 6.985 42.454 125.374 1.00 36.22 395 GLY A CA 1
ATOM 3063 C C . GLY A 1 395 ? 7.300 41.087 125.966 1.00 37.19 395 GLY A C 1
ATOM 3064 O O . GLY A 1 395 ? 6.556 40.580 126.808 1.00 39.46 395 GLY A O 1
ATOM 3065 N N . GLU A 1 396 ? 8.398 40.483 125.533 1.00 36.28 396 GLU A N 1
ATOM 3066 C CA . GLU A 1 396 ? 8.784 39.176 126.050 1.00 37.04 396 GLU A CA 1
ATOM 3067 C C . GLU A 1 396 ? 9.192 39.313 127.523 1.00 36.19 396 GLU A C 1
ATOM 3068 O O . GLU A 1 396 ? 8.791 38.499 128.355 1.00 35.25 396 GLU A O 1
ATOM 3074 N N . GLY A 1 397 ? 9.961 40.356 127.844 1.00 33.11 397 GLY A N 1
ATOM 3075 C CA . GLY A 1 397 ? 10.376 40.619 129.223 1.00 31.25 397 GLY A CA 1
ATOM 3076 C C . GLY A 1 397 ? 9.210 40.794 130.172 1.00 30.93 397 GLY A C 1
ATOM 3077 O O . GLY A 1 397 ? 9.206 40.244 131.279 1.00 29.19 397 GLY A O 1
ATOM 3078 N N . LEU A 1 398 ? 8.210 41.550 129.726 1.00 31.65 398 LEU A N 1
ATOM 3079 C CA . LEU A 1 398 ? 6.955 41.689 130.464 1.00 32.70 398 LEU A CA 1
ATOM 3080 C C . LEU A 1 398 ? 6.195 40.362 130.624 1.00 34.63 398 LEU A C 1
ATOM 3081 O O . LEU A 1 398 ? 5.624 40.108 131.691 1.00 35.94 398 LEU A O 1
ATOM 3086 N N . LYS A 1 399 ? 6.187 39.524 129.586 1.00 37.07 399 LYS A N 1
ATOM 3087 C CA . LYS A 1 399 ? 5.598 38.173 129.669 1.00 38.39 399 LYS A CA 1
ATOM 3088 C C . LYS A 1 399 ? 6.292 37.300 130.721 1.00 37.37 399 LYS A C 1
ATOM 3089 O O . LYS A 1 399 ? 5.646 36.828 131.657 1.00 35.98 399 LYS A O 1
ATOM 3095 N N . ARG A 1 400 ? 7.596 37.073 130.549 1.00 37.34 400 ARG A N 1
ATOM 3096 C CA . ARG A 1 400 ? 8.370 36.229 131.469 1.00 37.60 400 ARG A CA 1
ATOM 3097 C C . ARG A 1 400 ? 8.367 36.791 132.913 1.00 38.58 400 ARG A C 1
ATOM 3098 O O . ARG A 1 400 ? 8.374 36.026 133.892 1.00 37.70 400 ARG A O 1
ATOM 3106 N N . SER A 1 401 ? 8.356 38.118 133.038 1.00 37.97 401 SER A N 1
ATOM 3107 C CA . SER A 1 401 ? 8.258 38.766 134.347 1.00 37.47 401 SER A CA 1
ATOM 3108 C C . SER A 1 401 ? 6.956 38.363 135.045 1.00 39.71 401 SER A C 1
ATOM 3109 O O . SER A 1 401 ? 6.983 37.985 136.213 1.00 40.27 401 SER A O 1
ATOM 3112 N N . MET A 1 402 ? 5.836 38.441 134.320 1.00 41.78 402 MET A N 1
ATOM 3113 C CA . MET A 1 402 ? 4.528 38.005 134.835 1.00 42.26 402 MET A CA 1
ATOM 3114 C C . MET A 1 402 ? 4.554 36.531 135.222 1.00 40.63 402 MET A C 1
ATOM 3115 O O . MET A 1 402 ? 4.157 36.188 136.327 1.00 42.18 402 MET A O 1
ATOM 3120 N N . ASP A 1 403 ? 5.026 35.674 134.319 1.00 39.46 403 ASP A N 1
ATOM 3121 C CA . ASP A 1 403 ? 5.154 34.224 134.591 1.00 38.75 403 ASP A CA 1
ATOM 3122 C C . ASP A 1 403 ? 5.778 33.929 135.975 1.00 40.98 403 ASP A C 1
ATOM 3123 O O . ASP A 1 403 ? 5.272 33.081 136.715 1.00 39.05 403 ASP A O 1
ATOM 3128 N N . LYS A 1 404 ? 6.858 34.638 136.323 1.00 42.67 404 LYS A N 1
ATOM 3129 C CA . LYS A 1 404 ? 7.477 34.532 137.655 1.00 44.13 404 LYS A CA 1
ATOM 3130 C C . LYS A 1 404 ? 6.508 34.932 138.769 1.00 45.37 404 LYS A C 1
ATOM 3131 O O . LYS A 1 404 ? 6.390 34.235 139.775 1.00 44.43 404 LYS A O 1
ATOM 3137 N N . LEU A 1 405 ? 5.832 36.061 138.577 1.00 45.44 405 LEU A N 1
ATOM 3138 C CA . LEU A 1 405 ? 4.836 36.540 139.530 1.00 46.79 405 LEU A CA 1
ATOM 3139 C C . LEU A 1 405 ? 3.669 35.544 139.675 1.00 48.87 405 LEU A C 1
ATOM 3140 O O . LEU A 1 405 ? 3.174 35.327 140.785 1.00 49.09 405 LEU A O 1
ATOM 3145 N N . LYS A 1 406 ? 3.262 34.919 138.567 1.00 52.04 406 LYS A N 1
ATOM 3146 C CA . LYS A 1 406 ? 2.169 33.923 138.579 1.00 53.25 406 LYS A CA 1
ATOM 3147 C C . LYS A 1 406 ? 2.415 32.761 139.547 1.00 54.35 406 LYS A C 1
ATOM 3148 O O . LYS A 1 406 ? 1.460 32.166 140.026 1.00 55.11 406 LYS A O 1
ATOM 3154 N N . GLU A 1 407 ? 3.683 32.450 139.825 1.00 57.23 407 GLU A N 1
ATOM 3155 C CA . GLU A 1 407 ? 4.063 31.595 140.954 1.00 62.33 407 GLU A CA 1
ATOM 3156 C C . GLU A 1 407 ? 4.563 32.476 142.133 1.00 64.22 407 GLU A C 1
ATOM 3157 O O . GLU A 1 407 ? 5.748 32.790 142.190 1.00 66.34 407 GLU A O 1
ATOM 3163 N N . LYS A 1 408 ? 3.712 32.892 143.079 1.00 67.81 408 LYS A N 1
ATOM 3164 C CA . LYS A 1 408 ? 2.275 32.607 143.148 1.00 71.53 408 LYS A CA 1
ATOM 3165 C C . LYS A 1 408 ? 1.504 33.853 143.583 1.00 73.47 408 LYS A C 1
ATOM 3166 O O . LYS A 1 408 ? 0.472 33.749 144.243 1.00 74.19 408 LYS A O 1
ATOM 3172 N N . GLU A 1 409 ? 1.978 35.030 143.175 1.00 76.37 409 GLU A N 1
ATOM 3173 C CA . GLU A 1 409 ? 1.495 36.313 143.714 1.00 77.09 409 GLU A CA 1
ATOM 3174 C C . GLU A 1 409 ? 0.120 36.700 143.152 1.00 81.04 409 GLU A C 1
ATOM 3175 O O . GLU A 1 409 ? -0.040 37.744 142.527 1.00 79.12 409 GLU A O 1
ATOM 3181 N N . ARG A 1 410 ? -0.876 35.864 143.432 1.00 87.77 410 ARG A N 1
ATOM 3182 C CA . ARG A 1 410 ? -2.206 35.971 142.831 1.00 94.03 410 ARG A CA 1
ATOM 3183 C C . ARG A 1 410 ? -3.233 36.901 143.485 1.00 91.51 410 ARG A C 1
ATOM 3184 O O . ARG A 1 410 ? -3.557 37.945 142.918 1.00 84.25 410 ARG A O 1
ATOM 3192 N N . ASP A 1 411 ? -3.718 36.542 144.676 1.00 92.41 411 ASP A N 1
ATOM 3193 C CA . ASP A 1 411 ? -4.635 37.397 145.438 1.00 95.23 411 ASP A CA 1
ATOM 3194 C C . ASP A 1 411 ? -3.883 38.240 146.468 1.00 91.28 411 ASP A C 1
ATOM 3195 O O . ASP A 1 411 ? -4.425 39.232 146.967 1.00 90.00 411 ASP A O 1
ATOM 3200 N N . LYS A 1 412 ? -2.651 37.834 146.791 1.00 86.38 412 LYS A N 1
ATOM 3201 C CA . LYS A 1 412 ? -1.778 38.591 147.696 1.00 85.32 412 LYS A CA 1
ATOM 3202 C C . LYS A 1 412 ? -1.659 40.063 147.278 1.00 80.48 412 LYS A C 1
ATOM 3203 O O . LYS A 1 412 ? -1.790 40.956 148.122 1.00 76.56 412 LYS A O 1
ATOM 3209 N N . VAL A 1 413 ? -1.461 40.298 145.978 1.00 74.63 413 VAL A N 1
ATOM 3210 C CA . VAL A 1 413 ? -1.211 41.650 145.440 1.00 71.55 413 VAL A CA 1
ATOM 3211 C C . VAL A 1 413 ? -2.374 42.140 144.572 1.00 66.88 413 VAL A C 1
ATOM 3212 O O . VAL A 1 413 ? -3.010 41.356 143.868 1.00 63.40 413 VAL A O 1
ATOM 3216 N N . LEU A 1 414 ? -2.647 43.441 144.654 1.00 66.71 414 LEU A N 1
ATOM 3217 C CA . LEU A 1 414 ? -3.585 44.122 143.752 1.00 70.47 414 LEU A CA 1
ATOM 3218 C C . LEU A 1 414 ? -3.031 44.098 142.339 1.00 68.75 414 LEU A C 1
ATOM 3219 O O . LEU A 1 414 ? -1.818 44.141 142.148 1.00 70.01 414 LEU A O 1
ATOM 3224 N N . THR A 1 415 ? -3.907 44.053 141.345 1.00 68.33 415 THR A N 1
ATOM 3225 C CA . THR A 1 415 ? -3.450 44.069 139.957 1.00 71.80 415 THR A CA 1
ATOM 3226 C C . THR A 1 415 ? -2.897 45.441 139.557 1.00 69.66 415 THR A C 1
ATOM 3227 O O . THR A 1 415 ? -2.132 45.538 138.605 1.00 66.13 415 THR A O 1
ATOM 3231 N N . ALA A 1 416 ? -3.268 46.492 140.288 1.00 70.25 416 ALA A N 1
ATOM 3232 C CA . ALA A 1 416 ? -2.609 47.788 140.150 1.00 69.85 416 ALA A CA 1
ATOM 3233 C C . ALA A 1 416 ? -1.141 47.655 140.544 1.00 72.56 416 ALA A C 1
ATOM 3234 O O . ALA A 1 416 ? -0.247 48.039 139.786 1.00 72.57 416 ALA A O 1
ATOM 3236 N N . GLU A 1 417 ? -0.902 47.066 141.714 1.00 75.48 417 GLU A N 1
ATOM 3237 C CA . GLU A 1 417 ? 0.455 46.896 142.254 1.00 75.62 417 GLU A CA 1
ATOM 3238 C C . GLU A 1 417 ? 1.175 45.613 141.786 1.00 71.31 417 GLU A C 1
ATOM 3239 O O . GLU A 1 417 ? 2.293 45.336 142.228 1.00 69.55 417 GLU A O 1
ATOM 3245 N N . GLU A 1 418 ? 0.552 44.859 140.877 1.00 70.69 418 GLU A N 1
ATOM 3246 C CA . GLU A 1 418 ? 1.129 43.634 140.322 1.00 69.86 418 GLU A CA 1
ATOM 3247 C C . GLU A 1 418 ? 1.270 43.729 138.795 1.00 72.03 418 GLU A C 1
ATOM 3248 O O . GLU A 1 418 ? 2.393 43.783 138.291 1.00 63.77 418 GLU A O 1
ATOM 3254 N N . LEU A 1 419 ? 0.132 43.767 138.085 1.00 81.82 419 LEU A N 1
ATOM 3255 C CA . LEU A 1 419 ? 0.063 43.713 136.592 1.00 84.28 419 LEU A CA 1
ATOM 3256 C C . LEU A 1 419 ? 0.792 44.861 135.891 1.00 81.21 419 LEU A C 1
ATOM 3257 O O . LEU A 1 419 ? 1.061 44.786 134.687 1.00 82.18 419 LEU A O 1
ATOM 3262 N N . ASN A 1 420 ? 1.074 45.933 136.627 1.00 72.52 420 ASN A N 1
ATOM 3263 C CA . ASN A 1 420 ? 2.089 46.883 136.209 1.00 67.27 420 ASN A CA 1
ATOM 3264 C C . ASN A 1 420 ? 3.252 46.874 137.207 1.00 59.23 420 ASN A C 1
ATOM 3265 O O . ASN A 1 420 ? 4.298 46.286 136.927 1.00 54.69 420 ASN A O 1
ATOM 3270 N N . ALA A 1 421 ? 3.041 47.465 138.379 1.00 51.81 421 ALA A N 1
ATOM 3271 C CA . ALA A 1 421 ? 4.142 47.863 139.266 1.00 48.52 421 ALA A CA 1
ATOM 3272 C C . ALA A 1 421 ? 5.268 46.826 139.367 1.00 44.50 421 ALA A C 1
ATOM 3273 O O . ALA A 1 421 ? 6.400 47.102 138.960 1.00 41.87 421 ALA A O 1
ATOM 3275 N N . ALA A 1 422 ? 4.941 45.634 139.861 1.00 40.59 422 ALA A N 1
ATOM 3276 C CA . ALA A 1 422 ? 5.936 44.581 140.074 1.00 38.58 422 ALA A CA 1
ATOM 3277 C C . ALA A 1 422 ? 6.441 44.038 138.748 1.00 37.41 422 ALA A C 1
ATOM 3278 O O . ALA A 1 422 ? 7.655 43.900 138.540 1.00 37.63 422 ALA A O 1
ATOM 3280 N N . GLN A 1 423 ? 5.509 43.744 137.848 1.00 36.20 423 GLN A N 1
ATOM 3281 C CA . GLN A 1 423 ? 5.857 43.260 136.501 1.00 35.82 423 GLN A CA 1
ATOM 3282 C C . GLN A 1 423 ? 6.893 44.141 135.797 1.00 32.67 423 GLN A C 1
ATOM 3283 O O . GLN A 1 423 ? 7.903 43.642 135.308 1.00 30.23 423 GLN A O 1
ATOM 3289 N N . THR A 1 424 ? 6.617 45.440 135.756 1.00 31.65 424 THR A N 1
ATOM 3290 C CA . THR A 1 424 ? 7.405 46.385 134.958 1.00 31.91 424 THR A CA 1
ATOM 3291 C C . THR A 1 424 ? 8.746 46.699 135.626 1.00 29.41 424 THR A C 1
ATOM 3292 O O . THR A 1 424 ? 9.749 46.773 134.938 1.00 28.66 424 THR A O 1
ATOM 3296 N N . SER A 1 425 ? 8.740 46.895 136.951 1.00 28.03 425 SER A N 1
ATOM 3297 C CA . SER A 1 425 ? 9.964 47.089 137.736 1.00 27.07 425 SER A CA 1
ATOM 3298 C C . SER A 1 425 ? 11.009 46.026 137.424 1.00 25.57 425 SER A C 1
ATOM 3299 O O . SER A 1 425 ? 12.168 46.343 137.141 1.00 23.84 425 SER A O 1
ATOM 3302 N N . VAL A 1 426 ? 10.582 44.771 137.493 1.00 23.95 426 VAL A N 1
ATOM 3303 C CA . VAL A 1 426 ? 11.465 43.623 137.293 1.00 24.64 426 VAL A CA 1
ATOM 3304 C C . VAL A 1 426 ? 11.868 43.475 135.818 1.00 24.24 426 VAL A C 1
ATOM 3305 O O . VAL A 1 426 ? 13.042 43.207 135.523 1.00 23.19 426 VAL A O 1
ATOM 3309 N N . ALA A 1 427 ? 10.922 43.655 134.898 1.00 23.72 427 ALA A N 1
ATOM 3310 C CA . ALA A 1 427 ? 11.218 43.452 133.461 1.00 25.04 427 ALA A CA 1
ATOM 3311 C C . ALA A 1 427 ? 12.194 44.492 132.947 1.00 24.04 427 ALA A C 1
ATOM 3312 O O . ALA A 1 427 ? 13.278 44.148 132.473 1.00 25.83 427 ALA A O 1
ATOM 3314 N N . TYR A 1 428 ? 11.823 45.758 133.079 1.00 24.48 428 TYR A N 1
ATOM 3315 C CA . TYR A 1 428 ? 12.675 46.870 132.627 1.00 25.50 428 TYR A CA 1
ATOM 3316 C C . TYR A 1 428 ? 13.919 47.029 133.492 1.00 24.67 428 TYR A C 1
ATOM 3317 O O . TYR A 1 428 ? 14.970 47.390 132.979 1.00 25.71 428 TYR A O 1
ATOM 3326 N N . GLY A 1 429 ? 13.807 46.751 134.791 1.00 23.92 429 GLY A N 1
ATOM 3327 C CA . GLY A 1 429 ? 14.961 46.809 135.691 1.00 22.13 429 GLY A CA 1
ATOM 3328 C C . GLY A 1 429 ? 16.061 45.809 135.379 1.00 20.98 429 GLY A C 1
ATOM 3329 O O . GLY A 1 429 ? 17.241 46.165 135.397 1.00 20.74 429 GLY A O 1
ATOM 3330 N N . CYS A 1 430 ? 15.683 44.563 135.118 1.00 20.19 430 CYS A N 1
ATOM 3331 C CA . CYS A 1 430 ? 16.640 43.524 134.724 1.00 21.57 430 CYS A CA 1
ATOM 3332 C C . CYS A 1 430 ? 17.233 43.749 133.333 1.00 20.99 430 CYS A C 1
ATOM 3333 O O . CYS A 1 430 ? 18.404 43.411 133.116 1.00 22.19 430 CYS A O 1
ATOM 3336 N N . ILE A 1 431 ? 16.435 44.280 132.398 1.00 20.85 431 ILE A N 1
ATOM 3337 C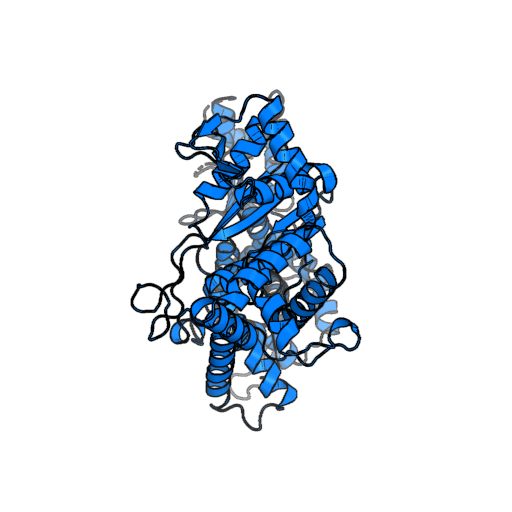 CA . ILE A 1 431 ? 16.943 44.633 131.048 1.00 20.88 431 ILE A CA 1
ATOM 3338 C C . ILE A 1 431 ? 18.032 45.741 131.143 1.00 20.68 431 ILE A C 1
ATOM 3339 O O . ILE A 1 431 ? 19.130 45.576 130.605 1.00 19.42 431 ILE A O 1
ATOM 3344 N N . LYS A 1 432 ? 17.746 46.804 131.896 1.00 19.87 432 LYS A N 1
ATOM 3345 C CA . LYS A 1 432 ? 18.711 47.892 132.093 1.00 18.81 432 LYS A CA 1
ATOM 3346 C C . LYS A 1 432 ? 19.943 47.415 132.840 1.00 19.00 432 LYS A C 1
ATOM 3347 O O . LYS A 1 432 ? 21.063 47.689 132.422 1.00 19.52 432 LYS A O 1
ATOM 3353 N N . TYR A 1 433 ? 19.735 46.672 133.921 1.00 19.53 433 TYR A N 1
ATOM 3354 C CA . TYR A 1 433 ? 20.809 46.308 134.797 1.00 19.11 433 TYR A CA 1
ATOM 3355 C C . TYR A 1 433 ? 21.772 45.296 134.189 1.00 18.53 433 TYR A C 1
ATOM 3356 O O . TYR A 1 433 ? 22.985 45.485 134.275 1.00 17.84 433 TYR A O 1
ATOM 3365 N N . ALA A 1 434 ? 21.253 44.236 133.569 1.00 19.09 434 ALA A N 1
ATOM 3366 C CA . ALA A 1 434 ? 22.123 43.235 132.908 1.00 19.22 434 ALA A CA 1
ATOM 3367 C C . ALA A 1 434 ? 23.108 43.860 131.923 1.00 19.18 434 ALA A C 1
ATOM 3368 O O . ALA A 1 434 ? 24.261 43.424 131.831 1.00 18.71 434 ALA A O 1
ATOM 3370 N N . ASP A 1 435 ? 22.643 44.878 131.204 1.00 19.74 435 ASP A N 1
ATOM 3371 C CA . ASP A 1 435 ? 23.469 45.588 130.247 1.00 20.91 435 ASP A CA 1
ATOM 3372 C C . ASP A 1 435 ? 24.512 46.386 131.014 1.00 20.38 435 ASP A C 1
ATOM 3373 O O . ASP A 1 435 ? 25.701 46.128 130.888 1.00 20.38 435 ASP A O 1
ATOM 3378 N N . LEU A 1 436 ? 24.045 47.322 131.833 1.00 20.45 436 LEU A N 1
ATOM 3379 C CA . LEU A 1 436 ? 24.918 48.266 132.557 1.00 20.39 436 LEU A CA 1
ATOM 3380 C C . LEU A 1 436 ? 25.908 47.631 133.537 1.00 20.31 436 LEU A C 1
ATOM 3381 O O . LEU A 1 436 ? 26.946 48.216 133.809 1.00 18.27 436 LEU A O 1
ATOM 3386 N N . SER A 1 437 ? 25.568 46.443 134.053 1.00 20.60 437 SER A N 1
ATOM 3387 C CA . SER A 1 437 ? 26.402 45.713 135.006 1.00 20.65 437 SER A CA 1
ATOM 3388 C C . SER A 1 437 ? 27.621 45.075 134.378 1.00 19.88 437 SER A C 1
ATOM 3389 O O . SER A 1 437 ? 28.464 44.578 135.104 1.00 19.16 437 SER A O 1
ATOM 3392 N N . HIS A 1 438 ? 27.672 45.050 133.044 1.00 20.26 438 HIS A N 1
ATOM 3393 C CA . HIS A 1 438 ? 28.843 44.642 132.270 1.00 20.72 438 HIS A CA 1
ATOM 3394 C C . HIS A 1 438 ? 29.506 45.866 131.683 1.00 19.91 438 HIS A C 1
ATOM 3395 O O . HIS A 1 438 ? 28.827 46.827 131.304 1.00 19.42 438 HIS A O 1
ATOM 3402 N N . ASN A 1 439 ? 30.829 45.805 131.583 1.00 18.89 439 ASN A N 1
ATOM 3403 C CA . ASN A 1 439 ? 31.619 46.838 130.936 1.00 18.84 439 ASN A CA 1
ATOM 3404 C C . ASN A 1 439 ? 31.133 47.099 129.521 1.00 18.78 439 ASN A C 1
ATOM 3405 O O . ASN A 1 439 ? 31.202 46.208 128.656 1.00 18.53 439 ASN A O 1
ATOM 3410 N N . ARG A 1 440 ? 30.711 48.341 129.286 1.00 18.25 440 ARG A N 1
ATOM 3411 C CA . ARG A 1 440 ? 29.975 48.708 128.061 1.00 18.94 440 ARG A CA 1
ATOM 3412 C C . ARG A 1 440 ? 30.681 48.275 126.767 1.00 18.70 440 ARG A C 1
ATOM 3413 O O . ARG A 1 440 ? 30.046 47.757 125.849 1.00 17.52 440 ARG A O 1
ATOM 3421 N N . LEU A 1 441 ? 31.998 48.479 126.732 1.00 19.39 441 LEU A N 1
ATOM 3422 C CA . LEU A 1 441 ? 32.828 48.168 125.572 1.00 19.83 441 LEU A CA 1
ATOM 3423 C C . LEU A 1 441 ? 32.794 46.713 125.131 1.00 20.26 441 LEU A C 1
ATOM 3424 O O . LEU A 1 441 ? 33.061 46.455 123.971 1.00 21.29 441 LEU A O 1
ATOM 3429 N N . ASN A 1 442 ? 32.512 45.775 126.040 1.00 20.78 442 ASN A N 1
ATOM 3430 C CA . ASN A 1 442 ? 32.575 44.352 125.724 1.00 20.96 442 ASN A CA 1
ATOM 3431 C C . ASN A 1 442 ? 31.369 43.915 124.914 1.00 21.49 442 ASN A C 1
ATOM 3432 O O . ASN A 1 442 ? 30.286 44.527 124.995 1.00 21.26 442 ASN A O 1
ATOM 3437 N N . ASP A 1 443 ? 31.537 42.799 124.204 1.00 22.69 443 ASP A N 1
ATOM 3438 C CA . ASP A 1 443 ? 30.403 42.053 123.654 1.00 24.51 443 ASP A CA 1
ATOM 3439 C C . ASP A 1 443 ? 29.429 41.721 124.811 1.00 23.70 443 ASP A C 1
ATOM 3440 O O . ASP A 1 443 ? 29.862 41.266 125.867 1.00 25.10 443 ASP A O 1
ATOM 3445 N N . TYR A 1 444 ? 28.142 41.967 124.593 1.00 22.75 444 TYR A N 1
ATOM 3446 C CA . TYR A 1 444 ? 27.081 41.746 125.564 1.00 22.70 444 TYR A CA 1
ATOM 3447 C C . TYR A 1 444 ? 26.197 40.530 125.176 1.00 24.07 444 TYR A C 1
ATOM 3448 O O . TYR A 1 444 ? 25.687 40.460 124.065 1.00 24.20 444 TYR A O 1
ATOM 3457 N N . ILE A 1 445 ? 26.033 39.574 126.085 1.00 26.49 445 ILE A N 1
ATOM 3458 C CA . ILE A 1 445 ? 25.171 38.407 125.852 1.00 29.03 445 ILE A CA 1
ATOM 3459 C C . ILE A 1 445 ? 23.799 38.735 126.399 1.00 28.43 445 ILE A C 1
ATOM 3460 O O . ILE A 1 445 ? 23.653 38.891 127.617 1.00 32.02 445 ILE A O 1
ATOM 3465 N N . PHE A 1 446 ? 22.802 38.835 125.522 1.00 27.40 446 PHE A N 1
ATOM 3466 C CA . PHE A 1 446 ? 21.420 39.063 125.941 1.00 28.48 446 PHE A CA 1
ATOM 3467 C C . PHE A 1 446 ? 20.733 37.737 126.316 1.00 28.78 446 PHE A C 1
ATOM 3468 O O . PHE A 1 446 ? 20.518 36.878 125.466 1.00 28.48 446 PHE A O 1
ATOM 3476 N N . SER A 1 447 ? 20.380 37.593 127.589 1.00 28.84 447 SER A N 1
ATOM 3477 C CA . SER A 1 447 ? 19.856 36.342 128.121 1.00 28.91 447 SER A CA 1
ATOM 3478 C C . SER A 1 447 ? 18.807 36.645 129.162 1.00 29.26 447 SER A C 1
ATOM 3479 O O . SER A 1 447 ? 19.141 37.111 130.258 1.00 29.56 447 SER A O 1
ATOM 3482 N N . PHE A 1 448 ? 17.545 36.389 128.808 1.00 29.20 448 PHE A N 1
ATOM 3483 C CA . PHE A 1 448 ? 16.436 36.472 129.757 1.00 29.32 448 PHE A CA 1
ATOM 3484 C C . PHE A 1 448 ? 16.634 35.616 130.998 1.00 30.24 448 PHE A C 1
ATOM 3485 O O . PHE A 1 448 ? 16.397 36.087 132.111 1.00 30.37 448 PHE A O 1
ATOM 3493 N N . ASP A 1 449 ? 17.090 34.381 130.803 1.00 31.85 449 ASP A N 1
ATOM 3494 C CA . ASP A 1 449 ? 17.269 33.437 131.911 1.00 32.78 449 ASP A CA 1
ATOM 3495 C C . ASP A 1 449 ? 18.248 33.986 132.945 1.00 32.83 449 ASP A C 1
ATOM 3496 O O . ASP A 1 449 ? 17.973 33.965 134.148 1.00 32.23 449 ASP A O 1
ATOM 3501 N N . LYS A 1 450 ? 19.398 34.457 132.470 1.00 32.75 450 LYS A N 1
ATOM 3502 C CA . LYS A 1 450 ? 20.426 34.971 133.364 1.00 34.13 450 LYS A CA 1
ATOM 3503 C C . LYS A 1 450 ? 20.043 36.313 133.976 1.00 32.12 450 LYS A C 1
ATOM 3504 O O . LYS A 1 450 ? 20.241 36.504 135.176 1.00 31.37 450 LYS A O 1
ATOM 3510 N N . MET A 1 451 ? 19.472 37.220 133.182 1.00 30.07 451 MET A N 1
ATOM 3511 C CA . MET A 1 451 ? 19.086 38.544 133.698 1.00 30.04 451 MET A CA 1
ATOM 3512 C C . MET A 1 451 ? 17.962 38.478 134.733 1.00 30.72 451 MET A C 1
ATOM 3513 O O . MET A 1 451 ? 17.971 39.263 135.684 1.00 29.68 451 MET A O 1
ATOM 3518 N N . LEU A 1 452 ? 17.014 37.541 134.558 1.00 30.79 452 LEU A N 1
ATOM 3519 C CA . LEU A 1 452 ? 15.839 37.450 135.445 1.00 30.74 452 LEU A CA 1
ATOM 3520 C C . LEU A 1 452 ? 16.017 36.567 136.681 1.00 30.26 452 LEU A C 1
ATOM 3521 O O . LEU A 1 452 ? 15.076 36.413 137.458 1.00 29.30 452 LEU A O 1
ATOM 3526 N N . ASP A 1 453 ? 17.203 35.999 136.872 1.00 30.91 453 ASP A N 1
ATOM 3527 C CA . ASP A 1 453 ? 17.443 35.089 137.984 1.00 32.22 453 ASP A CA 1
ATOM 3528 C C . ASP A 1 453 ? 17.368 35.851 139.321 1.00 32.56 453 ASP A C 1
ATOM 3529 O O . ASP A 1 453 ? 17.894 36.962 139.455 1.00 31.08 453 ASP A O 1
ATOM 3534 N N . ASP A 1 454 ? 16.704 35.239 140.292 1.00 34.32 454 ASP A N 1
ATOM 3535 C CA . ASP A 1 454 ? 16.529 35.830 141.620 1.00 36.29 454 ASP A CA 1
ATOM 3536 C C . ASP A 1 454 ? 17.792 35.883 142.459 1.00 34.94 454 ASP A C 1
ATOM 3537 O O . ASP A 1 454 ? 17.825 36.645 143.403 1.00 35.29 454 ASP A O 1
ATOM 3542 N N . ARG A 1 455 ? 18.810 35.090 142.132 1.00 37.73 455 ARG A N 1
ATOM 3543 C CA . ARG A 1 455 ? 20.086 35.094 142.862 1.00 40.14 455 ARG A CA 1
ATOM 3544 C C . ARG A 1 455 ? 21.222 35.693 142.037 1.00 38.19 455 ARG A C 1
ATOM 3545 O O . ARG A 1 455 ? 21.127 35.821 140.809 1.00 39.63 455 ARG A O 1
ATOM 3553 N N . GLY A 1 456 ? 22.295 36.063 142.729 1.00 35.64 456 GLY A N 1
ATOM 3554 C CA . GLY A 1 456 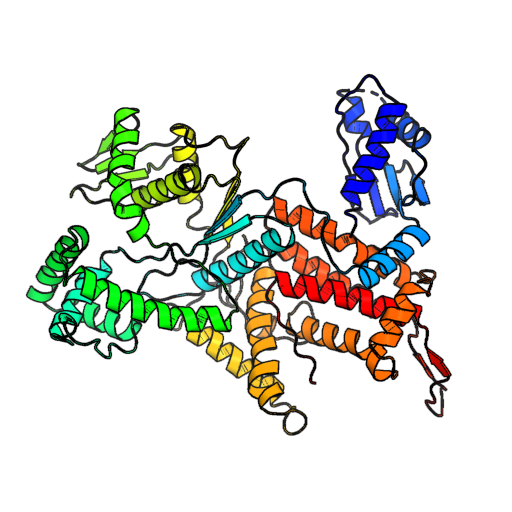? 23.462 36.697 142.101 1.00 33.42 456 GLY A CA 1
ATOM 3555 C C . GLY A 1 456 ? 23.229 38.149 141.714 1.00 30.86 456 GLY A C 1
ATOM 3556 O O . GLY A 1 456 ? 22.344 38.802 142.244 1.00 28.60 456 GLY A O 1
ATOM 3557 N N . ASN A 1 457 ? 24.016 38.646 140.764 1.00 28.17 457 ASN A N 1
ATOM 3558 C CA . ASN A 1 457 ? 24.072 40.078 140.483 1.00 26.66 457 ASN A CA 1
ATOM 3559 C C . ASN A 1 457 ? 23.031 40.491 139.435 1.00 23.71 457 ASN A C 1
ATOM 3560 O O . ASN A 1 457 ? 23.361 40.709 138.274 1.00 23.21 457 ASN A O 1
ATOM 3565 N N . THR A 1 458 ? 21.773 40.603 139.864 1.00 21.24 458 THR A N 1
ATOM 3566 C CA . THR A 1 458 ? 20.670 40.906 138.964 1.00 20.57 458 THR A CA 1
ATOM 3567 C C . THR A 1 458 ? 19.764 41.958 139.554 1.00 19.63 458 THR A C 1
ATOM 3568 O O . THR A 1 458 ? 19.674 42.115 140.767 1.00 18.24 458 THR A O 1
ATOM 3572 N N . ALA A 1 459 ? 19.060 42.668 138.692 1.00 19.78 459 ALA A N 1
ATOM 3573 C CA . ALA A 1 459 ? 18.083 43.614 139.191 1.00 20.63 459 ALA A CA 1
ATOM 3574 C C . ALA A 1 459 ? 17.063 42.899 140.074 1.00 21.29 459 ALA A C 1
ATOM 3575 O O . ALA A 1 459 ? 16.646 43.460 141.075 1.00 21.91 459 ALA A O 1
ATOM 3577 N N . ALA A 1 460 ? 16.689 41.669 139.700 1.00 22.16 460 ALA A N 1
ATOM 3578 C CA . ALA A 1 460 ? 15.715 40.866 140.444 1.00 23.24 460 ALA A CA 1
ATOM 3579 C C . ALA A 1 460 ? 16.178 40.605 141.880 1.00 23.35 460 ALA A C 1
ATOM 3580 O O . ALA A 1 460 ? 15.411 40.805 142.811 1.00 23.30 460 ALA A O 1
ATOM 3582 N N . TYR A 1 461 ? 17.433 40.177 142.057 1.00 23.88 461 TYR A N 1
ATOM 3583 C CA . TYR A 1 461 ? 18.029 40.066 143.400 1.00 23.36 461 TYR A CA 1
ATOM 3584 C C . TYR A 1 461 ? 18.030 41.431 144.130 1.00 22.71 461 TYR A C 1
ATOM 3585 O O . TYR A 1 461 ? 17.615 41.528 145.281 1.00 23.61 461 TYR A O 1
ATOM 3594 N N . LEU A 1 462 ? 18.516 42.468 143.463 1.00 22.12 462 LEU A N 1
ATOM 3595 C CA . LEU A 1 462 ? 18.698 43.776 144.110 1.00 22.46 462 LEU A CA 1
ATOM 3596 C C . LEU A 1 462 ? 17.364 44.450 144.485 1.00 21.77 462 LEU A C 1
ATOM 3597 O O . LEU A 1 462 ? 17.252 45.076 145.542 1.00 20.92 462 LEU A O 1
ATOM 3602 N N . LEU A 1 463 ? 16.360 44.325 143.632 1.00 21.20 463 LEU A N 1
ATOM 3603 C CA . LEU A 1 463 ? 14.996 44.778 143.995 1.00 22.20 463 LEU A CA 1
ATOM 3604 C C . LEU A 1 463 ? 14.433 44.118 145.270 1.00 21.66 463 LEU A C 1
ATOM 3605 O O . LEU A 1 463 ? 13.885 44.810 146.133 1.00 20.44 463 LEU A O 1
ATOM 3610 N N . TYR A 1 464 ? 14.569 42.794 145.366 1.00 21.78 464 TYR A N 1
ATOM 3611 C CA . TYR A 1 464 ? 14.286 42.046 146.610 1.00 23.06 464 TYR A CA 1
ATOM 3612 C C . TYR A 1 464 ? 15.105 42.572 147.801 1.00 21.93 464 TYR A C 1
ATOM 3613 O O . TYR A 1 464 ? 14.559 42.806 148.871 1.00 22.54 464 TYR A O 1
ATOM 3622 N N . ALA A 1 465 ? 16.414 42.732 147.607 1.00 21.15 465 ALA A N 1
ATOM 3623 C CA . ALA A 1 465 ? 17.299 43.210 148.673 1.00 19.48 465 ALA A CA 1
ATOM 3624 C C . ALA A 1 465 ? 16.853 44.564 149.220 1.00 19.19 465 ALA A C 1
ATOM 3625 O O . ALA A 1 465 ? 16.812 44.760 150.462 1.00 18.16 465 ALA A O 1
ATOM 3627 N N . PHE A 1 466 ? 16.510 45.482 148.303 1.00 18.33 466 PHE A N 1
ATOM 3628 C CA . PHE A 1 466 ? 16.069 46.850 148.665 1.00 18.34 466 PHE A CA 1
ATOM 3629 C C . PHE A 1 466 ? 14.802 46.801 149.515 1.00 19.14 466 PHE A C 1
ATOM 3630 O O . PHE A 1 466 ? 14.767 47.393 150.593 1.00 17.99 466 PHE A O 1
ATOM 3638 N N . THR A 1 467 ? 13.796 46.059 149.036 1.00 20.56 467 THR A N 1
ATOM 3639 C CA . THR A 1 467 ? 12.531 45.853 149.762 1.00 21.48 467 THR A CA 1
ATOM 3640 C C . THR A 1 467 ? 12.782 45.317 151.171 1.00 21.45 467 THR A C 1
ATOM 3641 O O . THR A 1 467 ? 12.229 45.837 152.148 1.00 21.40 467 THR A O 1
ATOM 3645 N N . ARG A 1 468 ? 13.671 44.332 151.282 1.00 21.70 468 ARG A N 1
ATOM 3646 C CA . ARG A 1 468 ? 13.954 43.716 152.564 1.00 23.06 468 ARG A CA 1
ATOM 3647 C C . ARG A 1 468 ? 14.637 44.671 153.526 1.00 22.21 468 ARG A C 1
ATOM 3648 O O . ARG A 1 468 ? 14.294 44.715 154.705 1.00 21.69 468 ARG A O 1
ATOM 3656 N N . ILE A 1 469 ? 15.618 45.418 153.024 1.00 22.49 469 ILE A N 1
ATOM 3657 C CA . ILE A 1 469 ? 16.326 46.419 153.816 1.00 21.73 469 ILE A CA 1
ATOM 3658 C C . ILE A 1 469 ? 15.343 47.480 154.330 1.00 22.57 469 ILE A C 1
ATOM 3659 O O . ILE A 1 469 ? 15.352 47.830 155.516 1.00 20.24 469 ILE A O 1
ATOM 3664 N N . ARG A 1 470 ? 14.480 47.963 153.453 1.00 23.63 470 ARG A N 1
ATOM 3665 C CA . ARG A 1 470 ? 13.452 48.905 153.895 1.00 26.93 470 ARG A CA 1
ATOM 3666 C C . ARG A 1 470 ? 12.488 48.300 154.911 1.00 26.52 470 ARG A C 1
ATOM 3667 O O . ARG A 1 470 ? 11.885 49.041 155.681 1.00 27.59 470 ARG A O 1
ATOM 3675 N N . SER A 1 471 ? 12.321 46.980 154.931 1.00 24.70 471 SER A N 1
ATOM 3676 C CA . SER A 1 471 ? 11.258 46.408 155.745 1.00 25.73 471 SER A CA 1
ATOM 3677 C C . SER A 1 471 ? 11.640 46.234 157.226 1.00 25.26 471 SER A C 1
ATOM 3678 O O . SER A 1 471 ? 10.791 45.938 158.051 1.00 23.09 471 SER A O 1
ATOM 3681 N N . ILE A 1 472 ? 12.899 46.447 157.579 1.00 25.41 472 ILE A N 1
ATOM 3682 C CA . ILE A 1 472 ? 13.347 46.013 158.892 1.00 27.61 472 ILE A CA 1
ATOM 3683 C C . ILE A 1 472 ? 12.902 46.968 159.978 1.00 26.26 472 ILE A C 1
ATOM 3684 O O . ILE A 1 472 ? 12.478 46.528 161.032 1.00 25.44 472 ILE A O 1
ATOM 3689 N N . ALA A 1 473 ? 12.952 48.259 159.700 1.00 26.48 473 ALA A N 1
ATOM 3690 C CA . ALA A 1 473 ? 12.439 49.252 160.636 1.00 28.51 473 ALA A CA 1
ATOM 3691 C C . ALA A 1 473 ? 10.887 49.268 160.671 1.00 30.81 473 ALA A C 1
ATOM 3692 O O . ALA A 1 473 ? 10.296 49.341 161.749 1.00 29.29 473 ALA A O 1
ATOM 3694 N N . ARG A 1 474 ? 10.238 49.159 159.514 1.00 33.87 474 ARG A N 1
ATOM 3695 C CA . ARG A 1 474 ? 8.764 49.233 159.462 1.00 39.31 474 ARG A CA 1
ATOM 3696 C C . ARG A 1 474 ? 8.104 48.029 160.159 1.00 38.13 474 ARG A C 1
ATOM 3697 O O . ARG A 1 474 ? 7.117 48.205 160.861 1.00 37.00 474 ARG A O 1
ATOM 3705 N N . LEU A 1 475 ? 8.667 46.828 159.970 1.00 38.88 475 LEU A N 1
ATOM 3706 C CA . LEU A 1 475 ? 8.165 45.578 160.603 1.00 39.72 475 LEU A CA 1
ATOM 3707 C C . LEU A 1 475 ? 8.423 45.464 162.118 1.00 39.90 475 LEU A C 1
ATOM 3708 O O . LEU A 1 475 ? 7.924 44.544 162.758 1.00 42.06 475 LEU A O 1
ATOM 3713 N N . ALA A 1 476 ? 9.222 46.370 162.674 1.00 40.80 476 ALA A N 1
ATOM 3714 C CA . ALA A 1 476 ? 9.349 46.544 164.120 1.00 40.58 476 ALA A CA 1
ATOM 3715 C C . ALA A 1 476 ? 8.440 47.663 164.684 1.00 41.56 476 ALA A C 1
ATOM 3716 O O . ALA A 1 476 ? 8.571 48.029 165.850 1.00 42.23 476 ALA A O 1
ATOM 3718 N N . ASN A 1 477 ? 7.515 48.186 163.871 1.00 42.80 477 ASN A N 1
ATOM 3719 C CA . ASN A 1 477 ? 6.653 49.325 164.242 1.00 43.86 477 ASN A CA 1
ATOM 3720 C C . ASN A 1 477 ? 7.432 50.604 164.578 1.00 41.45 477 ASN A C 1
ATOM 3721 O O . ASN A 1 477 ? 7.070 51.345 165.495 1.00 41.69 477 ASN A O 1
ATOM 3726 N N . ILE A 1 478 ? 8.513 50.842 163.836 1.00 37.26 478 ILE A N 1
ATOM 3727 C CA . ILE A 1 478 ? 9.214 52.117 163.857 1.00 35.53 478 ILE A CA 1
ATOM 3728 C C . ILE A 1 478 ? 8.726 52.832 162.609 1.00 37.27 478 ILE A C 1
ATOM 3729 O O . ILE A 1 478 ? 8.742 52.256 161.509 1.00 38.73 478 ILE A O 1
ATOM 3734 N N . ASP A 1 479 ? 8.307 54.078 162.768 1.00 35.88 479 ASP A N 1
ATOM 3735 C CA . ASP A 1 479 ? 7.828 54.862 161.637 1.00 37.18 479 ASP A CA 1
ATOM 3736 C C . ASP A 1 479 ? 8.865 55.914 161.231 1.00 36.08 479 ASP A C 1
ATOM 3737 O O . ASP A 1 479 ? 9.965 55.975 161.803 1.00 32.46 479 ASP A O 1
ATOM 3742 N N . GLU A 1 480 ? 8.504 56.721 160.237 1.00 33.68 480 GLU A N 1
ATOM 3743 C CA . GLU A 1 480 ? 9.436 57.635 159.601 1.00 34.41 480 GLU A CA 1
ATOM 3744 C C . GLU A 1 480 ? 9.893 58.708 160.581 1.00 35.01 480 GLU A C 1
ATOM 3745 O O . GLU A 1 480 ? 11.085 59.009 160.659 1.00 33.75 480 GLU A O 1
ATOM 3751 N N . GLU A 1 481 ? 8.946 59.245 161.344 1.00 34.39 481 GLU A N 1
ATOM 3752 C CA . GLU A 1 481 ? 9.245 60.257 162.344 1.00 36.27 481 GLU A CA 1
ATOM 3753 C C . GLU A 1 481 ? 10.208 59.766 163.422 1.00 33.78 481 GLU A C 1
ATOM 3754 O O . GLU A 1 481 ? 11.163 60.470 163.750 1.00 33.08 481 GLU A O 1
ATOM 3760 N N . MET A 1 482 ? 9.950 58.576 163.966 1.00 33.09 482 MET A N 1
ATOM 3761 C CA . MET A 1 482 ? 10.882 57.937 164.913 1.00 34.80 482 MET A CA 1
ATOM 3762 C C . MET A 1 482 ? 12.307 57.752 164.343 1.00 30.59 482 MET A C 1
ATOM 3763 O O . MET A 1 482 ? 13.290 57.960 165.052 1.00 29.72 482 MET A O 1
ATOM 3768 N N . LEU A 1 483 ? 12.402 57.372 163.071 1.00 27.76 483 LEU A N 1
ATOM 3769 C CA . LEU A 1 483 ? 13.685 57.175 162.416 1.00 26.38 483 LEU A CA 1
ATOM 3770 C C . LEU A 1 483 ? 14.410 58.500 162.204 1.00 26.61 483 LEU A C 1
ATOM 3771 O O . LEU A 1 483 ? 15.620 58.588 162.415 1.00 23.49 483 LEU A O 1
ATOM 3776 N N . GLN A 1 484 ? 13.674 59.526 161.791 1.00 27.30 484 GLN A N 1
ATOM 3777 C CA . GLN A 1 484 ? 14.256 60.866 161.641 1.00 30.16 484 GLN A CA 1
ATOM 3778 C C . GLN A 1 484 ? 14.603 61.480 162.999 1.00 27.98 484 GLN A C 1
ATOM 3779 O O . GLN A 1 484 ? 15.576 62.212 163.118 1.00 27.50 484 GLN A O 1
ATOM 3785 N N . LYS A 1 485 ? 13.828 61.168 164.023 1.00 27.27 485 LYS A N 1
ATOM 3786 C CA . LYS A 1 485 ? 14.188 61.585 165.376 1.00 29.99 485 LYS A CA 1
ATOM 3787 C C . LYS A 1 485 ? 15.460 60.842 165.837 1.00 29.77 485 LYS A C 1
ATOM 3788 O O . LYS A 1 485 ? 16.421 61.467 166.302 1.00 27.89 485 LYS A O 1
ATOM 3794 N N . ALA A 1 486 ? 15.458 59.519 165.684 1.00 27.48 486 ALA A N 1
ATOM 3795 C CA . ALA A 1 486 ? 16.598 58.696 166.064 1.00 27.48 486 ALA A CA 1
ATOM 3796 C C . ALA A 1 486 ? 17.898 59.193 165.415 1.00 27.30 486 ALA A C 1
ATOM 3797 O O . ALA A 1 486 ? 18.911 59.326 166.083 1.00 26.12 486 ALA A O 1
ATOM 3799 N N . ALA A 1 487 ? 17.824 59.501 164.121 1.00 27.94 487 ALA A N 1
ATOM 3800 C CA . ALA A 1 487 ? 18.945 60.016 163.347 1.00 28.89 487 ALA A CA 1
ATOM 3801 C C . ALA A 1 487 ? 19.583 61.282 163.943 1.00 30.52 487 ALA A C 1
ATOM 3802 O O . ALA A 1 487 ? 20.805 61.420 163.938 1.00 29.01 487 ALA A O 1
ATOM 3804 N N . ARG A 1 488 ? 18.769 62.179 164.484 1.00 32.53 488 ARG A N 1
ATOM 3805 C CA . ARG A 1 488 ? 19.284 63.397 165.120 1.00 37.00 488 ARG A CA 1
ATOM 3806 C C . ARG A 1 488 ? 19.943 63.160 166.472 1.00 36.19 488 ARG A C 1
ATOM 3807 O O . ARG A 1 488 ? 20.942 63.807 166.769 1.00 40.65 488 ARG A O 1
ATOM 3815 N N . GLU A 1 489 ? 19.419 62.238 167.278 1.00 35.25 489 GLU A N 1
ATOM 3816 C CA . GLU A 1 489 ? 19.911 62.072 168.667 1.00 35.95 489 GLU A CA 1
ATOM 3817 C C . GLU A 1 489 ? 20.618 60.736 169.006 1.00 34.49 489 GLU A C 1
ATOM 3818 O O . GLU A 1 489 ? 20.973 60.530 170.165 1.00 33.06 489 GLU A O 1
ATOM 3824 N N . THR A 1 490 ? 20.832 59.859 168.016 1.00 33.13 490 THR A N 1
ATOM 3825 C CA . THR A 1 490 ? 21.450 58.539 168.234 1.00 33.36 490 THR A CA 1
ATOM 3826 C C . THR A 1 490 ? 22.880 58.509 167.695 1.00 33.22 490 THR A C 1
ATOM 3827 O O . THR A 1 490 ? 23.120 58.895 166.552 1.00 34.80 490 THR A O 1
ATOM 3831 N N . LYS A 1 491 ? 23.814 58.026 168.503 1.00 32.50 491 LYS A N 1
ATOM 3832 C CA . LYS A 1 491 ? 25.160 57.725 168.030 1.00 32.96 491 LYS A CA 1
ATOM 3833 C C . LYS A 1 491 ? 25.108 56.364 167.349 1.00 29.38 491 LYS A C 1
ATOM 3834 O O . LYS A 1 491 ? 24.714 55.368 167.950 1.00 26.53 491 LYS A O 1
ATOM 3840 N N . ILE A 1 492 ? 25.501 56.351 166.077 1.00 26.31 492 ILE A N 1
ATOM 3841 C CA . ILE A 1 492 ? 25.587 55.143 165.302 1.00 24.31 492 ILE A CA 1
ATOM 3842 C C . ILE A 1 492 ? 26.914 54.427 165.648 1.00 23.35 492 ILE A C 1
ATOM 3843 O O . ILE A 1 492 ? 28.014 54.919 165.359 1.00 23.11 492 ILE A O 1
ATOM 3848 N N . LEU A 1 493 ? 26.779 53.271 166.291 1.00 22.17 493 LEU A N 1
ATOM 3849 C CA . LEU A 1 493 ? 27.908 52.500 166.777 1.00 22.05 493 LEU A CA 1
ATOM 3850 C C . LEU A 1 493 ? 28.404 51.604 165.668 1.00 21.76 493 LEU A C 1
ATOM 3851 O O . LEU A 1 493 ? 27.604 51.103 164.873 1.00 20.60 493 LEU A O 1
ATOM 3856 N N . LEU A 1 494 ? 29.725 51.436 165.615 1.00 21.54 494 LEU A N 1
ATOM 3857 C CA . LEU A 1 494 ? 30.385 50.647 164.590 1.00 22.88 494 LEU A CA 1
ATOM 3858 C C . LEU A 1 494 ? 31.438 49.722 165.206 1.00 23.98 494 LEU A C 1
ATOM 3859 O O . LEU A 1 494 ? 32.537 49.587 164.677 1.00 24.64 494 LEU A O 1
ATOM 3864 N N . ASP A 1 495 ? 31.087 49.067 166.309 1.00 24.73 495 ASP A N 1
ATOM 3865 C CA . ASP A 1 495 ? 32.028 48.221 167.059 1.00 26.09 495 ASP A CA 1
ATOM 3866 C C . ASP A 1 495 ? 32.272 46.849 166.432 1.00 25.90 495 ASP A C 1
ATOM 3867 O O . ASP A 1 495 ? 33.404 46.374 166.373 1.00 27.71 495 ASP A O 1
ATOM 3872 N N . HIS A 1 496 ? 31.201 46.208 165.996 1.00 25.09 496 HIS A N 1
ATOM 3873 C CA . HIS A 1 496 ? 31.267 44.905 165.329 1.00 24.88 496 HIS A CA 1
ATOM 3874 C C . HIS A 1 496 ? 31.876 45.053 163.930 1.00 25.57 496 HIS A C 1
ATOM 3875 O O . HIS A 1 496 ? 31.598 46.031 163.237 1.00 26.68 496 HIS A O 1
ATOM 3882 N N . GLU A 1 497 ? 32.701 44.089 163.524 1.00 28.17 497 GLU A N 1
ATOM 3883 C CA . GLU A 1 497 ? 33.468 44.137 162.248 1.00 27.76 497 GLU A CA 1
ATOM 3884 C C . GLU A 1 497 ? 32.614 44.347 160.988 1.00 25.58 497 GLU A C 1
ATOM 3885 O O . GLU A 1 497 ? 33.041 44.985 160.026 1.00 25.47 497 GLU A O 1
ATOM 3891 N N . LYS A 1 498 ? 31.439 43.734 160.979 1.00 24.09 498 LYS A N 1
ATOM 3892 C CA . LYS A 1 498 ? 30.479 43.850 159.878 1.00 23.18 498 LYS A CA 1
ATOM 3893 C C . LYS A 1 498 ? 29.669 45.144 159.885 1.00 21.14 498 LYS A C 1
ATOM 3894 O O . LYS A 1 498 ? 29.214 45.574 158.823 1.00 19.47 498 LYS A O 1
ATOM 3900 N N . GLU A 1 499 ? 29.484 45.760 161.050 1.00 20.15 499 GLU A N 1
ATOM 3901 C CA . GLU A 1 499 ? 29.046 47.179 161.089 1.00 20.31 499 GLU A CA 1
ATOM 3902 C C . GLU A 1 499 ? 30.127 48.097 160.489 1.00 20.69 499 GLU A C 1
ATOM 3903 O O . GLU A 1 499 ? 29.834 49.039 159.753 1.00 21.09 499 GLU A O 1
ATOM 3909 N N . TRP A 1 500 ? 31.387 47.806 160.793 1.00 21.44 500 TRP A N 1
ATOM 3910 C CA . TRP A 1 500 ? 32.513 48.647 160.341 1.00 20.94 500 TRP A CA 1
ATOM 3911 C C . TRP A 1 500 ? 32.830 48.517 158.837 1.00 21.74 500 TRP A C 1
ATOM 3912 O O . TRP A 1 500 ? 33.268 49.493 158.189 1.00 20.66 500 TRP A O 1
ATOM 3923 N N . LYS A 1 501 ? 32.636 47.310 158.301 1.00 21.37 501 LYS A N 1
ATOM 3924 C CA . LYS A 1 501 ? 32.777 47.073 156.872 1.00 21.92 501 LYS A CA 1
ATOM 3925 C C . LYS A 1 501 ? 31.667 47.809 156.140 1.00 20.69 501 LYS A C 1
ATOM 3926 O O . LYS A 1 501 ? 31.917 48.475 155.140 1.00 20.84 501 LYS A O 1
ATOM 3932 N N . LEU A 1 502 ? 30.451 47.700 156.666 1.00 19.85 502 LEU A N 1
ATOM 3933 C CA . LEU A 1 502 ? 29.267 48.283 156.033 1.00 18.71 502 LEU A CA 1
ATOM 3934 C C . LEU A 1 502 ? 29.307 49.797 156.038 1.00 18.71 502 LEU A C 1
ATOM 3935 O O . LEU A 1 502 ? 28.995 50.431 155.026 1.00 18.29 502 LEU A O 1
ATOM 3940 N N . GLY A 1 503 ? 29.677 50.381 157.176 1.00 18.98 503 GLY A N 1
ATOM 3941 C CA . GLY A 1 503 ? 29.761 51.836 157.296 1.00 19.59 503 GLY A CA 1
ATOM 3942 C C . GLY A 1 503 ? 30.735 52.479 156.321 1.00 20.27 503 GLY A C 1
ATOM 3943 O O . GLY A 1 503 ? 30.407 53.486 155.682 1.00 19.90 503 GLY A O 1
ATOM 3944 N N . ARG A 1 504 ? 31.930 51.897 156.206 1.00 20.55 504 ARG A N 1
ATOM 3945 C CA . ARG A 1 504 ? 32.941 52.396 155.272 1.00 20.83 504 ARG A CA 1
ATOM 3946 C C . ARG A 1 504 ? 32.554 52.159 153.812 1.00 20.70 504 ARG A C 1
ATOM 3947 O O . ARG A 1 504 ? 32.881 52.970 152.943 1.00 18.29 504 ARG A O 1
ATOM 3955 N N . CYS A 1 505 ? 31.892 51.031 153.544 1.00 19.95 505 CYS A N 1
ATOM 3956 C CA . CYS A 1 505 ? 31.353 50.768 152.210 1.00 20.10 505 CYS A CA 1
ATOM 3957 C C . CYS A 1 505 ? 30.322 51.845 151.791 1.00 19.68 505 CYS A C 1
ATOM 3958 O O . CYS A 1 505 ? 30.409 52.379 150.686 1.00 18.42 505 CYS A O 1
ATOM 3961 N N . ILE A 1 506 ? 29.378 52.170 152.674 1.00 18.64 506 ILE A N 1
ATOM 3962 C CA . ILE A 1 506 ? 28.375 53.210 152.401 1.00 18.51 506 ILE A CA 1
ATOM 3963 C C . ILE A 1 506 ? 29.072 54.508 151.992 1.00 20.70 506 ILE A C 1
ATOM 3964 O O . ILE A 1 506 ? 28.709 55.131 150.968 1.00 20.94 506 ILE A O 1
ATOM 3969 N N . LEU A 1 507 ? 30.112 54.886 152.735 1.00 20.54 507 LEU A N 1
ATOM 3970 C CA . LEU A 1 507 ? 30.779 56.164 152.459 1.00 21.31 507 LEU A CA 1
ATOM 3971 C C . LEU A 1 507 ? 31.606 56.260 151.178 1.00 21.52 507 LEU A C 1
ATOM 3972 O O . LEU A 1 507 ? 32.090 57.351 150.877 1.00 22.04 507 LEU A O 1
ATOM 3977 N N . ARG A 1 508 ? 31.736 55.173 150.410 1.00 21.17 508 ARG A N 1
ATOM 3978 C CA . ARG A 1 508 ? 32.465 55.219 149.140 1.00 21.69 508 ARG A CA 1
ATOM 3979 C C . ARG A 1 508 ? 31.620 55.698 147.937 1.00 21.71 508 ARG A C 1
ATOM 3980 O O . ARG A 1 508 ? 32.147 55.850 146.845 1.00 21.80 508 ARG A O 1
ATOM 3988 N N . PHE A 1 509 ? 30.328 55.960 148.134 1.00 21.27 509 PHE A N 1
ATOM 3989 C CA . PHE A 1 509 ? 29.430 56.313 147.028 1.00 20.08 509 PHE A CA 1
ATOM 3990 C C . PHE A 1 509 ? 29.951 57.476 146.184 1.00 19.31 509 PHE A C 1
ATOM 3991 O O . PHE A 1 509 ? 30.050 57.337 144.974 1.00 19.14 509 PHE A O 1
ATOM 3999 N N . PRO A 1 510 ? 30.325 58.614 146.811 1.00 19.20 510 PRO A N 1
ATOM 4000 C CA . PRO A 1 510 ? 30.830 59.762 146.025 1.00 18.68 510 PRO A CA 1
ATOM 4001 C C . PRO A 1 510 ? 32.095 59.474 145.246 1.00 19.34 510 PRO A C 1
ATOM 4002 O O . PRO A 1 510 ? 32.202 59.918 144.108 1.00 20.20 510 PRO A O 1
ATOM 4006 N N . GLU A 1 511 ? 33.031 58.731 145.850 1.00 20.22 511 GLU A N 1
ATOM 4007 C CA . GLU A 1 511 ? 34.242 58.237 145.168 1.00 21.11 511 GLU A CA 1
ATOM 4008 C C . GLU A 1 511 ? 33.903 57.543 143.890 1.00 20.84 511 GLU A C 1
ATOM 4009 O O . GLU A 1 511 ? 34.514 57.807 142.869 1.00 20.29 511 GLU A O 1
ATOM 4015 N N . ILE A 1 512 ? 32.955 56.606 143.994 1.00 20.55 512 ILE A N 1
ATOM 4016 C CA . ILE A 1 512 ? 32.605 55.727 142.905 1.00 21.19 512 ILE A CA 1
ATOM 4017 C C . ILE A 1 512 ? 32.059 56.589 141.762 1.00 19.95 512 ILE A C 1
ATOM 4018 O O . ILE A 1 512 ? 32.559 56.535 140.640 1.00 19.84 512 ILE A O 1
ATOM 4023 N N . LEU A 1 513 ? 31.082 57.433 142.079 1.00 19.71 513 LEU A N 1
ATOM 4024 C CA . LEU A 1 513 ? 30.485 58.333 141.092 1.00 19.32 513 LEU A CA 1
ATOM 4025 C C . LEU A 1 513 ? 31.515 59.269 140.446 1.00 20.43 513 LEU A C 1
ATOM 4026 O O . LEU A 1 513 ? 31.517 59.408 139.211 1.00 20.53 513 LEU A O 1
ATOM 4031 N N . GLN A 1 514 ? 32.412 59.847 141.256 1.00 20.47 514 GLN A N 1
ATOM 4032 C CA . GLN A 1 514 ? 33.499 60.722 140.747 1.00 21.78 514 GLN A CA 1
ATOM 4033 C C . GLN A 1 514 ? 34.330 60.064 139.641 1.00 22.23 514 GLN A C 1
ATOM 4034 O O . GLN A 1 514 ? 34.672 60.705 138.638 1.00 21.47 514 GLN A O 1
ATOM 4040 N N . LYS A 1 515 ? 34.649 58.786 139.816 1.00 23.18 515 LYS A N 1
ATOM 4041 C CA . LYS A 1 515 ? 35.425 58.077 138.811 1.00 24.06 51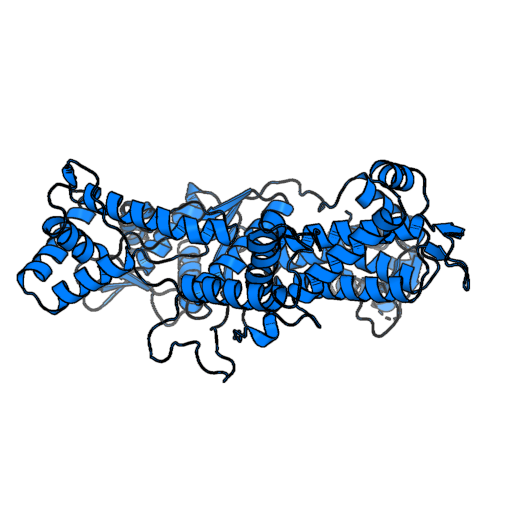5 LYS A CA 1
ATOM 4042 C C . LYS A 1 515 ? 34.642 57.883 137.510 1.00 22.10 515 LYS A C 1
ATOM 4043 O O . LYS A 1 515 ? 35.200 58.071 136.421 1.00 20.39 515 LYS A O 1
ATOM 4049 N N . ILE A 1 516 ? 33.355 57.534 137.626 1.00 21.39 516 ILE A N 1
ATOM 4050 C CA . ILE A 1 516 ? 32.491 57.339 136.449 1.00 19.97 516 ILE A CA 1
ATOM 4051 C C . ILE A 1 516 ? 32.238 58.656 135.681 1.00 19.84 516 ILE A C 1
ATOM 4052 O O . ILE A 1 516 ? 32.120 58.659 134.438 1.00 18.11 516 ILE A O 1
ATOM 4057 N N . LEU A 1 517 ? 32.167 59.769 136.399 1.00 20.12 517 LEU A N 1
ATOM 4058 C CA . LEU A 1 517 ? 32.150 61.080 135.744 1.00 21.87 517 LEU A CA 1
ATOM 4059 C C . LEU A 1 517 ? 33.355 61.298 134.833 1.00 22.78 517 LEU A C 1
ATOM 4060 O O . LEU A 1 517 ? 33.232 61.983 133.834 1.00 24.27 517 LEU A O 1
ATOM 4065 N N . ASP A 1 518 ? 34.503 60.700 135.147 1.00 24.63 518 ASP A N 1
ATOM 4066 C CA . ASP A 1 518 ? 35.655 60.762 134.240 1.00 25.17 518 ASP A CA 1
ATOM 4067 C C . ASP A 1 518 ? 35.615 59.744 133.117 1.00 24.32 518 ASP A C 1
ATOM 4068 O O . ASP A 1 518 ? 35.805 60.107 131.953 1.00 24.81 518 ASP A O 1
ATOM 4073 N N . ASP A 1 519 ? 35.362 58.480 133.440 1.00 22.87 519 ASP A N 1
ATOM 4074 C CA . ASP A 1 519 ? 35.590 57.389 132.475 1.00 22.24 519 ASP A CA 1
ATOM 4075 C C . ASP A 1 519 ? 34.351 56.763 131.864 1.00 21.99 519 ASP A C 1
ATOM 4076 O O . ASP A 1 519 ? 34.468 55.966 130.939 1.00 20.67 519 ASP A O 1
ATOM 4081 N N . LEU A 1 520 ? 33.172 57.124 132.375 1.00 21.81 520 LEU A N 1
ATOM 4082 C CA . LEU A 1 520 ? 31.888 56.696 131.806 1.00 21.59 520 LEU A CA 1
ATOM 4083 C C . LEU A 1 520 ? 31.666 55.166 131.811 1.00 20.48 520 LEU A C 1
ATOM 4084 O O . LEU A 1 520 ? 30.981 54.655 130.946 1.00 21.12 520 LEU A O 1
ATOM 4089 N N . PHE A 1 521 ? 32.232 54.451 132.785 1.00 19.72 521 PHE A N 1
ATOM 4090 C CA . PHE A 1 521 ? 32.038 53.014 132.924 1.00 19.58 521 PHE A CA 1
ATOM 4091 C C . PHE A 1 521 ? 31.052 52.763 134.047 1.00 19.66 521 PHE A C 1
ATOM 4092 O O . PHE A 1 521 ? 31.440 52.589 135.210 1.00 18.98 521 PHE A O 1
ATOM 4100 N N . LEU A 1 522 ? 29.766 52.747 133.699 1.00 19.12 522 LEU A N 1
ATOM 4101 C CA . LEU A 1 522 ? 28.714 52.591 134.698 1.00 19.31 522 LEU A CA 1
ATOM 4102 C C . LEU A 1 522 ? 28.683 51.230 135.405 1.00 20.13 522 LEU A C 1
ATOM 4103 O O . LEU A 1 522 ? 28.027 51.110 136.446 1.00 20.14 522 LEU A O 1
ATOM 4108 N N . HIS A 1 523 ? 29.397 50.225 134.877 1.00 19.41 523 HIS A N 1
ATOM 4109 C CA . HIS A 1 523 ? 29.462 48.918 135.538 1.00 19.29 523 HIS A CA 1
ATOM 4110 C C . HIS A 1 523 ? 30.093 48.939 136.940 1.00 18.27 523 HIS A C 1
ATOM 4111 O O . HIS A 1 523 ? 29.784 48.080 137.764 1.00 17.31 523 HIS A O 1
ATOM 4118 N N . THR A 1 524 ? 30.950 49.921 137.218 1.00 18.40 524 THR A N 1
ATOM 4119 C CA . THR A 1 524 ? 31.528 50.059 138.552 1.00 18.24 524 THR A CA 1
ATOM 4120 C C . THR A 1 524 ? 30.492 50.510 139.571 1.00 16.74 524 THR A C 1
ATOM 4121 O O . THR A 1 524 ? 30.644 50.222 140.758 1.00 16.36 524 THR A O 1
ATOM 4125 N N . LEU A 1 525 ? 29.467 51.251 139.120 1.00 15.93 525 LEU A N 1
ATOM 4126 C CA . LEU A 1 525 ? 28.316 51.568 139.972 1.00 15.56 525 LEU A CA 1
ATOM 4127 C C . LEU A 1 525 ? 27.484 50.310 140.304 1.00 15.80 525 LEU A C 1
ATOM 4128 O O . LEU A 1 525 ? 27.149 50.065 141.465 1.00 15.04 525 LEU A O 1
ATOM 4133 N N . CYS A 1 526 ? 27.172 49.508 139.300 1.00 16.42 526 CYS A N 1
ATOM 4134 C CA . CYS A 1 526 ? 26.556 48.179 139.544 1.00 18.10 526 CYS A CA 1
ATOM 4135 C C . CYS A 1 526 ? 27.398 47.269 140.461 1.00 18.61 526 CYS A C 1
ATOM 4136 O O . CYS A 1 526 ? 26.838 46.600 141.317 1.00 18.87 526 CYS A O 1
ATOM 4139 N N . ASP A 1 527 ? 28.730 47.262 140.294 1.00 19.19 527 ASP A N 1
ATOM 4140 C CA . ASP A 1 527 ? 29.645 46.516 141.176 1.00 18.14 527 ASP A CA 1
ATOM 4141 C C . ASP A 1 527 ? 29.530 46.987 142.636 1.00 18.06 527 ASP A C 1
ATOM 4142 O O . ASP A 1 527 ? 29.370 46.172 143.567 1.00 17.25 527 ASP A O 1
ATOM 4147 N N . TYR A 1 528 ? 29.611 48.305 142.823 1.00 17.59 528 TYR A N 1
ATOM 4148 C CA . TYR A 1 528 ? 29.460 48.911 144.152 1.00 17.48 528 TYR A CA 1
ATOM 4149 C C . TYR A 1 528 ? 28.092 48.582 144.777 1.00 18.02 528 TYR A C 1
ATOM 4150 O O . TYR A 1 528 ? 28.023 48.150 145.942 1.00 17.88 528 TYR A O 1
ATOM 4159 N N . ILE A 1 529 ? 27.014 48.772 144.022 1.00 18.39 529 ILE A N 1
ATOM 4160 C CA . ILE A 1 529 ? 25.685 48.483 144.567 1.00 19.27 529 ILE A CA 1
ATOM 4161 C C . ILE A 1 529 ? 25.596 47.002 144.977 1.00 19.08 529 ILE A C 1
ATOM 4162 O O . ILE A 1 529 ? 25.164 46.698 146.088 1.00 19.95 529 ILE A O 1
ATOM 4167 N N . TYR A 1 530 ? 26.086 46.094 144.149 1.00 18.86 530 TYR A N 1
ATOM 4168 C CA . TYR A 1 530 ? 26.144 44.676 144.557 1.00 19.35 530 TYR A CA 1
ATOM 4169 C C . TYR A 1 530 ? 26.999 44.423 145.819 1.00 19.10 530 TYR A C 1
ATOM 4170 O O . TYR A 1 530 ? 26.635 43.610 146.658 1.00 17.60 530 TYR A O 1
ATOM 4179 N N . GLU A 1 531 ? 28.146 45.100 145.915 1.00 20.19 531 GLU A N 1
ATOM 4180 C CA . GLU A 1 531 ? 29.035 44.981 147.066 1.00 20.91 531 GLU A CA 1
ATOM 4181 C C . GLU A 1 531 ? 28.331 45.505 148.319 1.00 19.52 531 GLU A C 1
ATOM 4182 O O . GLU A 1 531 ? 28.427 44.915 149.387 1.00 18.63 531 GLU A O 1
ATOM 4188 N N . LEU A 1 532 ? 27.620 46.619 148.161 1.00 18.85 532 LEU A N 1
ATOM 4189 C CA . LEU A 1 532 ? 26.810 47.210 149.222 1.00 17.99 532 LEU A CA 1
ATOM 4190 C C . LEU A 1 532 ? 25.699 46.280 149.708 1.00 17.79 532 LEU A C 1
ATOM 4191 O O . LEU A 1 532 ? 25.478 46.141 150.927 1.00 17.00 532 LEU A O 1
ATOM 4196 N N . ALA A 1 533 ? 25.009 45.640 148.771 1.00 17.61 533 ALA A N 1
ATOM 4197 C CA . ALA A 1 533 ? 23.999 44.639 149.135 1.00 17.89 533 ALA A CA 1
ATOM 4198 C C . ALA A 1 533 ? 24.625 43.470 149.880 1.00 18.51 533 ALA A C 1
ATOM 4199 O O . ALA A 1 533 ? 24.047 42.957 150.838 1.00 17.79 533 ALA A O 1
ATOM 4201 N N . THR A 1 534 ? 25.807 43.044 149.433 1.00 19.57 534 THR A N 1
ATOM 4202 C CA . THR A 1 534 ? 26.468 41.882 150.027 1.00 19.38 534 THR A CA 1
ATOM 4203 C C . THR A 1 534 ? 26.886 42.238 151.449 1.00 19.83 534 THR A C 1
ATOM 4204 O O . THR A 1 534 ? 26.624 41.464 152.379 1.00 19.85 534 THR A O 1
ATOM 4208 N N . ALA A 1 535 ? 27.514 43.414 151.612 1.00 18.77 535 ALA A N 1
ATOM 4209 C CA . ALA A 1 535 ? 27.953 43.892 152.927 1.00 18.55 535 ALA A CA 1
ATOM 4210 C C . ALA A 1 535 ? 26.769 44.089 153.893 1.00 17.69 535 ALA A C 1
ATOM 4211 O O . ALA A 1 535 ? 26.853 43.738 155.067 1.00 17.45 535 ALA A O 1
ATOM 4213 N N . PHE A 1 536 ? 25.654 44.611 153.401 1.00 17.38 536 PHE A N 1
ATOM 4214 C CA . PHE A 1 536 ? 24.446 44.578 154.199 1.00 17.27 536 PHE A CA 1
ATOM 4215 C C . PHE A 1 536 ? 24.103 43.173 154.689 1.00 17.35 536 PHE A C 1
ATOM 4216 O O . PHE A 1 536 ? 23.904 42.961 155.891 1.00 16.49 536 PHE A O 1
ATOM 4224 N N . THR A 1 537 ? 24.023 42.213 153.788 1.00 17.76 537 THR A N 1
ATOM 4225 C CA . THR A 1 537 ? 23.612 40.864 154.233 1.00 19.28 537 THR A CA 1
ATOM 4226 C C . THR A 1 537 ? 24.560 40.244 155.252 1.00 18.68 537 THR A C 1
ATOM 4227 O O . THR A 1 537 ? 24.105 39.483 156.097 1.00 17.50 537 THR A O 1
ATOM 4231 N N . GLU A 1 538 ? 25.859 40.574 155.168 1.00 18.30 538 GLU A N 1
ATOM 4232 C CA . GLU A 1 538 ? 26.843 40.122 156.141 1.00 18.35 538 GLU A CA 1
ATOM 4233 C C . GLU A 1 538 ? 26.585 40.797 157.481 1.00 18.14 538 GLU A C 1
ATOM 4234 O O . GLU A 1 538 ? 26.712 40.165 158.551 1.00 17.19 538 GLU A O 1
ATOM 4240 N N . PHE A 1 539 ? 26.222 42.087 157.426 1.00 17.79 539 PHE A N 1
ATOM 4241 C CA . PHE A 1 539 ? 25.799 42.824 158.614 1.00 17.58 539 PHE A CA 1
ATOM 4242 C C . PHE A 1 539 ? 24.524 42.241 159.196 1.00 17.69 539 PHE A C 1
ATOM 4243 O O . PHE A 1 539 ? 24.446 41.965 160.403 1.00 17.03 539 PHE A O 1
ATOM 4251 N N . TYR A 1 540 ? 23.518 42.073 158.356 1.00 18.77 540 TYR A N 1
ATOM 4252 C CA . TYR A 1 540 ? 22.222 41.607 158.852 1.00 20.59 540 TYR A CA 1
ATOM 4253 C C . TYR A 1 540 ? 22.328 40.194 159.431 1.00 20.29 540 TYR A C 1
ATOM 4254 O O . TYR A 1 540 ? 21.800 39.931 160.509 1.00 19.40 540 TYR A O 1
ATOM 4263 N N . ASP A 1 541 ? 23.069 39.312 158.755 1.00 20.95 541 ASP A N 1
ATOM 4264 C CA . ASP A 1 541 ? 23.282 37.939 159.258 1.00 20.91 541 ASP A CA 1
ATOM 4265 C C . ASP A 1 541 ? 24.015 37.871 160.622 1.00 21.01 541 ASP A C 1
ATOM 4266 O O . ASP A 1 541 ? 23.745 36.978 161.419 1.00 21.44 541 ASP A O 1
ATOM 4271 N N . SER A 1 542 ? 24.910 38.815 160.895 1.00 21.53 542 SER A N 1
ATOM 4272 C CA . SER A 1 542 ? 25.816 38.707 162.042 1.00 22.60 542 SER A CA 1
ATOM 4273 C C . SER A 1 542 ? 25.478 39.608 163.236 1.00 23.61 542 SER A C 1
ATOM 4274 O O . SER A 1 542 ? 26.073 39.443 164.308 1.00 22.80 542 SER A O 1
ATOM 4277 N N . CYS A 1 543 ? 24.540 40.552 163.051 1.00 23.45 543 CYS A N 1
ATOM 4278 C CA . CYS A 1 543 ? 24.167 41.531 164.055 1.00 22.04 543 CYS A CA 1
ATOM 4279 C C . CYS A 1 543 ? 22.636 41.588 164.192 1.00 23.25 543 CYS A C 1
ATOM 4280 O O . CYS A 1 543 ? 21.939 41.831 163.212 1.00 23.23 543 CYS A O 1
ATOM 4283 N N . TYR A 1 544 ? 22.132 41.401 165.413 1.00 22.52 544 TYR A N 1
ATOM 4284 C CA . TYR A 1 544 ? 20.700 41.446 165.676 1.00 22.97 544 TYR A CA 1
ATOM 4285 C C . TYR A 1 544 ? 20.177 42.888 165.569 1.00 23.40 544 TYR A C 1
ATOM 4286 O O . TYR A 1 544 ? 20.707 43.803 166.218 1.00 21.49 544 TYR A O 1
ATOM 4295 N N . CYS A 1 545 ? 19.159 43.097 164.740 1.00 23.69 545 CYS A N 1
ATOM 4296 C CA . CYS A 1 545 ? 18.489 44.405 164.683 1.00 25.43 545 CYS A CA 1
ATOM 4297 C C . CYS A 1 545 ? 17.371 44.462 165.721 1.00 27.36 545 CYS A C 1
ATOM 4298 O O . CYS A 1 545 ? 17.258 45.439 166.444 1.00 30.36 545 CYS A O 1
ATOM 4301 N N . VAL A 1 546 ? 16.558 43.410 165.780 1.00 29.05 546 VAL A N 1
ATOM 4302 C CA . VAL A 1 546 ? 15.558 43.224 166.820 1.00 30.59 546 VAL A CA 1
ATOM 4303 C C . VAL A 1 546 ? 15.924 41.942 167.5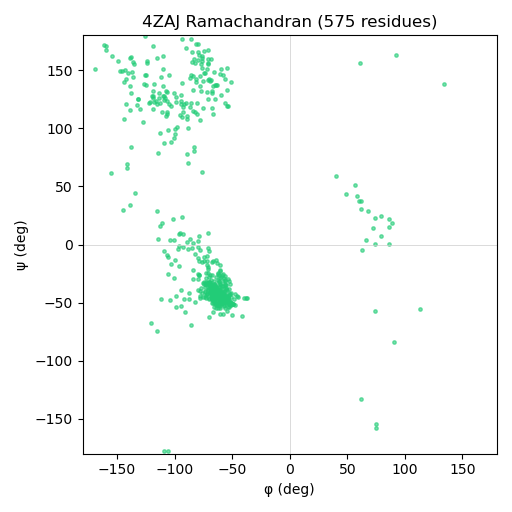69 1.00 31.64 546 VAL A C 1
ATOM 4304 O O . VAL A 1 546 ? 16.301 40.942 166.945 1.00 30.93 546 VAL A O 1
ATOM 4308 N N . GLU A 1 547 ? 15.805 41.973 168.897 1.00 32.29 547 GLU A N 1
ATOM 4309 C CA . GLU A 1 547 ? 16.106 40.806 169.736 1.00 34.30 547 GLU A CA 1
ATOM 4310 C C . GLU A 1 547 ? 14.827 40.221 170.343 1.00 35.62 547 GLU A C 1
ATOM 4311 O O . GLU A 1 547 ? 14.026 40.942 170.950 1.00 36.25 547 GLU A O 1
ATOM 4317 N N . LYS A 1 548 ? 14.645 38.912 170.148 1.00 38.03 548 LYS A N 1
ATOM 4318 C CA . LYS A 1 548 ? 13.396 38.215 170.469 1.00 38.90 548 LYS A CA 1
ATOM 4319 C C . LYS A 1 548 ? 13.628 37.034 171.403 1.00 38.96 548 LYS A C 1
ATOM 4320 O O . LYS A 1 548 ? 14.656 36.335 171.314 1.00 38.68 548 LYS A O 1
ATOM 4326 N N . ASP A 1 549 ? 12.653 36.788 172.275 1.00 39.38 549 ASP A N 1
ATOM 4327 C CA . ASP A 1 549 ? 12.692 35.612 173.144 1.00 40.14 549 ASP A CA 1
ATOM 4328 C C . ASP A 1 549 ? 12.739 34.317 172.308 1.00 37.81 549 ASP A C 1
ATOM 4329 O O . ASP A 1 549 ? 11.921 34.121 171.420 1.00 36.73 549 ASP A O 1
ATOM 4334 N N . ARG A 1 550 ? 13.702 33.451 172.624 1.00 37.91 550 ARG A N 1
ATOM 4335 C CA . ARG A 1 550 ? 13.887 32.154 171.961 1.00 38.74 550 ARG A CA 1
ATOM 4336 C C . ARG A 1 550 ? 12.599 31.331 171.801 1.00 39.42 550 ARG A C 1
ATOM 4337 O O . ARG A 1 550 ? 12.364 30.756 170.738 1.00 37.86 550 ARG A O 1
ATOM 4345 N N . GLN A 1 551 ? 11.772 31.295 172.844 1.00 41.88 551 GLN A N 1
ATOM 4346 C CA . GLN A 1 551 ? 10.579 30.419 172.878 1.00 43.91 551 GLN A CA 1
ATOM 4347 C C . GLN A 1 551 ? 9.292 31.113 172.421 1.00 44.76 551 GLN A C 1
ATOM 4348 O O . GLN A 1 551 ? 8.589 30.605 171.550 1.00 48.16 551 GLN A O 1
ATOM 4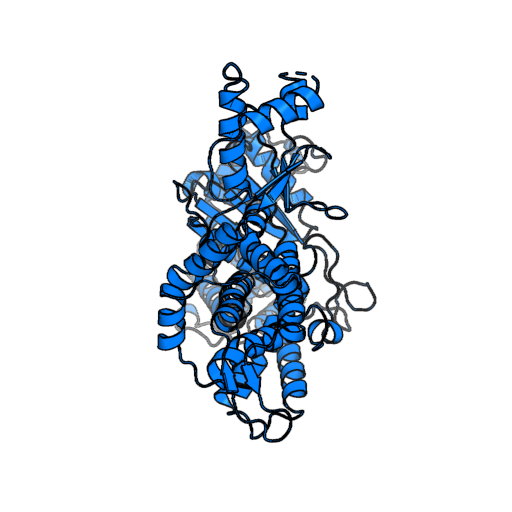354 N N . THR A 1 552 ? 8.987 32.262 173.020 1.00 43.68 552 THR A N 1
ATOM 4355 C CA . THR A 1 552 ? 7.729 32.972 172.758 1.00 44.64 552 THR A CA 1
ATOM 4356 C C . THR A 1 552 ? 7.782 33.872 171.525 1.00 43.86 552 THR A C 1
ATOM 4357 O O . THR A 1 552 ? 6.739 34.227 170.982 1.00 43.33 552 THR A O 1
ATOM 4361 N N . GLY A 1 553 ? 8.987 34.269 171.113 1.00 43.86 553 GLY A N 1
ATOM 4362 C CA . GLY A 1 553 ? 9.165 35.211 170.012 1.00 43.76 553 GLY A CA 1
ATOM 4363 C C . GLY A 1 553 ? 8.786 36.652 170.317 1.00 43.89 553 GLY A C 1
ATOM 4364 O O . GLY A 1 553 ? 8.671 37.466 169.394 1.00 43.42 553 GLY A O 1
ATOM 4365 N N . LYS A 1 554 ? 8.617 36.968 171.603 1.00 44.98 554 LYS A N 1
ATOM 4366 C CA . LYS A 1 554 ? 8.226 38.306 172.069 1.00 46.39 554 LYS A CA 1
ATOM 4367 C C . LYS A 1 554 ? 9.350 39.307 171.824 1.00 44.03 554 LYS A C 1
ATOM 4368 O O . LYS A 1 554 ? 10.523 38.986 172.033 1.00 40.13 554 LYS A O 1
ATOM 4374 N N . ILE A 1 555 ? 8.989 40.524 171.427 1.00 44.06 555 ILE A N 1
ATOM 4375 C CA . ILE A 1 555 ? 9.989 41.560 171.130 1.00 46.91 555 ILE A CA 1
ATOM 4376 C C . ILE A 1 555 ? 10.559 42.114 172.444 1.00 48.22 555 ILE A C 1
ATOM 4377 O O . ILE A 1 555 ? 9.824 42.693 173.247 1.00 47.64 555 ILE A O 1
ATOM 4382 N N . LEU A 1 556 ? 11.868 41.927 172.635 1.00 49.49 556 LEU A N 1
ATOM 4383 C CA . LEU A 1 556 ? 12.578 42.373 173.840 1.00 50.28 556 LEU A CA 1
ATOM 4384 C C . LEU A 1 556 ? 13.306 43.711 173.624 1.00 48.77 556 LEU A C 1
ATOM 4385 O O . LEU A 1 556 ? 13.104 44.647 174.399 1.00 51.20 556 LEU A O 1
ATOM 4390 N N . LYS A 1 557 ? 14.145 43.802 172.589 1.00 44.73 557 LYS A N 1
ATOM 4391 C CA . LYS A 1 557 ? 14.890 45.044 172.314 1.00 42.79 557 LYS A CA 1
ATOM 4392 C C . LYS A 1 557 ? 14.978 45.336 170.818 1.00 38.03 557 LYS A C 1
ATOM 4393 O O . LYS A 1 557 ? 14.993 44.429 169.986 1.00 35.58 557 LYS A O 1
ATOM 4399 N N . VAL A 1 558 ? 14.987 46.629 170.518 1.00 33.85 558 VAL A N 1
ATOM 4400 C CA . VAL A 1 558 ? 15.277 47.171 169.209 1.00 32.28 558 VAL A CA 1
ATOM 4401 C C . VAL A 1 558 ? 16.592 47.936 169.360 1.00 29.95 558 VAL A C 1
ATOM 4402 O O . VAL A 1 558 ? 16.764 48.715 170.297 1.00 29.03 558 VAL A O 1
ATOM 4406 N N . ASN A 1 559 ? 17.528 47.664 168.460 1.00 26.85 559 ASN A N 1
ATOM 4407 C CA . ASN A 1 559 ? 18.819 48.346 168.427 1.00 24.29 559 ASN A CA 1
ATOM 4408 C C . ASN A 1 559 ? 18.714 49.408 167.356 1.00 23.68 559 ASN A C 1
ATOM 4409 O O . ASN A 1 559 ? 18.813 49.117 166.150 1.00 21.07 559 ASN A O 1
ATOM 4414 N N . MET A 1 560 ? 18.472 50.636 167.809 1.00 23.75 560 MET A N 1
ATOM 4415 C CA . MET A 1 560 ? 18.136 51.740 166.922 1.00 24.93 560 MET A CA 1
ATOM 4416 C C . MET A 1 560 ? 19.257 52.085 165.936 1.00 22.20 560 MET A C 1
ATOM 4417 O O . MET A 1 560 ? 18.988 52.296 164.758 1.00 20.93 560 MET A O 1
ATOM 4422 N N . TRP A 1 561 ? 20.507 52.098 166.390 1.00 20.47 561 TRP A N 1
ATOM 4423 C CA . TRP A 1 561 ? 21.608 52.434 165.501 1.00 20.06 561 TRP A CA 1
ATOM 4424 C C . TRP A 1 561 ? 21.677 51.482 164.319 1.00 19.55 561 TRP A C 1
ATOM 4425 O O . TRP A 1 561 ? 21.979 51.889 163.205 1.00 18.14 561 TRP A O 1
ATOM 4436 N N . ARG A 1 562 ? 21.355 50.219 164.576 1.00 19.68 562 ARG A N 1
ATOM 4437 C CA . ARG A 1 562 ? 21.308 49.190 163.533 1.00 19.37 562 ARG A CA 1
ATOM 4438 C C . ARG A 1 562 ? 20.126 49.365 162.578 1.00 19.63 562 ARG A C 1
ATOM 4439 O O . ARG A 1 562 ? 20.257 49.102 161.369 1.00 19.03 562 ARG A O 1
ATOM 4447 N N . MET A 1 563 ? 18.989 49.852 163.091 1.00 19.18 563 MET A N 1
ATOM 4448 C CA . MET A 1 563 ? 17.946 50.334 162.200 1.00 19.03 563 MET A CA 1
ATOM 4449 C C . MET A 1 563 ? 18.520 51.451 161.343 1.00 18.25 563 MET A C 1
ATOM 4450 O O . MET A 1 563 ? 18.403 51.418 160.133 1.00 17.55 563 MET A O 1
ATOM 4455 N N . LEU A 1 564 ? 19.183 52.414 161.963 1.00 18.21 564 LEU A N 1
ATOM 4456 C CA . LEU A 1 564 ? 19.738 53.501 161.203 1.00 18.86 564 LEU A CA 1
ATOM 4457 C C . LEU A 1 564 ? 20.722 53.016 160.130 1.00 19.12 564 LEU A C 1
ATOM 4458 O O . LEU A 1 564 ? 20.737 53.601 159.027 1.00 19.69 564 LEU A O 1
ATOM 4463 N N . LEU A 1 565 ? 21.506 51.959 160.402 1.00 18.52 565 LEU A N 1
ATOM 4464 C CA . LEU A 1 565 ? 22.419 51.404 159.367 1.00 18.56 565 LEU A CA 1
ATOM 4465 C C . LEU A 1 565 ? 21.674 50.864 158.177 1.00 19.02 565 LEU A C 1
ATOM 4466 O O . LEU A 1 565 ? 22.099 51.102 157.041 1.00 19.58 565 LEU A O 1
ATOM 4471 N N . CYS A 1 566 ? 20.564 50.140 158.429 1.00 19.52 566 CYS A N 1
ATOM 4472 C CA . CYS A 1 566 ? 19.649 49.733 157.369 1.00 18.92 566 CYS A CA 1
ATOM 4473 C C . CYS A 1 566 ? 19.174 50.912 156.521 1.00 19.28 566 CYS A C 1
ATOM 4474 O O . CYS A 1 566 ? 19.181 50.842 155.290 1.00 17.29 566 CYS A O 1
ATOM 4477 N N . GLU A 1 567 ? 18.746 51.986 157.178 1.00 19.76 567 GLU A N 1
ATOM 4478 C CA . GLU A 1 567 ? 18.228 53.149 156.447 1.00 20.54 567 GLU A CA 1
ATOM 4479 C C . GLU A 1 567 ? 19.298 53.844 155.593 1.00 19.68 567 GLU A C 1
ATOM 4480 O O . GLU A 1 567 ? 18.999 54.289 154.478 1.00 18.02 567 GLU A O 1
ATOM 4486 N N . ALA A 1 568 ? 20.533 53.918 156.113 1.00 18.55 568 ALA A N 1
ATOM 4487 C CA . ALA A 1 568 ? 21.633 54.532 155.381 1.00 17.49 568 ALA A CA 1
ATOM 4488 C C . ALA A 1 568 ? 21.937 53.743 154.120 1.00 18.17 568 ALA A C 1
ATOM 4489 O O . ALA A 1 568 ? 22.256 54.323 153.080 1.00 17.20 568 ALA A O 1
ATOM 4491 N N . VAL A 1 569 ? 21.824 52.412 154.209 1.00 19.48 569 VAL A N 1
ATOM 4492 C CA . VAL A 1 569 ? 22.011 51.551 153.047 1.00 19.31 569 VAL A CA 1
ATOM 4493 C C . VAL A 1 569 ? 20.886 51.780 152.014 1.00 18.86 569 VAL A C 1
ATOM 4494 O O . VAL A 1 569 ? 21.156 51.897 150.811 1.00 18.84 569 VAL A O 1
ATOM 4498 N N . ALA A 1 570 ? 19.639 51.815 152.479 1.00 17.96 570 ALA A N 1
ATOM 4499 C CA . ALA A 1 570 ? 18.496 52.130 151.613 1.00 17.81 570 ALA A CA 1
ATOM 4500 C C . ALA A 1 570 ? 18.670 53.425 150.844 1.00 16.80 570 ALA A C 1
ATOM 4501 O O . ALA A 1 570 ? 18.472 53.473 149.623 1.00 18.10 570 ALA A O 1
ATOM 4503 N N . ALA A 1 571 ? 19.059 54.466 151.560 1.00 16.47 571 ALA A N 1
ATOM 4504 C CA . ALA A 1 571 ? 19.283 55.790 150.986 1.00 15.61 571 ALA A CA 1
ATOM 4505 C C . ALA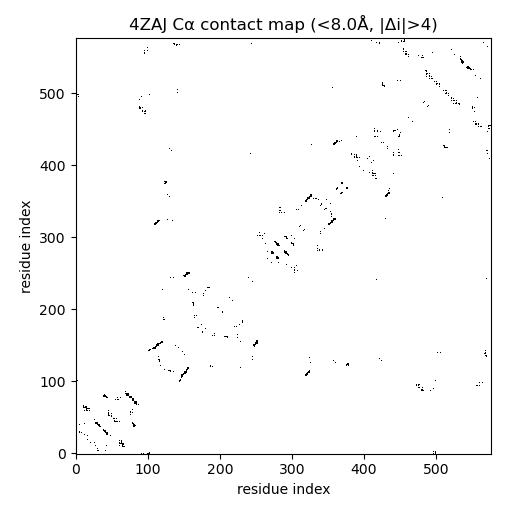 A 1 571 ? 20.260 55.787 149.826 1.00 15.64 571 ALA A C 1
ATOM 4506 O O . ALA A 1 571 ? 19.981 56.394 148.776 1.00 14.33 571 ALA A O 1
ATOM 4508 N N . VAL A 1 572 ? 21.392 55.084 149.993 1.00 15.90 572 VAL A N 1
ATOM 4509 C CA . VAL A 1 572 ? 22.422 55.022 148.946 1.00 16.21 572 VAL A CA 1
ATOM 4510 C C . VAL A 1 572 ? 22.014 54.133 147.774 1.00 16.19 572 VAL A C 1
ATOM 4511 O O . VAL A 1 572 ? 22.174 54.513 146.605 1.00 15.96 572 VAL A O 1
ATOM 4515 N N . MET A 1 573 ? 21.480 52.962 148.096 1.00 17.40 573 MET A N 1
ATOM 4516 C CA . MET A 1 573 ? 20.918 52.058 147.104 1.00 18.74 573 MET A CA 1
ATOM 4517 C C . MET A 1 573 ? 19.834 52.724 146.258 1.00 18.19 573 MET A C 1
ATOM 4518 O O . MET A 1 573 ? 19.855 52.582 145.033 1.00 17.95 573 MET A O 1
ATOM 4523 N N . ALA A 1 574 ? 18.912 53.453 146.898 1.00 17.29 574 ALA A N 1
ATOM 4524 C CA . ALA A 1 574 ? 17.848 54.175 146.162 1.00 18.61 574 ALA A CA 1
ATOM 4525 C C . ALA A 1 574 ? 18.438 55.138 145.144 1.00 19.59 574 ALA A C 1
ATOM 4526 O O . ALA A 1 574 ? 18.007 55.184 143.987 1.00 19.03 574 ALA A O 1
ATOM 4528 N N . LYS A 1 575 ? 19.470 55.859 145.573 1.00 20.38 575 LYS A N 1
ATOM 4529 C CA . LYS A 1 575 ? 20.166 56.776 144.696 1.00 21.04 575 LYS A CA 1
ATOM 4530 C C . LYS A 1 575 ? 20.881 56.094 143.526 1.00 20.57 575 LYS A C 1
ATOM 4531 O O . LYS A 1 575 ? 20.782 56.564 142.382 1.00 19.69 575 LYS A O 1
ATOM 4537 N N . GLY A 1 576 ? 21.588 54.997 143.805 1.00 19.75 576 GLY A N 1
ATOM 4538 C CA . GLY A 1 576 ? 22.228 54.192 142.752 1.00 19.28 576 GLY A CA 1
ATOM 4539 C C . GLY A 1 576 ? 21.249 53.640 141.742 1.00 19.77 576 GLY A C 1
ATOM 4540 O O . GLY A 1 576 ? 21.454 53.763 140.528 1.00 18.94 576 GLY A O 1
ATOM 4541 N N . PHE A 1 577 ? 20.170 53.040 142.250 1.00 20.41 577 PHE A N 1
ATOM 4542 C CA . PHE A 1 577 ? 19.030 52.661 141.422 1.00 21.16 577 PHE A CA 1
ATOM 4543 C C . PHE A 1 577 ? 18.563 53.787 140.472 1.00 22.87 577 PHE A C 1
ATOM 4544 O O . PHE A 1 577 ? 18.418 53.551 139.259 1.00 21.92 577 PHE A O 1
ATOM 4552 N N . ASP A 1 578 ? 18.329 54.986 141.020 1.00 24.07 578 ASP A N 1
ATOM 4553 C CA . ASP A 1 578 ? 17.913 56.156 140.221 1.00 25.84 578 ASP A CA 1
ATOM 4554 C C . ASP A 1 578 ? 18.867 56.431 139.067 1.00 23.59 578 ASP A C 1
ATOM 4555 O O . ASP A 1 578 ? 18.436 56.592 137.944 1.00 22.29 578 ASP A O 1
ATOM 4560 N N . ILE A 1 579 ? 20.163 56.487 139.347 1.00 22.94 579 ILE A N 1
ATOM 4561 C CA . ILE A 1 579 ? 21.136 56.742 138.288 1.00 22.43 579 ILE A CA 1
ATOM 4562 C C . ILE A 1 579 ? 21.033 55.666 137.200 1.00 22.30 579 ILE A C 1
ATOM 4563 O O . ILE A 1 579 ? 20.994 55.999 136.019 1.00 22.36 579 ILE A O 1
ATOM 4568 N N . LEU A 1 580 ? 20.937 54.399 137.599 1.00 21.72 580 LEU A N 1
ATOM 4569 C CA . LEU A 1 580 ? 20.841 53.301 136.644 1.00 22.39 580 LEU A CA 1
ATOM 4570 C C . LEU A 1 580 ? 19.484 53.149 135.952 1.00 23.07 580 LEU A C 1
ATOM 4571 O O . LEU A 1 580 ? 19.400 52.424 134.967 1.00 23.26 580 LEU A O 1
ATOM 4576 N N . GLY A 1 581 ? 18.440 53.804 136.459 1.00 24.08 581 GLY A N 1
ATOM 4577 C CA . GLY A 1 581 ? 17.094 53.718 135.888 1.00 25.06 581 GLY A CA 1
ATOM 4578 C C . GLY A 1 581 ? 16.235 52.580 136.439 1.00 26.99 581 GLY A C 1
ATOM 4579 O O . GLY A 1 581 ? 15.246 52.222 135.814 1.00 29.45 581 GLY A O 1
ATOM 4580 N N . ILE A 1 582 ? 16.592 52.018 137.598 1.00 28.62 582 ILE A N 1
ATOM 4581 C CA . ILE A 1 582 ? 15.827 50.928 138.228 1.00 31.20 582 ILE A CA 1
ATOM 4582 C C . ILE A 1 582 ? 14.777 51.552 139.151 1.00 32.92 582 ILE A C 1
ATOM 4583 O O . ILE A 1 582 ? 15.131 52.294 140.060 1.00 30.30 582 ILE A O 1
ATOM 4588 N N . LYS A 1 583 ? 13.499 51.255 138.924 1.00 36.41 583 LYS A N 1
ATOM 4589 C CA . LYS A 1 583 ? 12.429 51.727 139.810 1.00 40.21 583 LYS A CA 1
ATOM 4590 C C . LYS A 1 583 ? 12.026 50.632 140.797 1.00 40.27 583 LYS A C 1
ATOM 4591 O O . LYS A 1 583 ? 11.632 49.545 140.372 1.00 40.77 583 LYS A O 1
ATOM 4597 N N . PRO A 1 584 ? 12.117 50.911 142.112 1.00 40.35 584 PRO A N 1
ATOM 4598 C CA . PRO A 1 584 ? 11.560 49.985 143.100 1.00 44.60 584 PRO A CA 1
ATOM 4599 C C . PRO A 1 584 ? 10.031 49.930 143.142 1.00 50.18 584 PRO A C 1
ATOM 4600 O O . PRO A 1 584 ? 9.354 50.900 142.776 1.00 49.63 584 PRO A O 1
ATOM 4604 N N . VAL A 1 585 ? 9.523 48.791 143.615 1.00 57.46 585 VAL A N 1
ATOM 4605 C CA . VAL A 1 585 ? 8.128 48.616 144.020 1.00 64.04 585 VAL A CA 1
ATOM 4606 C C . VAL A 1 585 ? 8.119 47.711 145.259 1.00 72.63 585 VAL A C 1
ATOM 460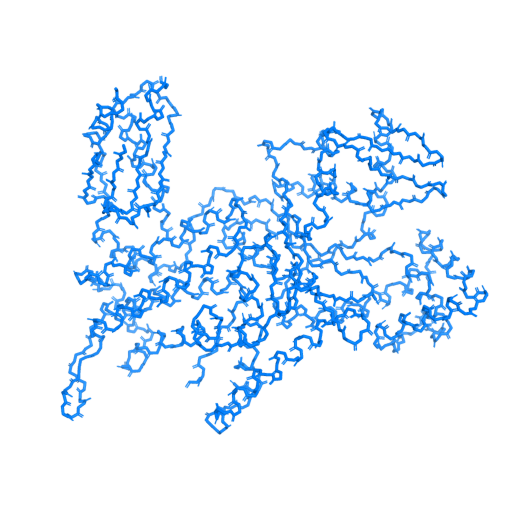7 O O . VAL A 1 585 ? 8.573 46.571 145.175 1.00 77.83 585 VAL A O 1
ATOM 4611 N N . GLN A 1 586 ? 7.584 48.204 146.383 1.00 83.15 586 GLN A N 1
ATOM 4612 C CA . GLN A 1 586 ? 7.726 47.536 147.711 1.00 90.51 586 GLN A CA 1
ATOM 4613 C C . GLN A 1 586 ? 6.568 46.619 148.161 1.00 99.99 586 GLN A C 1
ATOM 4614 O O . GLN A 1 586 ? 6.664 45.989 149.224 1.00 101.07 586 GLN A O 1
ATOM 4620 N N . ARG A 1 587 ? 5.514 46.506 147.349 1.00 106.26 587 ARG A N 1
ATOM 4621 C CA . ARG A 1 587 ? 4.225 45.944 147.803 1.00 107.80 587 ARG A CA 1
ATOM 4622 C C . ARG A 1 587 ? 4.193 44.429 148.153 1.00 109.49 587 ARG A C 1
ATOM 4623 O O . ARG A 1 587 ? 3.241 43.979 148.801 1.00 110.79 587 ARG A O 1
ATOM 4631 N N . MET A 1 588 ? 5.208 43.657 147.746 1.00 106.29 588 MET A N 1
ATOM 4632 C CA . MET A 1 588 ? 5.283 42.222 148.092 1.00 99.77 588 MET A CA 1
ATOM 4633 C C . MET A 1 588 ? 5.775 42.025 149.526 1.00 96.53 588 MET A C 1
ATOM 4634 O O . MET A 1 588 ? 5.198 41.250 150.293 1.00 89.44 588 MET A O 1
#

Foldseek 3Di:
DDQVQVVQLVQLVQLCCVLPVVDDDFDFDKAADDDVDDAGIATDRLVRVVVCVSQVVQVSSVVSGDDDQFFDDWDPVSIGTDTDPLSLLVVLLCCLQPNDAFDADPDAFEEEQEFLAEEALDFRFVQSVLRQLLRQLLQLLSVRRRHNYAFEYAYNQQDLLLLLLLLLCCVVPVCCVPDQDCCPDSNVSSVVSVVCCVPDDVSVVSSVVLSVCVLVPPVVSVSSSVSSVVVRVVVVCVVCVLLVGDHDYDYLVNQSVVLVVVLVLCVVVPQWDADLQWTWGDFPPAPDTHTAADNVRDGDPLSSLLSVVLCCCPVVVGLEYEAEGEPVCVSVVVNSVRVCVVSPSDDCVRHHYYYQYAYAEDEPVRHHDADPDDDGDHPCNLLVVLLVVLVVVCVVPVDPLDDCVLRNDVSSSLQSSQLVLQQQLLDFRHDHHYDDSVVQNDCDDLHSNVLLVLLLVLVVPCVVVVHDPVNLNVCSVPPRQDQPDPLSVVLSSLLVCLNVQSVVCNPVVRSSSLSVSLRVNSVSVVVCPVPDDQWDADPPPRDTDDGDSSVNSSSVSSSSSNVSSCVSSSRDHRNSD

Solvent-accessible surface area: 28629 Å² total; per-residue (Å²): 40,38,9,2,28,34,81,0,62,119,14,0,16,107,0,0,144,56,16,60,93,125,44,159,123,24,44,56,81,13,57,56,27,146,93,103,167,156,6,6,2,27,1,27,0,3,107,10,10,47,161,117,128,62,158,131,12,1,70,45,0,26,150,78,44,23,154,47,120,2,21,115,107,29,60,43,98,113,0,18,0,28,7,84,83,76,9,0,10,91,33,0,33,42,7,42,77,99,33,17,106,27,71,102,89,83,86,114,97,47,0,0,0,8,0,1,45,5,42,9,8,87,52,18,66,16,17,28,6,3,7,0,7,2,0,8,1,0,0,48,0,2,78,44,11,38,45,72,24,25,22,0,6,28,5,5,7,38,18,117,9,0,0,15,0,0,0,13,0,59,72,94,40,91,91,7,89,116,93,93,16,111,16,49,82,4,59,64,3,37,128,53,0,81,134,57,32,84,89,58,139,104,3,69,113,64,2,131,102,4,33,103,74,8,106,62,100,57,98,64,8,37,82,0,44,91,18,0,2,38,30,5,79,106,63,24,77,140,16,14,114,38,1,77,17,63,40,93,77,40,5,20,28,98,0,29,122,73,14,91,82,2,10,121,52,0,65,109,123,65,53,28,122,106,58,127,47,84,63,14,0,107,7,86,95,37,103,121,35,5,27,0,15,87,81,121,50,23,79,33,136,23,0,6,21,0,0,4,0,39,0,1,18,104,99,27,153,7,57,14,0,0,10,2,32,56,56,66,72,34,106,37,14,99,6,1,6,24,0,0,69,38,5,59,17,22,61,74,187,118,19,93,24,51,23,0,2,6,2,62,5,20,12,108,98,154,141,118,41,114,47,235,99,46,120,51,25,112,2,115,61,9,5,35,57,1,42,117,81,1,23,74,75,15,138,146,155,51,166,119,143,7,118,93,79,32,17,99,98,15,2,17,29,8,21,0,30,2,0,4,12,1,16,3,5,17,99,44,16,80,84,88,10,61,9,8,21,94,164,8,12,70,60,151,35,56,14,0,9,33,0,14,104,5,9,32,68,1,81,30,12,0,67,148,28,138,7,79,84,130,91,8,114,105,9,4,158,108,31,155,4,76,6,111,62,124,52,3,38,88,0,0,56,10,0,7,45,1,2,11,32,0,78,109,0,23,98,41,0,47,7,37,25,0,0,71,5,0,76,98,0,0,55,4,2,29,50,0,75,118,55,6,159,6,30,63,126,44,213,143,108,34,138,97,112,124,48,8,49,58,36,0,1,0,0,16,0,0,4,30,0,0,34,48,0,0,64,2,2,9,3,136,36,16,71,130,106

GO terms:
  GO:0004814 arginine-tRNA ligase activity (F, IDA)
  GO:0005829 cytosol (C, IDA)
  GO:0017101 aminoacyl-tRNA synthetase multienzyme complex (C, IDA)
  GO:0006420 arginyl-tRNA aminoacylation (P, IDA)
  GO:0004814 arginine-tRNA ligase activity (F, EXP)
  GO:0005737 cytoplasm (C, EXP)
  GO:0005515 protein binding (F, IPI)
  GO:0005737 cytoplasm (C, TAS)
  GO:0006420 arginyl-tRNA aminoacylation (P, TAS)
  GO:0004814 arginine-tRNA ligase activity (F, TAS)
  GO:0005829 cytosol (C, TAS)
  GO:0006418 tRNA aminoacylation for protein translation (P, TAS)
  GO:0045296 cadherin binding (F, HDA)
  GO:0005634 nucleus (C, IDA)
  GO:0005737 cytoplasm (C, IDA)
  GO:0070062 extracellular exosome (C, HDA)
  GO:0016020 membrane (C, HDA)

Organism: Homo sapiens (NCBI:txid9606)

Secondary structure (DSSP, 8-state):
---HHHHHHHHHHHHHHHH-TT-SS----EEE---SSS-SEEE-HHHHHHH--HHHHHHHHHHTPPP-SSEEEEE---EEEEE-HHHHHHHHHHHHHH-S-PPPPSS--EEEEE---PBTTS---HHHHHHHHHHHHHHHHHHHTT-EEEEEE--B-SSTHHHHHHHHHHHH-GGGGTS------HHHHHHHHHHHHHH-SHHHHHHHHHHHHHHTT-TTTHHHHHHHHHHHHHHHHHHHHHTT---EE--GGGGGGGHHHHHHHHHHTT--EEETTEEEE--TT-SSPEEEE-TTS-B-HHHHHHHHHHHHHHTS--SEEEEEEEGGGHHHHHHHHHHHHHTTS--TTTSEEEEEEEPPEE-TTSSB---SSSSPPPHHHHHHHHHHHHHHHHHTT-SSSS-HHIIIIIIHHHHHHHHHHHHHHTS-TTS-EE--HHHHT-SSSSSHHHHHHHHHHHHHHHHTTT--HHHHHHHHHH------SHHHHHHHHHHTTHHHHHHHHHHH--THHHHHHHHHHHHHHHHHHHHS-SEEE-TTT--EEEE-HHHHHHHHHHHHHHHHHHHHHTPPP----

Sequence (577 aa):
MINIISRLQEVFGHAIKAAYPDLENPPLLVTPSQQAKFGDYQCNSAMGISQMNPREIAENITKHLPDNECIEKVEIAFINVHLRKDFVSEQLTSLLVNGVQLPALGENKKVIVDFSSPNIAKEMHVGHLRSTIIGESISRLFEFAGYDVLRLNHVGDWGTQFGMLIAHLQDKFPDYLTVSPPIGDLQVFYKESKKRFDTEEEFKKRAYQCVVLLQGKNPDITKAWKLICDVSRQELNKIYDALDVSLIERGESFYQDRMNDIVKEFEDRGFVQVDDGRKIVFVPGCSIPLTIVKSDGGYTYDTSDLAAIKQRLFEEKADMIIYVVDNGQSVHFQTIFAAAQMIGWYDPKVTRVFHAGFGVVLGEDKKKFKTRSGETVRLMDLLGEGLKRSMDKLKEKERDKVLTAEELNAAQTSVAYGCIKYADLSHNRLNDYIFSFDKMLDDRGNTAAYLLYAFTRIRSIARLANIDEEMLQKAARETKILLDHEKEWKLGRCILRFPEILQKILDDLFLHTLCDYIYELATAFTEFYDSCYCVEKDRQTGKILKVNMWRMLLCEAVAAVMAKGFDILGIKPVQRM

CATH classification: 3.30.1360.70

Radius of gyration: 28.65 Å; Cα contacts (8 Å, |Δi|>4): 875; chains: 1; bounding box: 72×47×86 Å

B-factor: mean 33.12, std 16.2, range [9.01, 115.43]

InterPro domains:
  IPR001278 Arginine-tRNA ligase [MF_00123] (78-660)
  IPR001278 Arginine-tRNA ligase [PR01038] (193-208)
  IPR001278 Arginine-tRNA ligase [PR01038] (208-224)
  IPR001278 Arginine-tRNA ligase [PR01038] (232-245)
  IPR001278 Arginine-tRNA ligase [PR01038] (374-395)
  IPR001278 Arginine-tRNA ligase [PTHR11956] (74-660)
  IPR001278 Arginine-tRNA ligase [TIGR00456] (78-660)
  IPR001412 Aminoacyl-tRNA synthetase, class I, conserved site [PS00178] (201-212)
  IPR005148 Arginyl tRNA synthetase N-terminal domain [PF03485] (79-166)
  IPR005148 Arginyl tRNA synthetase N-terminal domain [SM01016] (78-166)
  IPR008909 DALR anticodon binding [PF05746] (534-660)
  IPR008909 DALR anticodon binding [SM00836] (534-660)
  IPR009080 Aminoacyl-tRNA synthetase, class Ia, anticodon-binding [SSF47323] (528-660)
  IPR014729 Rossmann-like alpha/beta/alpha sandwich fold [G3DSA:3.40.50.620] (186-526)
  IPR035684 Arginyl-tRNA synthetase, catalytic core domain [PF00750] (174-520)
  IPR035684 Arginyl-tRNA synthetase, catalytic core domain [cd00671] (193-457)
  IPR036695 Arginyl tRNA synthetase N-terminal domain superfamily [G3DSA:3.30.1360.70] (71-182)
  IPR036695 Arginyl tRNA synthetase N-terminal domain superfamily [SSF55190] (51-177)

Nearest PDB structures (foldseek):
  4zaj-assembly1_A  TM=1.002E+00  e=1.741E-95  Homo sapiens
  4q2t-assembly1_A  TM=9.642E-01  e=4.966E-85  Homo sapiens
  4q2y-assembly2_B  TM=9.678E-01  e=1.107E-81  Homo sapiens
  4q2y-assembly1_A  TM=9.699E-01  e=6.661E-78  Homo sapiens
  4r3z-assembly1_B  TM=9.574E-01  e=8.565E-77  Homo sapiens